Protein AF-0000000086162042 (afdb_homodimer)

Solvent-accessible surface area (backbone atoms only — not comparable to full-atom values): 24853 Å² total; per-residue (Å²): 127,79,74,77,62,45,45,48,78,40,85,40,24,37,42,48,48,70,63,56,84,47,50,54,35,71,56,29,41,53,58,57,47,88,60,57,48,69,50,65,50,83,80,40,79,59,46,59,61,54,40,73,39,38,67,61,43,44,52,30,48,55,51,42,52,52,53,35,34,64,70,43,76,64,46,82,65,42,69,62,51,71,56,38,72,80,53,67,36,53,46,74,47,71,36,30,50,52,36,25,56,50,19,40,76,35,66,69,40,43,71,57,27,49,67,53,44,54,53,48,73,65,33,88,47,50,42,57,59,33,75,86,20,37,24,28,38,41,34,38,31,46,60,15,35,37,52,74,46,45,31,50,37,58,62,40,31,39,35,41,35,28,62,37,66,44,67,56,45,38,38,34,42,51,89,46,72,50,66,82,44,65,47,42,66,45,34,30,30,48,12,17,43,28,32,38,41,22,68,21,88,54,62,52,33,30,24,47,33,36,30,26,48,34,84,76,60,50,72,64,46,52,50,17,48,37,52,44,52,52,51,32,49,72,69,52,69,59,54,72,76,96,128,81,75,76,62,47,46,48,78,40,86,39,24,37,44,48,47,71,62,56,82,46,51,54,37,72,56,27,42,54,57,59,47,87,59,58,45,69,49,65,50,84,80,38,77,60,47,58,60,55,41,73,39,36,66,61,43,44,50,30,50,54,52,41,51,50,53,36,35,64,69,44,76,63,46,81,66,42,68,61,49,68,61,38,73,79,51,68,38,54,47,75,47,72,37,29,48,54,37,25,57,48,18,40,77,34,67,69,40,43,70,56,26,49,68,51,45,52,54,50,73,66,32,89,44,52,42,56,60,33,75,86,20,38,24,28,39,41,35,38,30,45,61,15,34,37,52,74,44,46,31,49,36,56,63,41,31,38,35,43,36,27,63,36,65,43,69,55,44,38,39,33,42,51,90,48,73,49,67,80,44,65,47,43,67,46,32,30,30,46,12,17,42,28,33,38,40,23,68,22,87,55,61,52,32,30,25,46,32,36,29,27,48,33,82,77,59,51,71,63,44,52,51,18,47,38,52,45,54,52,52,32,50,73,72,50,69,59,56,72,73,99

Radius of gyration: 27.19 Å; Cα contacts (8 Å, |Δi|>4): 1074; chains: 2; bounding box: 62×88×57 Å

InterPro domains:
  IPR007803 Aspartyl/asparaginy/proline hydroxylase [PF05118] (51-215)
  IPR027443 Isopenicillin N synthase-like superfamily [G3DSA:2.60.120.330] (26-227)
  IPR051821 Aspartyl/Asparaginyl beta-hydroxylase domain-containing protein [PTHR46332] (1-233)

Sequence (484 aa):
MTAPHRAALLRSALCLTTAKPRPSPTLFFFPGLKSQAWHDPKDFAWVQRLEANHAVIRDEFLALREARLKASAGTSVSDYNVNDKEHQLHQGEWDWLSYVTQGRRQADFAVACPKTVEILESIPGFMTNLPFAYSFFSVLKPKSTIKAHSAPCNVRLRCHFPLFVPEGCGIRVGDETRHWEEGKALVFDDAYDHEVWHDGASGERVLLLFDVWHPDLIREERECLVDMFDSAREKGWLKDTQMTAPHRAALLRSALCLTTAKPRPSPTLFFFPGLKSQAWHDPKDFAWVQRLEANHAVIRDEFLALREARLKASAGTSVSDYNVNDKEHQLHQGEWDWLSYVTQGRRQADFAVACPKTVEILESIPGFMTNLPFAYSFFSVLKPKSTIKAHSAPCNVRLRCHFPLFVPEGCGIRVGDETRHWEEGKALVFDDAYDHEVWHDGASGERVLLLFDVWHPDLIREERECLVDMFDSAREKGWLKDTQ

Structure (mmCIF, N/CA/C/O backbone):
data_AF-0000000086162042-model_v1
#
loop_
_entity.id
_entity.type
_entity.pdbx_description
1 polymer 'Aspartyl/asparaginy/proline hydroxylase domain-containing protein'
#
loop_
_atom_site.group_PDB
_atom_site.id
_atom_site.type_symbol
_atom_site.label_atom_id
_atom_site.label_alt_id
_atom_site.label_comp_id
_atom_site.label_asym_id
_atom_site.label_entity_id
_atom_site.label_seq_id
_atom_site.pdbx_PDB_ins_code
_atom_site.Cartn_x
_atom_site.Cartn_y
_atom_site.Cartn_z
_atom_site.occupancy
_atom_site.B_iso_or_equiv
_atom_site.auth_seq_id
_atom_site.auth_comp_id
_atom_site.auth_asym_id
_atom_site.auth_atom_id
_atom_site.pdbx_PDB_model_num
ATOM 1 N N . MET A 1 1 ? 31.812 0.628 -6.352 1 40.72 1 MET A N 1
ATOM 2 C CA . MET A 1 1 ? 30.984 1.696 -5.785 1 40.72 1 MET A CA 1
ATOM 3 C C . MET A 1 1 ? 29.516 1.479 -6.109 1 40.72 1 MET A C 1
ATOM 5 O O . MET A 1 1 ? 29.141 1.393 -7.277 1 40.72 1 MET A O 1
ATOM 9 N N . THR A 1 2 ? 28.875 0.822 -5.246 1 59.25 2 THR A N 1
ATOM 10 C CA . THR A 1 2 ? 27.5 0.41 -5.543 1 59.25 2 THR A CA 1
ATOM 11 C C . THR A 1 2 ? 26.672 1.603 -5.992 1 59.25 2 THR A C 1
ATOM 13 O O . THR A 1 2 ? 26.766 2.693 -5.43 1 59.25 2 THR A O 1
ATOM 16 N N . ALA A 1 3 ? 26.344 1.577 -7.164 1 68.31 3 ALA A N 1
ATOM 17 C CA . ALA A 1 3 ? 25.547 2.67 -7.73 1 68.31 3 ALA A CA 1
ATOM 18 C C . ALA A 1 3 ? 24.562 3.221 -6.703 1 68.31 3 ALA A C 1
ATOM 20 O O . ALA A 1 3 ? 23.953 2.459 -5.953 1 68.31 3 ALA A O 1
ATOM 21 N N . PRO A 1 4 ? 24.594 4.504 -6.562 1 83.69 4 PRO A N 1
ATOM 22 C CA . PRO A 1 4 ? 23.688 5.113 -5.59 1 83.69 4 PRO A CA 1
ATOM 23 C C . PRO A 1 4 ? 22.219 4.746 -5.84 1 83.69 4 PRO A C 1
ATOM 25 O O . PRO A 1 4 ? 21.828 4.508 -6.984 1 83.69 4 PRO A O 1
ATOM 28 N N . HIS A 1 5 ? 21.531 4.484 -4.836 1 93.31 5 HIS A N 1
ATOM 29 C CA . HIS A 1 5 ? 20.109 4.227 -4.934 1 93.31 5 HIS A CA 1
ATOM 30 C C . HIS A 1 5 ? 19.375 5.41 -5.551 1 93.31 5 HIS A C 1
ATOM 32 O O . HIS A 1 5 ? 19.812 6.555 -5.43 1 93.31 5 HIS A O 1
ATOM 38 N N . ARG A 1 6 ? 18.359 5.109 -6.312 1 94.31 6 ARG A N 1
ATOM 39 C CA . ARG A 1 6 ? 17.562 6.129 -6.996 1 94.31 6 ARG A CA 1
ATOM 40 C C . ARG A 1 6 ? 16.078 5.898 -6.781 1 94.31 6 ARG A C 1
ATOM 42 O O . ARG A 1 6 ? 15.656 4.785 -6.449 1 94.31 6 ARG A O 1
ATOM 49 N N . ALA A 1 7 ? 15.336 6.988 -6.922 1 96.06 7 ALA A N 1
ATOM 50 C CA . ALA A 1 7 ? 13.875 6.938 -6.922 1 96.06 7 ALA A CA 1
ATOM 51 C C . ALA A 1 7 ? 13.312 7.258 -8.305 1 96.06 7 ALA A C 1
ATOM 53 O O . ALA A 1 7 ? 13.938 7.977 -9.086 1 96.06 7 ALA A O 1
ATOM 54 N N . ALA A 1 8 ? 12.203 6.703 -8.594 1 95.31 8 ALA A N 1
ATOM 55 C CA . ALA A 1 8 ? 11.523 6.984 -9.852 1 95.31 8 ALA A CA 1
ATOM 56 C C . ALA A 1 8 ? 10.008 6.934 -9.68 1 95.31 8 ALA A C 1
ATOM 58 O O . ALA A 1 8 ? 9.5 6.215 -8.82 1 95.31 8 ALA A O 1
ATOM 59 N N . LEU A 1 9 ? 9.297 7.738 -10.438 1 94.81 9 LEU A N 1
ATOM 60 C CA . LEU A 1 9 ? 7.848 7.664 -10.578 1 94.81 9 LEU A CA 1
ATOM 61 C C . LEU A 1 9 ? 7.465 6.859 -11.82 1 94.81 9 LEU A C 1
ATOM 63 O O . LEU A 1 9 ? 7.855 7.203 -12.938 1 94.81 9 LEU A O 1
ATOM 67 N N . LEU A 1 10 ? 6.715 5.789 -11.555 1 94.44 10 LEU A N 1
ATOM 68 C CA . LEU A 1 10 ? 6.258 4.941 -12.656 1 94.44 10 LEU A CA 1
ATOM 69 C C . LEU A 1 10 ? 4.762 5.109 -12.883 1 94.44 10 LEU A C 1
ATOM 71 O O . LEU A 1 10 ? 3.973 5.047 -11.938 1 94.44 10 LEU A O 1
ATOM 75 N N . ARG A 1 11 ? 4.379 5.352 -14.172 1 94 11 ARG A N 1
ATOM 76 C CA . ARG A 1 11 ? 2.957 5.43 -14.484 1 94 11 ARG A CA 1
ATOM 77 C C . ARG A 1 11 ? 2.232 4.152 -14.07 1 94 11 ARG A C 1
ATOM 79 O O . ARG A 1 11 ? 2.707 3.047 -14.344 1 94 11 ARG A O 1
ATOM 86 N N . SER A 1 12 ? 1.153 4.309 -13.43 1 95.31 12 SER A N 1
ATOM 87 C CA . SER A 1 12 ? 0.362 3.191 -12.922 1 95.31 12 SER A CA 1
ATOM 88 C C . SER A 1 12 ? -1.082 3.607 -12.664 1 95.31 12 SER A C 1
ATOM 90 O O . SER A 1 12 ? -1.55 4.613 -13.203 1 95.31 12 SER A O 1
ATOM 92 N N . ALA A 1 13 ? -1.839 2.736 -12.047 1 95.81 13 ALA A N 1
ATOM 93 C CA . ALA A 1 13 ? -3.207 3.031 -11.625 1 95.81 13 ALA A CA 1
ATOM 94 C C . ALA A 1 13 ? -3.449 2.584 -10.188 1 95.81 13 ALA A C 1
ATOM 96 O O . ALA A 1 13 ? -2.889 1.581 -9.742 1 95.81 13 ALA A O 1
ATOM 97 N N . LEU A 1 14 ? -4.207 3.369 -9.516 1 96.38 14 LEU A N 1
ATOM 98 C CA . LEU A 1 14 ? -4.73 2.951 -8.219 1 96.38 14 LEU A CA 1
ATOM 99 C C . LEU A 1 14 ? -6.117 2.334 -8.367 1 96.38 14 LEU A C 1
ATOM 101 O O . LEU A 1 14 ? -6.969 2.873 -9.078 1 96.38 14 LEU A O 1
ATOM 105 N N . CYS A 1 15 ? -6.301 1.246 -7.824 1 97.12 15 CYS A N 1
ATOM 106 C CA . CYS A 1 15 ? -7.629 0.641 -7.758 1 97.12 15 CYS A CA 1
ATOM 107 C C . CYS A 1 15 ? -8.297 0.932 -6.422 1 97.12 15 CYS A C 1
ATOM 109 O O . CYS A 1 15 ? -7.742 0.621 -5.363 1 97.12 15 CYS A O 1
ATOM 111 N N . LEU A 1 16 ? -9.445 1.543 -6.469 1 96.62 16 LEU A N 1
ATOM 112 C CA . LEU A 1 16 ? -10.188 1.916 -5.27 1 96.62 16 LEU A CA 1
ATOM 113 C C . LEU A 1 16 ? -11.617 1.396 -5.332 1 96.62 16 LEU A C 1
ATOM 115 O O . LEU A 1 16 ? -12.148 1.158 -6.418 1 96.62 16 LEU A O 1
ATOM 119 N N . THR A 1 17 ? -12.203 1.139 -4.18 1 96.75 17 THR A N 1
ATOM 120 C CA . THR A 1 17 ? -13.617 0.814 -4.078 1 96.75 17 THR A CA 1
ATOM 121 C C . THR A 1 17 ? -14.328 1.772 -3.125 1 96.75 17 THR A C 1
ATOM 123 O O . THR A 1 17 ? -13.672 2.535 -2.406 1 96.75 17 THR A O 1
ATOM 126 N N . THR A 1 18 ? -15.617 1.813 -3.15 1 95.12 18 THR A N 1
ATOM 127 C CA . THR A 1 18 ? -16.406 2.625 -2.225 1 95.12 18 THR A CA 1
ATOM 128 C C . THR A 1 18 ? -16.797 1.811 -0.996 1 95.12 18 THR A C 1
ATOM 130 O O . THR A 1 18 ? -17.594 2.268 -0.173 1 95.12 18 THR A O 1
ATOM 133 N N . ALA A 1 19 ? -16.25 0.596 -0.892 1 95.62 19 ALA A N 1
ATOM 134 C CA . ALA A 1 19 ? -16.688 -0.339 0.142 1 95.62 19 ALA A CA 1
ATOM 135 C C . ALA A 1 19 ? -16 -0.035 1.476 1 95.62 19 ALA A C 1
ATOM 137 O O . ALA A 1 19 ? -16.562 -0.305 2.541 1 95.62 19 ALA A O 1
ATOM 138 N N . LYS A 1 20 ? -14.805 0.458 1.413 1 95 20 LYS A N 1
ATOM 139 C CA . LYS A 1 20 ? -13.984 0.734 2.59 1 95 20 LYS A CA 1
ATOM 140 C C . LYS A 1 20 ? -13.008 1.875 2.322 1 95 20 LYS A C 1
ATOM 142 O O . LYS A 1 20 ? -12.438 1.967 1.234 1 95 20 LYS A O 1
ATOM 147 N N . PRO A 1 21 ? -12.828 2.748 3.316 1 95.88 21 PRO A N 1
ATOM 148 C CA . PRO A 1 21 ? -11.828 3.797 3.102 1 95.88 21 PRO A CA 1
ATOM 149 C C . PRO A 1 21 ? -10.422 3.24 2.908 1 95.88 21 PRO A C 1
ATOM 151 O O . PRO A 1 21 ? -9.977 2.387 3.684 1 95.88 21 PRO A O 1
ATOM 154 N N . ARG A 1 22 ? -9.758 3.65 1.846 1 97.56 22 ARG A N 1
ATOM 155 C CA . ARG A 1 22 ? -8.367 3.354 1.522 1 97.56 22 ARG A CA 1
ATOM 156 C C . ARG A 1 22 ? -7.594 4.629 1.209 1 97.56 22 ARG A C 1
ATOM 158 O O . ARG A 1 22 ? -8.188 5.645 0.835 1 97.56 22 ARG A O 1
ATOM 165 N N . PRO A 1 23 ? -6.262 4.633 1.492 1 97.88 23 PRO A N 1
ATOM 166 C CA . PRO A 1 23 ? -5.516 5.824 1.083 1 97.88 23 PRO A CA 1
ATOM 167 C C . PRO A 1 23 ? -5.605 6.086 -0.418 1 97.88 23 PRO A C 1
ATOM 169 O O . PRO A 1 23 ? -5.586 5.148 -1.217 1 97.88 23 PRO A O 1
ATOM 172 N N . SER A 1 24 ? -5.738 7.27 -0.773 1 97 24 SER A N 1
ATOM 173 C CA . SER A 1 24 ? -5.906 7.672 -2.166 1 97 24 SER A CA 1
ATOM 174 C C . SER A 1 24 ? -5.105 8.93 -2.477 1 97 24 SER A C 1
ATOM 176 O O . SER A 1 24 ? -5.68 9.961 -2.848 1 97 24 SER A O 1
ATOM 178 N N . PRO A 1 25 ? -3.76 8.875 -2.311 1 97.12 25 PRO A N 1
ATOM 179 C CA . PRO A 1 25 ? -2.973 10.078 -2.59 1 97.12 25 PRO A CA 1
ATOM 180 C C . PRO A 1 25 ? -3.146 10.586 -4.02 1 97.12 25 PRO A C 1
ATOM 182 O O . PRO A 1 25 ? -3.355 9.789 -4.938 1 97.12 25 PRO A O 1
ATOM 185 N N . THR A 1 26 ? -2.945 11.859 -4.23 1 95.06 26 THR A N 1
ATOM 186 C CA . THR A 1 26 ? -3.332 12.484 -5.492 1 95.06 26 THR A CA 1
ATOM 187 C C . THR A 1 26 ? -2.156 12.523 -6.461 1 95.06 26 THR A C 1
ATOM 189 O O . THR A 1 26 ? -2.344 12.688 -7.668 1 95.06 26 THR A O 1
ATOM 192 N N . LEU A 1 27 ? -0.931 12.406 -5.977 1 94.25 27 LEU A N 1
ATOM 193 C CA . LEU A 1 27 ? 0.228 12.547 -6.852 1 94.25 27 LEU A CA 1
ATOM 194 C C . LEU A 1 27 ? 0.87 11.195 -7.137 1 94.25 27 LEU A C 1
ATOM 196 O O . LEU A 1 27 ? 1.043 10.812 -8.297 1 94.25 27 LEU A O 1
ATOM 200 N N . PHE A 1 28 ? 1.265 10.484 -6.074 1 96.5 28 PHE A N 1
ATOM 201 C CA . PHE A 1 28 ? 1.845 9.164 -6.262 1 96.5 28 PHE A CA 1
ATOM 202 C C . PHE A 1 28 ? 1.625 8.297 -5.031 1 96.5 28 PHE A C 1
ATOM 204 O O . PHE A 1 28 ? 1.3 8.805 -3.955 1 96.5 28 PHE A O 1
ATOM 211 N N . PHE A 1 29 ? 1.744 7.066 -5.23 1 98 29 PHE A N 1
ATOM 212 C CA . PHE A 1 29 ? 1.691 6.094 -4.148 1 98 29 PHE A CA 1
ATOM 213 C C . PHE A 1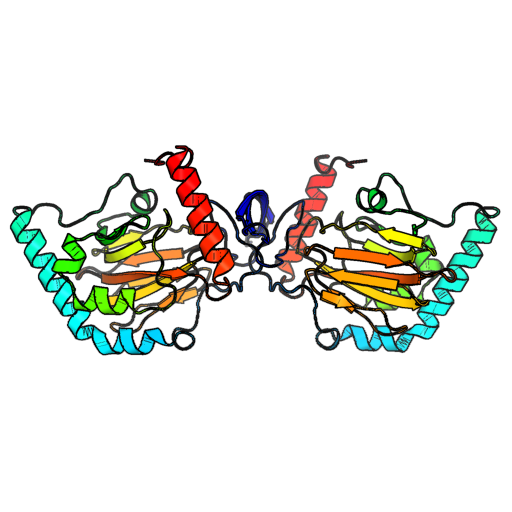 29 ? 3.035 5.391 -3.984 1 98 29 PHE A C 1
ATOM 215 O O . PHE A 1 29 ? 3.627 4.938 -4.965 1 98 29 PHE A O 1
ATOM 222 N N . PHE A 1 30 ? 3.578 5.379 -2.812 1 98.38 30 PHE A N 1
ATOM 223 C CA . PHE A 1 30 ? 4.75 4.59 -2.459 1 98.38 30 PHE A CA 1
ATOM 224 C C . PHE A 1 30 ? 4.34 3.252 -1.854 1 98.38 30 PHE A C 1
ATOM 226 O O . PHE A 1 30 ? 3.834 3.201 -0.732 1 98.38 30 PHE A O 1
ATOM 233 N N . PRO A 1 31 ? 4.562 2.123 -2.537 1 97.88 31 PRO A N 1
ATOM 234 C CA . PRO A 1 31 ? 4.02 0.83 -2.113 1 97.88 31 PRO A CA 1
ATOM 235 C C . PRO A 1 31 ? 4.766 0.241 -0.917 1 97.88 31 PRO A C 1
ATOM 237 O O . PRO A 1 31 ? 5.941 0.548 -0.707 1 97.88 31 PRO A O 1
ATOM 240 N N . GLY A 1 32 ? 4.078 -0.569 -0.151 1 97.12 32 GLY A N 1
ATOM 241 C CA . GLY A 1 32 ? 4.719 -1.431 0.83 1 97.12 32 GLY A CA 1
ATOM 242 C C . GLY A 1 32 ? 4.781 -0.814 2.215 1 97.12 32 GLY A C 1
ATOM 243 O O . GLY A 1 32 ? 5.402 -1.374 3.121 1 97.12 32 GLY A O 1
ATOM 244 N N . LEU A 1 33 ? 4.152 0.346 2.361 1 97.62 33 LEU A N 1
ATOM 245 C CA . LEU A 1 33 ? 4.105 0.973 3.678 1 97.62 33 LEU A CA 1
ATOM 246 C C . LEU A 1 33 ? 2.865 0.53 4.445 1 97.62 33 LEU A C 1
ATOM 248 O O . LEU A 1 33 ? 1.793 0.364 3.859 1 97.62 33 LEU A O 1
ATOM 252 N N . LYS A 1 34 ? 3.092 0.341 5.762 1 95.5 34 LYS A N 1
ATOM 253 C CA . LYS A 1 34 ? 1.915 0.11 6.594 1 95.5 34 LYS A CA 1
ATOM 254 C C . LYS A 1 34 ? 0.9 1.239 6.438 1 95.5 34 LYS A C 1
ATOM 256 O O . LYS A 1 34 ? 1.267 2.416 6.445 1 95.5 34 LYS A O 1
ATOM 261 N N . SER A 1 35 ? -0.365 0.793 6.266 1 95.38 35 SER A N 1
ATOM 262 C CA . SER A 1 35 ? -1.396 1.789 5.992 1 95.38 35 SER A CA 1
ATOM 263 C C . SER A 1 35 ? -2.529 1.706 7.008 1 95.38 35 SER A C 1
ATOM 265 O O . SER A 1 35 ? -3.172 0.663 7.145 1 95.38 35 SER A O 1
ATOM 267 N N . GLN A 1 36 ? -2.754 2.729 7.676 1 96.75 36 GLN A N 1
ATOM 268 C CA . GLN A 1 36 ? -3.895 2.92 8.562 1 96.75 36 GLN A CA 1
ATOM 269 C C . GLN A 1 36 ? -4.207 4.402 8.742 1 96.75 36 GLN A C 1
ATOM 271 O O . GLN A 1 36 ? -3.299 5.234 8.766 1 96.75 36 GLN A O 1
ATOM 276 N N . ALA A 1 37 ? -5.465 4.711 8.914 1 98.19 37 ALA A N 1
ATOM 277 C CA . ALA A 1 37 ? -5.906 6.102 8.977 1 98.19 37 ALA A CA 1
ATOM 278 C C . ALA A 1 37 ? -5.32 6.809 10.195 1 98.19 37 ALA A C 1
ATOM 280 O O . ALA A 1 37 ? -4.766 7.902 10.086 1 98.19 37 ALA A O 1
ATOM 281 N N . TRP A 1 38 ? -5.473 6.145 11.352 1 98.69 38 TRP A N 1
ATOM 282 C CA . TRP A 1 38 ? -5 6.691 12.625 1 98.69 38 TRP A CA 1
ATOM 283 C C . TRP A 1 38 ? -3.855 5.855 13.18 1 98.69 38 TRP A C 1
ATOM 285 O O . TRP A 1 38 ? -3.914 4.625 13.172 1 98.69 38 TRP A O 1
ATOM 295 N N . HIS A 1 39 ? -2.828 6.508 13.586 1 98.44 39 HIS A N 1
ATOM 296 C CA . HIS A 1 39 ? -1.713 5.867 14.273 1 98.44 39 HIS A CA 1
ATOM 297 C C . HIS A 1 39 ? -1.729 6.195 15.766 1 98.44 39 HIS A C 1
ATOM 299 O O . HIS A 1 39 ? -2.104 7.301 16.156 1 98.44 39 HIS A O 1
ATOM 305 N N . ASP A 1 40 ? -1.309 5.285 16.578 1 98.19 40 ASP A N 1
ATOM 306 C CA . ASP A 1 40 ? -1.235 5.527 18.016 1 98.19 40 ASP A CA 1
ATOM 307 C C . ASP A 1 40 ? -0.059 6.438 18.359 1 98.19 40 ASP A C 1
ATOM 309 O O . ASP A 1 40 ? 1.098 6.082 18.141 1 98.19 40 ASP A O 1
ATOM 313 N N . PRO A 1 41 ? -0.391 7.602 18.922 1 98.25 41 PRO A N 1
ATOM 314 C CA . PRO A 1 41 ? 0.701 8.516 19.266 1 98.25 41 PRO A CA 1
ATOM 315 C C . PRO A 1 41 ? 1.749 7.863 20.172 1 98.25 41 PRO A C 1
ATOM 317 O O . PRO A 1 41 ? 2.926 8.227 20.109 1 98.25 41 PRO A O 1
ATOM 320 N N . LYS A 1 42 ? 1.397 6.867 20.922 1 97.19 42 LYS A N 1
ATOM 321 C CA . LYS A 1 42 ? 2.311 6.199 21.844 1 97.19 42 LYS A CA 1
ATOM 322 C C . LYS A 1 42 ? 3.395 5.434 21.094 1 97.19 42 LYS A C 1
ATOM 324 O O . LYS A 1 42 ? 4.422 5.074 21.672 1 97.19 42 LYS A O 1
ATOM 329 N N . ASP A 1 43 ? 3.117 5.156 19.875 1 97 43 ASP A N 1
ATOM 330 C CA . ASP A 1 43 ? 4.094 4.434 19.062 1 97 43 ASP A CA 1
ATOM 331 C C . ASP A 1 43 ? 5.254 5.34 18.656 1 97 43 ASP A C 1
ATOM 333 O O . ASP A 1 43 ? 6.254 4.867 18.109 1 97 43 ASP A O 1
ATOM 337 N N . PHE A 1 44 ? 5.148 6.629 18.953 1 98 44 PHE A N 1
ATOM 338 C CA . PHE A 1 44 ? 6.164 7.613 18.609 1 98 44 PHE A CA 1
ATOM 339 C C . PHE A 1 44 ? 6.785 8.219 19.859 1 98 44 PHE A C 1
ATOM 341 O O . PHE A 1 44 ? 6.145 9 20.562 1 98 44 PHE A O 1
ATOM 348 N N . ALA A 1 45 ? 8.023 8 20.062 1 97.25 45 ALA A N 1
ATOM 349 C CA . ALA A 1 45 ? 8.703 8.383 21.297 1 97.25 45 ALA A CA 1
ATOM 350 C C . ALA A 1 45 ? 8.719 9.906 21.453 1 97.25 45 ALA A C 1
ATOM 352 O O . ALA A 1 45 ? 8.688 10.414 22.578 1 97.25 45 ALA A O 1
ATOM 353 N N . TRP A 1 46 ? 8.727 10.602 20.344 1 98.12 46 TRP A N 1
ATOM 354 C CA . TRP A 1 46 ? 8.844 12.062 20.391 1 98.12 46 TRP A CA 1
ATOM 355 C C . TRP A 1 46 ? 7.555 12.703 20.875 1 98.12 46 TRP A C 1
ATOM 357 O O . TRP A 1 46 ? 7.531 13.883 21.219 1 98.12 46 TRP A O 1
ATOM 367 N N . VAL A 1 47 ? 6.449 12 20.969 1 98.69 47 VAL A N 1
ATOM 368 C CA . VAL A 1 47 ? 5.156 12.562 21.344 1 98.69 47 VAL A CA 1
ATOM 369 C C . VAL A 1 47 ? 5.191 13.008 22.812 1 98.69 47 VAL A C 1
ATOM 371 O O . VAL A 1 47 ? 4.625 14.039 23.156 1 98.69 47 VAL A O 1
ATOM 374 N N . GLN A 1 48 ? 5.859 12.242 23.625 1 98.25 48 GLN A N 1
ATOM 375 C CA . GLN A 1 48 ? 5.926 12.578 25.047 1 98.25 48 GLN A CA 1
ATOM 376 C C . GLN A 1 48 ? 6.566 13.945 25.266 1 98.25 48 GLN A C 1
ATOM 378 O O . GLN A 1 48 ? 6.043 14.773 26.016 1 98.25 48 GLN A O 1
ATOM 383 N N . ARG A 1 49 ? 7.68 14.109 24.641 1 98.19 49 ARG A N 1
ATOM 384 C CA . ARG A 1 49 ? 8.367 15.391 24.766 1 98.19 49 ARG A CA 1
ATOM 385 C C . ARG A 1 49 ? 7.516 16.531 24.203 1 98.19 49 ARG A C 1
ATOM 387 O O . ARG A 1 49 ? 7.461 17.609 24.781 1 98.19 49 ARG A O 1
ATOM 394 N N . LEU A 1 50 ? 6.93 16.328 23.078 1 98.75 50 LEU A N 1
ATOM 395 C CA . LEU A 1 50 ? 6.039 17.312 22.469 1 98.75 50 LEU A CA 1
ATOM 396 C C . LEU A 1 50 ? 4.934 17.719 23.438 1 98.75 50 LEU A C 1
ATOM 398 O O . LEU A 1 50 ? 4.746 18.922 23.703 1 98.75 50 LEU A O 1
ATOM 402 N N . GLU A 1 51 ? 4.281 16.75 24.062 1 98.81 51 GLU A N 1
ATOM 403 C CA . GLU A 1 51 ? 3.146 17 24.938 1 98.81 51 GLU A CA 1
ATOM 404 C C . GLU A 1 51 ? 3.598 17.656 26.234 1 98.81 51 GLU A C 1
ATOM 406 O O . GLU A 1 51 ? 2.877 18.484 26.812 1 98.81 51 GLU A O 1
ATOM 411 N N . ALA A 1 52 ? 4.758 17.344 26.672 1 98.62 52 ALA A N 1
ATOM 412 C CA . ALA A 1 52 ? 5.301 17.922 27.891 1 98.62 52 ALA A CA 1
ATOM 413 C C . ALA A 1 52 ? 5.594 19.406 27.719 1 98.62 52 ALA A C 1
ATOM 415 O O . ALA A 1 52 ? 5.742 20.141 28.703 1 98.62 52 ALA A O 1
ATOM 416 N N . ASN A 1 53 ? 5.688 19.859 26.516 1 98.75 53 ASN A N 1
ATOM 417 C CA . ASN A 1 53 ? 6.055 21.234 26.25 1 98.75 53 ASN A CA 1
ATOM 418 C C . ASN A 1 53 ? 4.879 22.031 25.688 1 98.75 53 ASN A C 1
ATOM 420 O O . ASN A 1 53 ? 5.07 23.047 25 1 98.75 53 ASN A O 1
ATOM 424 N N . HIS A 1 54 ? 3.707 21.609 25.969 1 98.81 54 HIS A N 1
ATOM 425 C CA . HIS A 1 54 ? 2.488 22.25 25.484 1 98.81 54 HIS A CA 1
ATOM 426 C C . HIS A 1 54 ? 2.461 23.734 25.844 1 98.81 54 HIS A C 1
ATOM 428 O O . HIS A 1 54 ? 2.217 24.578 24.984 1 98.81 54 HIS A O 1
ATOM 434 N N . ALA A 1 55 ? 2.771 24.062 27.062 1 98.69 55 ALA A N 1
ATOM 435 C CA . ALA A 1 55 ? 2.66 25.438 27.562 1 98.69 55 ALA A CA 1
ATOM 436 C C . ALA A 1 55 ? 3.615 26.359 26.828 1 98.69 55 ALA A C 1
ATOM 438 O O . ALA A 1 55 ? 3.227 27.453 26.406 1 98.69 55 ALA A O 1
ATOM 439 N N . VAL A 1 56 ? 4.82 25.938 26.656 1 98.69 56 VAL A N 1
ATOM 440 C CA . VAL A 1 56 ? 5.812 26.797 26.016 1 98.69 56 VAL A CA 1
ATOM 441 C C . VAL A 1 56 ? 5.477 26.984 24.547 1 98.69 56 VAL A C 1
ATOM 443 O O . VAL A 1 56 ? 5.652 28.078 24 1 98.69 56 VAL A O 1
ATOM 446 N N . ILE A 1 57 ? 4.996 25.953 23.859 1 98.88 57 ILE A N 1
ATOM 447 C CA . ILE A 1 57 ? 4.605 26.047 22.453 1 98.88 57 ILE A CA 1
ATOM 448 C C . ILE A 1 57 ? 3.42 27 22.312 1 98.88 57 ILE A C 1
ATOM 450 O O . ILE A 1 57 ? 3.406 27.859 21.422 1 98.88 57 ILE A O 1
ATOM 454 N N . ARG A 1 58 ? 2.492 26.891 23.203 1 98.75 58 ARG A N 1
ATOM 455 C CA . ARG A 1 58 ? 1.33 27.781 23.234 1 98.75 58 ARG A CA 1
ATOM 456 C C . ARG A 1 58 ? 1.75 29.234 23.406 1 98.75 58 ARG A C 1
ATOM 458 O O . ARG A 1 58 ? 1.273 30.109 22.703 1 98.75 58 ARG A O 1
ATOM 465 N N . ASP A 1 59 ? 2.633 29.484 24.344 1 98.69 59 ASP A N 1
ATOM 466 C CA . ASP A 1 59 ? 3.088 30.828 24.641 1 98.69 59 ASP A CA 1
ATOM 467 C C . ASP A 1 59 ? 3.82 31.438 23.438 1 98.69 59 ASP A C 1
ATOM 469 O O . ASP A 1 59 ? 3.648 32.625 23.125 1 98.69 59 ASP A O 1
ATOM 473 N N . GLU A 1 60 ? 4.609 30.578 22.797 1 98.81 60 GLU A N 1
ATOM 474 C CA . GLU A 1 60 ? 5.336 31.062 21.625 1 98.81 60 GLU A CA 1
ATOM 475 C C . GLU A 1 60 ? 4.383 31.391 20.484 1 98.81 60 GLU A C 1
ATOM 477 O O . GLU A 1 60 ? 4.602 32.344 19.734 1 98.81 60 GLU A O 1
ATOM 482 N N . PHE A 1 61 ? 3.354 30.641 20.328 1 98.56 61 PHE A N 1
ATOM 483 C CA . PHE A 1 61 ? 2.338 30.953 19.328 1 98.56 61 PHE A CA 1
ATOM 484 C C . PHE A 1 61 ? 1.729 32.312 19.609 1 98.56 61 PHE A C 1
ATOM 486 O O . PHE A 1 61 ? 1.625 33.156 18.688 1 98.56 61 PHE A O 1
ATOM 493 N N . LEU A 1 62 ? 1.335 32.562 20.844 1 98 62 LEU A N 1
ATOM 494 C CA . LEU A 1 62 ? 0.688 33.812 21.203 1 98 62 LEU A CA 1
ATOM 495 C C . LEU A 1 62 ? 1.62 35 20.953 1 98 62 LEU A C 1
ATOM 497 O O . LEU A 1 62 ? 1.188 36.031 20.453 1 98 62 LEU A O 1
ATOM 501 N N . ALA A 1 63 ? 2.859 34.781 21.297 1 97.25 63 ALA A N 1
ATOM 502 C CA . ALA A 1 63 ? 3.842 35.844 21.078 1 97.25 63 ALA A CA 1
ATOM 503 C C . ALA A 1 63 ? 4.02 36.156 19.594 1 97.25 63 ALA A C 1
ATOM 505 O O . ALA A 1 63 ? 4.078 37.312 19.188 1 97.25 63 ALA A O 1
ATOM 506 N N . LEU A 1 64 ? 4.141 35.094 18.812 1 96.75 64 LEU A N 1
ATOM 507 C CA . LEU A 1 64 ? 4.289 35.25 17.375 1 96.75 64 LEU A CA 1
ATOM 508 C C . LEU A 1 64 ? 3.088 35.969 16.766 1 96.75 64 LEU A C 1
ATOM 510 O O . LEU A 1 64 ? 3.254 36.906 15.961 1 96.75 64 LEU A O 1
ATOM 514 N N . ARG A 1 65 ? 1.942 35.562 17.141 1 94.19 65 ARG A N 1
ATOM 515 C CA . ARG A 1 65 ? 0.71 36.156 16.641 1 94.19 65 ARG A CA 1
ATOM 516 C C . ARG A 1 65 ? 0.663 37.656 16.953 1 94.19 65 ARG A C 1
ATOM 518 O O . ARG A 1 65 ? 0.304 38.469 16.109 1 94.19 65 ARG A O 1
ATOM 525 N N . GLU A 1 66 ? 1.01 38 18.141 1 93 66 GLU A N 1
ATOM 526 C CA . GLU A 1 66 ? 1.017 39.375 18.562 1 93 66 GLU A CA 1
ATOM 527 C C . GLU A 1 66 ? 2.008 40.219 17.734 1 93 66 GLU A C 1
ATOM 529 O O . GLU A 1 66 ? 1.695 41.312 17.312 1 93 66 GLU A O 1
ATOM 534 N N . ALA A 1 67 ? 3.141 39.656 17.578 1 91.44 67 ALA A N 1
ATOM 535 C CA . ALA A 1 67 ? 4.172 40.344 16.812 1 91.44 67 ALA A CA 1
ATOM 536 C C . ALA A 1 67 ? 3.703 40.594 15.375 1 91.44 67 ALA A C 1
ATOM 538 O O . ALA A 1 67 ? 3.943 41.688 14.82 1 91.44 67 ALA A O 1
ATOM 539 N N . ARG A 1 68 ? 3.057 39.625 14.82 1 89.5 68 ARG A N 1
ATOM 540 C CA . ARG A 1 68 ? 2.592 39.75 13.445 1 89.5 68 ARG A CA 1
ATOM 541 C C . ARG A 1 68 ? 1.445 40.75 13.344 1 89.5 68 ARG A C 1
ATOM 543 O O . ARG A 1 68 ? 1.336 41.5 12.359 1 89.5 68 ARG A O 1
ATOM 550 N N . LEU A 1 69 ? 0.578 40.781 14.266 1 86.19 69 LEU A N 1
ATOM 551 C CA . LEU A 1 69 ? -0.521 41.75 14.289 1 86.19 69 LEU A CA 1
ATOM 552 C C . LEU A 1 69 ? 0.007 43.156 14.367 1 86.19 69 LEU A C 1
ATOM 554 O O . LEU A 1 69 ? -0.529 44.062 13.719 1 86.19 69 LEU A O 1
ATOM 558 N N . LYS A 1 70 ? 1.036 43.375 15.078 1 86.25 70 LYS A N 1
ATOM 559 C CA . LYS A 1 70 ? 1.65 44.719 15.227 1 86.25 70 LYS A CA 1
ATOM 560 C C . LYS A 1 70 ? 2.328 45.125 13.93 1 86.25 70 LYS A C 1
ATOM 562 O O . LYS A 1 70 ? 2.258 46.312 13.539 1 86.25 70 LYS A O 1
ATOM 567 N N . ALA A 1 71 ? 2.984 44.156 13.328 1 82.69 71 ALA A N 1
ATOM 568 C CA . ALA A 1 71 ? 3.736 44.438 12.109 1 82.69 71 ALA A CA 1
ATOM 569 C C . ALA A 1 71 ? 2.797 44.719 10.945 1 82.69 71 ALA A C 1
ATOM 571 O O . ALA A 1 71 ? 3.117 45.531 10.062 1 82.69 71 ALA A O 1
ATOM 572 N N . SER A 1 72 ? 1.732 44.062 10.781 1 73.25 72 SER A N 1
ATOM 573 C CA . SER A 1 72 ? 0.831 44.188 9.633 1 73.25 72 SER A CA 1
ATOM 574 C C . SER A 1 72 ? -0.191 45.281 9.844 1 73.25 72 SER A C 1
ATOM 576 O O . SER A 1 72 ? -1.066 45.5 9.008 1 73.25 72 SER A O 1
ATOM 578 N N . ALA A 1 73 ? 0.129 46.25 10.727 1 68.12 73 ALA A N 1
ATOM 579 C CA . ALA A 1 73 ? -0.875 47.25 11.055 1 68.12 73 ALA A CA 1
ATOM 580 C C . ALA A 1 73 ? -2.27 46.656 11.117 1 68.12 73 ALA A C 1
ATOM 582 O O . ALA A 1 73 ? -3.24 47.25 10.641 1 68.12 73 ALA A O 1
ATOM 583 N N . GLY A 1 74 ? -2.365 45.5 11.492 1 54.66 74 GLY A N 1
ATOM 584 C CA . GLY A 1 74 ? -3.605 44.781 11.766 1 54.66 74 GLY A CA 1
ATOM 585 C C . GLY A 1 74 ? -4.094 43.969 10.594 1 54.66 74 GLY A C 1
ATOM 586 O O . GLY A 1 74 ? -5.184 43.375 10.641 1 54.66 74 GLY A O 1
ATOM 587 N N . THR A 1 75 ? -3.309 44.062 9.484 1 58.19 75 THR A N 1
ATOM 588 C CA . THR A 1 75 ? -3.797 43.281 8.352 1 58.19 75 THR A CA 1
ATOM 589 C C . THR A 1 75 ? -3.531 41.781 8.57 1 58.19 75 THR A C 1
ATOM 591 O O . THR A 1 75 ? -3.127 41.375 9.656 1 58.19 75 THR A O 1
ATOM 594 N N . SER A 1 76 ? -3.367 40.844 7.469 1 63.94 76 SER A N 1
ATOM 595 C CA . SER A 1 76 ? -3.424 39.406 7.582 1 63.94 76 SER A CA 1
ATOM 596 C C . SER A 1 76 ? -2.107 38.844 8.102 1 63.94 76 SER A C 1
ATOM 598 O O . SER A 1 76 ? -1.032 39.25 7.656 1 63.94 76 SER A O 1
ATOM 600 N N . VAL A 1 77 ? -2.039 38.094 9.234 1 69.19 77 VAL A N 1
ATOM 601 C CA . VAL A 1 77 ? -0.904 37.438 9.875 1 69.19 77 VAL A CA 1
ATOM 602 C C . VAL A 1 77 ? -0.603 36.125 9.156 1 69.19 77 VAL A C 1
ATOM 604 O O . VAL A 1 77 ? 0.39 35.469 9.461 1 69.19 77 VAL A O 1
ATOM 607 N N . SER A 1 78 ? -1.348 35.906 8.125 1 74.06 78 SER A N 1
ATOM 608 C CA . SER A 1 78 ? -1.315 34.594 7.523 1 74.06 78 SER A CA 1
ATOM 609 C C . SER A 1 78 ? -0.291 34.5 6.398 1 74.06 78 SER A C 1
ATOM 611 O O . SER A 1 78 ? -0.142 35.469 5.625 1 74.06 78 SER A O 1
ATOM 613 N N . ASP A 1 79 ? 0.513 33.438 6.5 1 75.19 79 ASP A N 1
ATOM 614 C CA . ASP A 1 79 ? 1.396 33.188 5.371 1 75.19 79 ASP A CA 1
ATOM 615 C C . ASP A 1 79 ? 0.675 32.375 4.285 1 75.19 79 ASP A C 1
ATOM 617 O O . ASP A 1 79 ? 1.301 31.922 3.336 1 75.19 79 ASP A O 1
ATOM 621 N N . TYR A 1 80 ? -0.604 32.5 4.516 1 61.69 80 TYR A N 1
ATOM 622 C CA . TYR A 1 80 ? -1.485 31.75 3.615 1 61.69 80 TYR A CA 1
ATOM 623 C C . TYR A 1 80 ? -1.389 32.281 2.193 1 61.69 80 TYR A C 1
ATOM 625 O O . TYR A 1 80 ? -1.538 33.5 1.968 1 61.69 80 TYR A O 1
ATOM 633 N N . ASN A 1 81 ? -0.684 31.531 1.372 1 57.12 81 ASN A N 1
ATOM 634 C CA . ASN A 1 81 ? -0.77 31.875 -0.042 1 57.12 81 ASN A CA 1
ATOM 635 C C . ASN A 1 81 ? -1.86 31.078 -0.75 1 57.12 81 ASN A C 1
ATOM 637 O O . ASN A 1 81 ? -1.786 29.844 -0.827 1 57.12 81 ASN A O 1
ATOM 641 N N . VAL A 1 82 ? -2.986 31.797 -1.121 1 50.34 82 VAL A N 1
ATOM 642 C CA . VAL A 1 82 ? -4.184 31.234 -1.74 1 50.34 82 VAL A CA 1
ATOM 643 C C . VAL A 1 82 ? -3.785 30.328 -2.91 1 50.34 82 VAL A C 1
ATOM 645 O O . VAL A 1 82 ? -4.523 29.422 -3.273 1 50.34 82 VAL A O 1
ATOM 648 N N . ASN A 1 83 ? -2.631 30.562 -3.43 1 45.78 83 ASN A N 1
ATOM 649 C CA . ASN A 1 83 ? -2.236 29.797 -4.605 1 45.78 83 ASN A CA 1
ATOM 650 C C . ASN A 1 83 ? -1.747 28.406 -4.223 1 45.78 83 ASN A C 1
ATOM 652 O O . ASN A 1 83 ? -1.479 27.578 -5.098 1 45.78 83 ASN A O 1
ATOM 656 N N . ASP A 1 84 ? -1.731 28.172 -2.945 1 55.38 84 ASP A N 1
ATOM 657 C CA . ASP A 1 84 ? -1.361 26.828 -2.502 1 55.38 84 ASP A CA 1
ATOM 658 C C . ASP A 1 84 ? -2.57 25.891 -2.508 1 55.38 84 ASP A C 1
ATOM 660 O O . ASP A 1 84 ? -3.652 26.266 -2.055 1 55.38 84 ASP A O 1
ATOM 664 N N . LYS A 1 85 ? -2.562 24.891 -3.281 1 55.22 85 LYS A N 1
ATOM 665 C CA . LYS A 1 85 ? -3.641 23.922 -3.518 1 55.22 85 LYS A CA 1
ATOM 666 C C . LYS A 1 85 ? -4.348 23.562 -2.213 1 55.22 85 LYS A C 1
ATOM 668 O O . LYS A 1 85 ? -5.578 23.469 -2.176 1 55.22 85 LYS A O 1
ATOM 673 N N . GLU A 1 86 ? -3.584 23.359 -1.197 1 55.16 86 GLU A N 1
ATOM 674 C CA . GLU A 1 86 ? -4.23 23 0.063 1 55.16 86 GLU A CA 1
ATOM 675 C C . GLU A 1 86 ? -5.098 24.156 0.579 1 55.16 86 GLU A C 1
ATOM 677 O O . GLU A 1 86 ? -6.102 23.922 1.255 1 55.16 86 GLU A O 1
ATOM 682 N N . HIS A 1 87 ? -4.82 25.312 0.119 1 55.69 87 HIS A N 1
ATOM 683 C CA . HIS A 1 87 ? -5.453 26.516 0.629 1 55.69 87 HIS A CA 1
ATOM 684 C C . HIS A 1 87 ? -6.828 26.734 -0.001 1 55.69 87 HIS A C 1
ATOM 686 O O . HIS A 1 87 ? -7.676 27.422 0.563 1 55.69 87 HIS A O 1
ATOM 692 N N . GLN A 1 88 ? -7.02 25.969 -1.065 1 62.41 88 GLN A N 1
ATOM 693 C CA . GLN A 1 88 ? -8.281 26.203 -1.767 1 62.41 88 GLN A CA 1
ATOM 694 C C . GLN A 1 88 ? -9.391 25.312 -1.219 1 62.41 88 GLN A C 1
ATOM 696 O O . GLN A 1 88 ? -10.539 25.406 -1.655 1 62.41 88 GLN A O 1
ATOM 701 N N . LEU A 1 89 ? -9.016 24.75 -0.115 1 70.5 89 LEU A N 1
ATOM 702 C CA . LEU A 1 89 ? -9.945 23.719 0.352 1 70.5 89 LEU A CA 1
ATOM 703 C C . LEU A 1 89 ? -10.82 24.25 1.479 1 70.5 89 LEU A C 1
ATOM 705 O O . LEU A 1 89 ? -11.734 23.562 1.942 1 70.5 89 LEU A O 1
ATOM 709 N N . HIS A 1 90 ? -10.555 25.531 1.839 1 79.81 90 HIS A N 1
ATOM 710 C CA . HIS A 1 90 ? -11.266 25.922 3.047 1 79.81 90 HIS A CA 1
ATOM 711 C C . HIS A 1 90 ? -12.445 26.828 2.719 1 79.81 90 HIS A C 1
ATOM 713 O O . HIS A 1 90 ? -12.438 27.531 1.697 1 79.81 90 HIS A O 1
ATOM 719 N N . GLN A 1 91 ? -13.469 26.703 3.455 1 83.06 91 GLN A N 1
ATOM 720 C CA . GLN A 1 91 ? -14.539 27.688 3.602 1 83.06 91 GLN A CA 1
ATOM 721 C C . GLN A 1 91 ? -14.445 28.406 4.938 1 83.06 91 GLN A C 1
ATOM 723 O O . GLN A 1 91 ? -14.156 27.797 5.969 1 83.06 91 GLN A O 1
ATOM 728 N N . GLY A 1 92 ? -14.516 29.781 4.883 1 90.5 92 GLY A N 1
ATOM 729 C CA . GLY A 1 92 ? -14.266 30.578 6.074 1 90.5 92 GLY A CA 1
ATOM 730 C C . GLY A 1 92 ? -12.852 31.125 6.141 1 90.5 92 GLY A C 1
ATOM 731 O O . GLY A 1 92 ? -12.312 31.578 5.137 1 90.5 92 GLY A O 1
ATOM 732 N N . GLU A 1 93 ? -12.367 31.141 7.434 1 89.44 93 GLU A N 1
ATOM 733 C CA . GLU A 1 93 ? -11.031 31.703 7.609 1 89.44 93 GLU A CA 1
ATOM 734 C C . GLU A 1 93 ? -10.07 30.688 8.211 1 89.44 93 GLU A C 1
ATOM 736 O O . GLU A 1 93 ? -10.391 30.047 9.211 1 89.44 93 GLU A O 1
ATOM 741 N N . TRP A 1 94 ? -8.961 30.578 7.586 1 90.75 94 TRP A N 1
ATOM 742 C CA . TRP A 1 94 ? -7.895 29.656 7.984 1 90.75 94 TRP A CA 1
ATOM 743 C C . TRP A 1 94 ? -6.531 30.312 7.812 1 90.75 94 TRP A C 1
ATOM 745 O O . TRP A 1 94 ? -6.133 30.641 6.691 1 90.75 94 TRP A O 1
ATOM 755 N N . ASP A 1 95 ? -5.84 30.516 8.953 1 90.69 95 ASP A N 1
ATOM 756 C CA . ASP A 1 95 ? -4.527 31.156 8.922 1 90.69 95 ASP A CA 1
ATOM 757 C C . ASP A 1 95 ? -3.416 30.156 9.195 1 90.69 95 ASP A C 1
ATOM 759 O O . ASP A 1 95 ? -3.596 29.234 9.992 1 90.69 95 ASP A O 1
ATOM 763 N N . TRP A 1 96 ? -2.332 30.422 8.562 1 92.12 96 TRP A N 1
ATOM 764 C CA . TRP A 1 96 ? -1.125 29.625 8.766 1 92.12 96 TRP A CA 1
ATOM 765 C C . TRP A 1 96 ? 0.023 30.5 9.258 1 92.12 96 TRP A C 1
ATOM 767 O O . TRP A 1 96 ? 0.278 31.578 8.711 1 92.12 96 TRP A O 1
ATOM 777 N N . LEU A 1 97 ? 0.629 30.141 10.266 1 95.44 97 LEU A N 1
ATOM 778 C CA . LEU A 1 97 ? 1.926 30.672 10.664 1 95.44 97 LEU A CA 1
ATOM 779 C C . LEU A 1 97 ? 3.014 29.609 10.539 1 95.44 97 LEU A C 1
ATOM 781 O O . LEU A 1 97 ? 3.146 28.75 11.406 1 95.44 97 LEU A O 1
ATOM 785 N N . SER A 1 98 ? 3.836 29.719 9.484 1 96.19 98 SER A N 1
ATOM 786 C CA . SER A 1 98 ? 4.566 28.562 8.977 1 96.19 98 SER A CA 1
ATOM 787 C C . SER A 1 98 ? 6.016 28.578 9.445 1 96.19 98 SER A C 1
ATOM 789 O O . SER A 1 98 ? 6.668 29.625 9.438 1 96.19 98 SER A O 1
ATOM 791 N N . TYR A 1 99 ? 6.453 27.422 9.82 1 97.88 99 TYR A N 1
ATOM 792 C CA . TYR A 1 99 ? 7.883 27.156 9.961 1 97.88 99 TYR A CA 1
ATOM 793 C C . TYR A 1 99 ? 8.445 26.516 8.703 1 97.88 99 TYR A C 1
ATOM 795 O O . TYR A 1 99 ? 9.469 26.953 8.172 1 97.88 99 TYR A O 1
ATOM 803 N N . VAL A 1 100 ? 7.797 25.422 8.258 1 97.38 100 VAL A N 1
ATOM 804 C CA . VAL A 1 100 ? 8.195 24.75 7.027 1 97.38 100 VAL A CA 1
ATOM 805 C C . VAL A 1 100 ? 7.082 24.875 5.988 1 97.38 100 VAL A C 1
ATOM 807 O O . VAL A 1 100 ? 5.938 24.5 6.25 1 97.38 100 VAL A O 1
ATOM 810 N N . THR A 1 101 ? 7.395 25.422 4.852 1 93.94 101 THR A N 1
ATOM 811 C CA . THR A 1 101 ? 6.488 25.5 3.709 1 93.94 101 THR A CA 1
ATOM 812 C C . THR A 1 101 ? 7.133 24.891 2.467 1 93.94 101 THR A C 1
ATOM 814 O O . THR A 1 101 ? 8.18 25.359 2.012 1 93.94 101 THR A O 1
ATOM 817 N N . GLN A 1 102 ? 6.523 23.828 2.012 1 92.25 102 GLN A N 1
ATOM 818 C CA . GLN A 1 102 ? 7.051 23.125 0.846 1 92.25 102 GLN A CA 1
ATOM 819 C C . GLN A 1 102 ? 8.508 22.719 1.056 1 92.25 102 GLN A C 1
ATOM 821 O O . GLN A 1 102 ? 9.352 22.953 0.185 1 92.25 102 GLN A O 1
ATOM 826 N N . GLY A 1 103 ? 8.734 22.359 2.252 1 95.12 103 GLY A N 1
ATOM 827 C CA . GLY A 1 103 ? 10.031 21.797 2.582 1 95.12 103 GLY A CA 1
ATOM 828 C C . GLY A 1 103 ? 11.047 22.844 2.996 1 95.12 103 GLY A C 1
ATOM 829 O O . GLY A 1 103 ? 12.156 22.516 3.422 1 95.12 103 GLY A O 1
ATOM 830 N N . ARG A 1 104 ? 10.68 24.156 2.98 1 94.56 104 ARG A N 1
ATOM 831 C CA . ARG A 1 104 ? 11.625 25.219 3.285 1 94.56 104 ARG A CA 1
ATOM 832 C C . ARG A 1 104 ? 11.383 25.781 4.68 1 94.56 104 ARG A C 1
ATOM 834 O O . ARG A 1 104 ? 10.266 26.172 5.012 1 94.56 104 ARG A O 1
ATOM 841 N N . ARG A 1 105 ? 12.398 25.891 5.379 1 96.94 105 ARG A N 1
ATOM 842 C CA . ARG A 1 105 ? 12.352 26.484 6.715 1 96.94 105 ARG A CA 1
ATOM 843 C C . ARG A 1 105 ? 12.25 28 6.641 1 96.94 105 ARG A C 1
ATOM 845 O O . ARG A 1 105 ? 12.906 28.625 5.816 1 96.94 105 ARG A O 1
ATOM 852 N N . GLN A 1 106 ? 11.43 28.5 7.512 1 95.94 106 GLN A N 1
ATOM 853 C CA . GLN A 1 106 ? 11.258 29.953 7.598 1 95.94 106 GLN A CA 1
ATOM 854 C C . GLN A 1 106 ? 12.039 30.516 8.773 1 95.94 106 GLN A C 1
ATOM 856 O O . GLN A 1 106 ? 11.719 30.25 9.93 1 95.94 106 GLN A O 1
ATOM 861 N N . ALA A 1 107 ? 12.961 31.422 8.539 1 95.88 107 ALA A N 1
ATOM 862 C CA . ALA A 1 107 ? 13.875 31.938 9.547 1 95.88 107 ALA A CA 1
ATOM 863 C C . ALA A 1 107 ? 13.141 32.781 10.578 1 95.88 107 ALA A C 1
ATOM 865 O O . ALA A 1 107 ? 13.469 32.75 11.766 1 95.88 107 ALA A O 1
ATOM 866 N N . ASP A 1 108 ? 12.25 33.594 10.133 1 93.62 108 ASP A N 1
ATOM 867 C CA . ASP A 1 108 ? 11.531 34.469 11.039 1 93.62 108 ASP A CA 1
ATOM 868 C C . ASP A 1 108 ? 10.766 33.688 12.094 1 93.62 108 ASP A C 1
ATOM 870 O O . ASP A 1 108 ? 10.727 34.062 13.266 1 93.62 108 ASP A O 1
ATOM 874 N N . PHE A 1 109 ? 10.156 32.594 11.68 1 96.81 109 PHE A N 1
ATOM 875 C CA . PHE A 1 109 ? 9.469 31.719 12.617 1 96.81 109 PHE A CA 1
ATOM 876 C C . PHE A 1 109 ? 10.445 31.156 13.648 1 96.81 109 PHE A C 1
ATOM 878 O O . PHE A 1 109 ? 10.133 31.094 14.836 1 96.81 109 PHE A O 1
ATOM 885 N N . ALA A 1 110 ? 11.578 30.719 13.188 1 97.5 110 ALA A N 1
ATOM 886 C CA . ALA A 1 110 ? 12.578 30.125 14.062 1 97.5 110 ALA A CA 1
ATOM 887 C C . ALA A 1 110 ? 13.023 31.109 15.141 1 97.5 110 ALA A C 1
ATOM 889 O O . ALA A 1 110 ? 13.266 30.719 16.281 1 97.5 110 ALA A O 1
ATOM 890 N N . VAL A 1 111 ? 13.109 32.344 14.781 1 96.88 111 VAL A N 1
ATOM 891 C CA . VAL A 1 111 ? 13.508 33.406 15.727 1 96.88 111 VAL A CA 1
ATOM 892 C C . VAL A 1 111 ? 12.383 33.625 16.734 1 96.88 111 VAL A C 1
ATOM 894 O O . VAL A 1 111 ? 12.641 33.75 17.938 1 96.88 111 VAL A O 1
ATOM 897 N N . ALA A 1 112 ? 11.195 33.625 16.25 1 96.94 112 ALA A N 1
ATOM 898 C CA . ALA A 1 112 ? 10.047 33.969 17.078 1 96.94 112 ALA A CA 1
ATOM 899 C C . ALA A 1 112 ? 9.648 32.781 17.969 1 96.94 112 ALA A C 1
ATOM 901 O O . ALA A 1 112 ? 9.109 33 19.062 1 96.94 112 ALA A O 1
ATOM 902 N N . CYS A 1 113 ? 9.859 31.578 17.562 1 98.56 113 CYS A N 1
ATOM 903 C CA . CYS A 1 113 ? 9.438 30.375 18.297 1 98.56 113 CYS A CA 1
ATOM 904 C C . CYS A 1 113 ? 10.594 29.406 18.453 1 98.56 113 CYS A C 1
ATOM 906 O O . CYS A 1 113 ? 10.508 28.25 18.016 1 98.56 113 CYS A O 1
ATOM 908 N N . PRO A 1 114 ? 11.617 29.766 19.172 1 98.69 114 PRO A N 1
ATOM 909 C CA . PRO A 1 114 ? 12.844 28.969 19.234 1 98.69 114 PRO A CA 1
ATOM 910 C C . PRO A 1 114 ? 12.633 27.609 19.906 1 98.69 114 PRO A C 1
ATOM 912 O O . PRO A 1 114 ? 13.227 26.625 19.484 1 98.69 114 PRO A O 1
ATOM 915 N N . LYS A 1 115 ? 11.82 27.531 20.953 1 98.69 115 LYS A N 1
ATOM 916 C CA . LYS A 1 115 ? 11.602 26.266 21.625 1 98.69 115 LYS A CA 1
ATOM 917 C C . LYS A 1 115 ? 10.781 25.312 20.766 1 98.69 115 LYS A C 1
ATOM 919 O O . LYS A 1 115 ? 11.055 24.109 20.703 1 98.69 115 LYS A O 1
ATOM 924 N N . THR A 1 116 ? 9.734 25.812 20.109 1 98.88 116 THR A N 1
ATOM 925 C CA . THR A 1 116 ? 8.953 25 19.172 1 98.88 116 THR A CA 1
ATOM 926 C C . THR A 1 116 ? 9.836 24.406 18.094 1 98.88 116 THR A C 1
ATOM 928 O O . THR A 1 116 ? 9.75 23.203 17.797 1 98.88 116 THR A O 1
ATOM 931 N N . VAL A 1 117 ? 10.711 25.219 17.562 1 98.88 117 VAL A N 1
ATOM 932 C CA . VAL A 1 117 ? 11.609 24.781 16.484 1 98.88 117 VAL A CA 1
ATOM 933 C C . VAL A 1 117 ? 12.562 23.719 17.016 1 98.88 117 VAL A C 1
ATOM 935 O O . VAL A 1 117 ? 12.805 22.719 16.344 1 98.88 117 VAL A O 1
ATOM 938 N N . GLU A 1 118 ? 13.094 23.969 18.188 1 98.81 118 GLU A N 1
ATOM 939 C CA . GLU A 1 118 ? 13.977 22.984 18.812 1 98.81 118 GLU A CA 1
ATOM 940 C C . GLU A 1 118 ? 13.289 21.625 18.938 1 98.81 118 GLU A C 1
ATOM 942 O O . GLU A 1 118 ? 13.891 20.594 18.609 1 98.81 118 GLU A O 1
ATOM 947 N N . ILE A 1 119 ? 12.102 21.594 19.375 1 98.81 119 ILE A N 1
ATOM 948 C CA . ILE A 1 119 ? 11.328 20.359 19.562 1 98.81 119 ILE A CA 1
ATOM 949 C C . ILE A 1 119 ? 11.094 19.688 18.203 1 98.81 119 ILE A C 1
ATOM 951 O O . ILE A 1 119 ? 11.352 18.5 18.047 1 98.81 119 ILE A O 1
ATOM 955 N N . LEU A 1 120 ? 10.633 20.438 17.188 1 98.88 120 LEU A N 1
ATOM 956 C CA . LEU A 1 120 ? 10.359 19.906 15.859 1 98.88 120 LEU A CA 1
ATOM 957 C C . LEU A 1 120 ? 11.609 19.297 15.25 1 98.88 120 LEU A C 1
ATOM 959 O O . LEU A 1 120 ? 11.578 18.172 14.734 1 98.88 120 LEU A O 1
ATOM 963 N N . GLU A 1 121 ? 12.719 20.031 15.359 1 98.56 121 GLU A N 1
ATOM 964 C CA . GLU A 1 121 ? 13.969 19.609 14.734 1 98.56 121 GLU A CA 1
ATOM 965 C C . GLU A 1 121 ? 14.555 18.391 15.445 1 98.56 121 GLU A C 1
ATOM 967 O O . GLU A 1 121 ? 15.398 17.672 14.883 1 98.56 121 GLU A O 1
ATOM 972 N N . SER A 1 122 ? 14.133 18.156 16.641 1 98.31 122 SER A N 1
ATOM 973 C CA . SER A 1 122 ? 14.625 17.016 17.406 1 98.31 122 SER A CA 1
ATOM 974 C C . SER A 1 122 ? 13.859 15.75 17.031 1 98.31 122 SER A C 1
ATOM 976 O O . SER A 1 122 ? 14.273 14.641 17.391 1 98.31 122 SER A O 1
ATOM 978 N N . ILE A 1 123 ? 12.688 15.812 16.375 1 98.38 123 ILE A N 1
ATOM 979 C CA . ILE A 1 123 ? 11.852 14.68 16.016 1 98.38 123 ILE A CA 1
ATOM 980 C C . ILE A 1 123 ? 12.531 13.867 14.914 1 98.38 123 ILE A C 1
ATOM 982 O O . ILE A 1 123 ? 12.797 14.391 13.828 1 98.38 123 ILE A O 1
ATOM 986 N N . PRO A 1 124 ? 12.789 12.578 15.25 1 96.5 124 PRO A N 1
ATOM 987 C CA . PRO A 1 124 ? 13.297 11.734 14.164 1 96.5 124 PRO A CA 1
ATOM 988 C C . PRO A 1 124 ? 12.312 11.625 13 1 96.5 124 PRO A C 1
ATOM 990 O O . PRO A 1 124 ? 11.156 11.25 13.203 1 96.5 124 PRO A O 1
ATOM 993 N N . GLY A 1 125 ? 12.719 12.125 11.836 1 96.44 125 GLY A N 1
ATOM 994 C CA . GLY A 1 125 ? 11.852 12.008 10.672 1 96.44 125 GLY A CA 1
ATOM 995 C C . GLY A 1 125 ? 11.055 13.266 10.391 1 96.44 125 GLY A C 1
ATOM 996 O O . GLY A 1 125 ? 10.18 13.273 9.523 1 96.44 125 GLY A O 1
ATOM 997 N N . PHE A 1 126 ? 11.32 14.344 11.273 1 98.5 126 PHE A N 1
ATOM 998 C CA . PHE A 1 126 ? 10.695 15.617 10.922 1 98.5 126 PHE A CA 1
ATOM 999 C C . PHE A 1 126 ? 10.93 15.945 9.445 1 98.5 126 PHE A C 1
ATOM 1001 O O . PHE A 1 126 ? 12.07 15.945 8.977 1 98.5 126 PHE A O 1
ATOM 1008 N N . MET A 1 127 ? 9.859 16.141 8.773 1 97.69 127 MET A N 1
ATOM 1009 C CA . MET A 1 127 ? 9.953 16.188 7.32 1 97.69 127 MET A CA 1
ATOM 1010 C C . MET A 1 127 ? 10.219 17.625 6.848 1 97.69 127 MET A C 1
ATOM 1012 O O . MET A 1 127 ? 9.5 18.547 7.215 1 97.69 127 MET A O 1
ATOM 1016 N N . THR A 1 128 ? 11.281 17.672 6.074 1 95.81 128 THR A N 1
ATOM 1017 C CA . THR A 1 128 ? 11.648 18.891 5.348 1 95.81 128 THR A CA 1
ATOM 1018 C C . THR A 1 128 ? 12.156 18.547 3.951 1 95.81 128 THR A C 1
ATOM 1020 O O . THR A 1 128 ? 12.172 17.375 3.557 1 95.81 128 THR A O 1
ATOM 1023 N N . ASN A 1 129 ? 12.367 19.438 3.088 1 92.06 129 ASN A N 1
ATOM 1024 C CA . ASN A 1 129 ? 13.078 19.328 1.816 1 92.06 129 ASN A CA 1
ATOM 1025 C C . ASN A 1 129 ? 12.258 18.578 0.78 1 92.06 129 ASN A C 1
ATOM 1027 O O . ASN A 1 129 ? 12.812 17.906 -0.088 1 92.06 129 ASN A O 1
ATOM 1031 N N . LEU A 1 130 ? 11.023 18.453 0.988 1 94.5 130 LEU A N 1
ATOM 1032 C CA . LEU A 1 130 ? 10.078 17.969 -0.011 1 94.5 130 LEU A CA 1
ATOM 1033 C C . LEU A 1 130 ? 8.992 19 -0.28 1 94.5 130 LEU A C 1
ATOM 1035 O O . LEU A 1 130 ? 8.539 19.688 0.641 1 94.5 130 LEU A O 1
ATOM 1039 N N . PRO A 1 131 ? 8.539 19.062 -1.503 1 92.06 131 PRO A N 1
ATOM 1040 C CA . PRO A 1 131 ? 7.582 20.109 -1.847 1 92.06 131 PRO A CA 1
ATOM 1041 C C . PRO A 1 131 ? 6.23 19.922 -1.16 1 92.06 131 PRO A C 1
ATOM 1043 O O . PRO A 1 131 ? 5.383 20.828 -1.205 1 92.06 131 PRO A O 1
ATOM 1046 N N . PHE A 1 132 ? 5.996 18.859 -0.513 1 92.94 132 PHE A N 1
ATOM 1047 C CA . PHE A 1 132 ? 4.719 18.625 0.154 1 92.94 132 PHE A CA 1
ATOM 1048 C C . PHE A 1 132 ? 4.918 18.469 1.657 1 92.94 132 PHE A C 1
ATOM 1050 O O . PHE A 1 132 ? 4.062 17.906 2.346 1 92.94 132 PHE A O 1
ATOM 1057 N N . ALA A 1 133 ? 6.043 18.953 2.162 1 95.75 133 ALA A N 1
ATOM 1058 C CA . ALA A 1 133 ? 6.324 18.938 3.596 1 95.75 133 ALA A CA 1
ATOM 1059 C C . ALA A 1 133 ? 5.938 20.281 4.234 1 95.75 133 ALA A C 1
ATOM 1061 O O . ALA A 1 133 ? 6.312 21.344 3.742 1 95.75 133 ALA A O 1
ATOM 1062 N N . TYR A 1 134 ? 5.219 20.172 5.371 1 96.25 134 TYR A N 1
ATOM 1063 C CA . TYR A 1 134 ? 4.727 21.391 6.02 1 96.25 134 TYR A CA 1
ATOM 1064 C C . TYR A 1 134 ? 4.836 21.281 7.535 1 96.25 134 TYR A C 1
ATOM 1066 O O . TYR A 1 134 ? 4.758 20.188 8.094 1 96.25 134 TYR A O 1
ATOM 1074 N N . SER A 1 135 ? 5.043 22.359 8.172 1 98.25 135 SER A N 1
ATOM 1075 C CA . SER A 1 135 ? 4.883 22.594 9.602 1 98.25 135 SER A CA 1
ATOM 1076 C C . SER A 1 135 ? 4.422 24.031 9.883 1 98.25 135 SER A C 1
ATOM 1078 O O . SER A 1 135 ? 5.051 24.984 9.43 1 98.25 135 SER A O 1
ATOM 1080 N N . PHE A 1 136 ? 3.338 24.156 10.531 1 97.38 136 PHE A N 1
ATOM 1081 C CA . PHE A 1 136 ? 2.822 25.5 10.789 1 97.38 136 PHE A CA 1
ATOM 1082 C C . PHE A 1 136 ? 1.81 25.469 11.93 1 97.38 136 PHE A C 1
ATOM 1084 O O . PHE A 1 136 ? 1.274 24.406 12.266 1 97.38 136 PHE A O 1
ATOM 1091 N N . PHE A 1 137 ? 1.636 26.609 12.547 1 98.19 137 PHE A N 1
ATOM 1092 C CA . PHE A 1 137 ? 0.448 26.797 13.375 1 98.19 137 PHE A CA 1
ATOM 1093 C C . PHE A 1 137 ? -0.791 26.984 12.516 1 98.19 137 PHE A C 1
ATOM 1095 O O . PHE A 1 137 ? -0.868 27.953 11.742 1 98.19 137 PHE A O 1
ATOM 1102 N N . SER A 1 138 ? -1.719 26.078 12.602 1 96.94 138 SER A N 1
ATOM 1103 C CA . SER A 1 138 ? -2.979 26.109 11.867 1 96.94 138 SER A CA 1
ATOM 1104 C C . SER A 1 138 ? -4.094 26.734 12.688 1 96.94 138 SER A C 1
ATOM 1106 O O . SER A 1 138 ? -4.504 26.188 13.711 1 96.94 138 SER A O 1
ATOM 1108 N N . VAL A 1 139 ? -4.559 27.875 12.234 1 96.56 139 VAL A N 1
ATOM 1109 C CA . VAL A 1 139 ? -5.586 28.625 12.961 1 96.56 139 VAL A CA 1
ATOM 1110 C C . VAL A 1 139 ? -6.895 28.594 12.172 1 96.56 139 VAL A C 1
ATOM 1112 O O . VAL A 1 139 ? -7.016 29.234 11.133 1 96.56 139 VAL A O 1
ATOM 1115 N N . LEU A 1 140 ? -7.84 27.844 12.711 1 96.44 140 LEU A N 1
ATOM 1116 C CA . LEU A 1 140 ? -9.148 27.75 12.07 1 96.44 140 LEU A CA 1
ATOM 1117 C C . LEU A 1 140 ? -10.195 28.547 12.844 1 96.44 140 LEU A C 1
ATOM 1119 O O . LEU A 1 140 ? -10.438 28.281 14.023 1 96.44 140 LEU A O 1
ATOM 1123 N N . LYS A 1 141 ? -10.836 29.516 12.203 1 95.62 141 LYS A N 1
ATOM 1124 C CA . LYS A 1 141 ? -11.805 30.391 12.844 1 95.62 141 LYS A CA 1
ATOM 1125 C C . LYS A 1 141 ? -13.172 29.734 12.938 1 95.62 141 LYS A C 1
ATOM 1127 O O . LYS A 1 141 ? -13.406 28.688 12.312 1 95.62 141 LYS A O 1
ATOM 1132 N N . PRO A 1 142 ? -14.062 30.297 13.789 1 97.06 142 PRO A N 1
ATOM 1133 C CA . PRO A 1 142 ? -15.414 29.734 13.891 1 97.06 142 PRO A CA 1
ATOM 1134 C C . PRO A 1 142 ? -16.125 29.672 12.539 1 97.06 142 PRO A C 1
ATOM 1136 O O . PRO A 1 142 ? -15.891 30.5 11.664 1 97.06 142 PRO A O 1
ATOM 1139 N N . LYS A 1 143 ? -16.984 28.656 12.391 1 96.81 143 LYS A N 1
ATOM 1140 C CA . LYS A 1 143 ? -17.812 28.453 11.211 1 96.81 143 LYS A CA 1
ATOM 1141 C C . LYS A 1 143 ? -16.953 28.297 9.953 1 96.81 143 LYS A C 1
ATOM 1143 O O . LYS A 1 143 ? -17.266 28.859 8.906 1 96.81 143 LYS A O 1
ATOM 1148 N N . SER A 1 144 ? -15.789 27.625 10.133 1 95.94 144 SER A N 1
ATOM 1149 C CA . SER A 1 144 ? -14.891 27.344 9.016 1 95.94 144 SER A CA 1
ATOM 1150 C C . SER A 1 144 ? -14.703 25.844 8.812 1 95.94 144 SER A C 1
ATOM 1152 O O . SER A 1 144 ? -14.852 25.062 9.75 1 95.94 144 SER A O 1
ATOM 1154 N N . THR A 1 145 ? -14.43 25.484 7.539 1 95.81 145 THR A N 1
ATOM 1155 C CA . THR A 1 145 ? -14.211 24.078 7.211 1 95.81 145 THR A CA 1
ATOM 1156 C C . THR A 1 145 ? -13.062 23.922 6.215 1 95.81 145 THR A C 1
ATOM 1158 O O . THR A 1 145 ? -12.797 24.844 5.422 1 95.81 145 THR A O 1
ATOM 1161 N N . ILE A 1 146 ? -12.328 22.938 6.375 1 95.44 146 ILE A N 1
ATOM 1162 C CA . ILE A 1 146 ? -11.445 22.422 5.332 1 95.44 146 ILE A CA 1
ATOM 1163 C C . ILE A 1 146 ? -12.078 21.203 4.672 1 95.44 146 ILE A C 1
ATOM 1165 O O . ILE A 1 146 ? -12.273 20.172 5.316 1 95.44 146 ILE A O 1
ATOM 1169 N N . LYS A 1 147 ? -12.359 21.297 3.438 1 95.31 147 LYS A N 1
ATOM 1170 C CA . LYS A 1 147 ? -13.117 20.297 2.705 1 95.31 147 LYS A CA 1
ATOM 1171 C C . LYS A 1 147 ? -12.352 18.984 2.615 1 95.31 147 LYS A C 1
ATOM 1173 O O . LYS A 1 147 ? -11.125 18.969 2.701 1 95.31 147 LYS A O 1
ATOM 1178 N N . ALA A 1 148 ? -13.102 17.938 2.396 1 96.44 148 ALA A N 1
ATOM 1179 C CA . ALA A 1 148 ? -12.516 16.594 2.271 1 96.44 148 ALA A CA 1
ATOM 1180 C C . ALA A 1 148 ? -11.477 16.562 1.154 1 96.44 148 ALA A C 1
ATOM 1182 O O . ALA A 1 148 ? -11.719 17.062 0.053 1 96.44 148 ALA A O 1
ATOM 1183 N N . HIS A 1 149 ? -10.352 16 1.462 1 96.62 149 HIS A N 1
ATOM 1184 C CA . HIS A 1 149 ? -9.25 15.859 0.509 1 96.62 149 HIS A CA 1
ATOM 1185 C C . HIS A 1 149 ? -8.25 14.805 0.972 1 96.62 149 HIS A C 1
ATOM 1187 O O . HIS A 1 149 ? -8.383 14.258 2.07 1 96.62 149 HIS A O 1
ATOM 1193 N N . SER A 1 150 ? -7.332 14.414 0.115 1 96.5 150 SER A N 1
ATOM 1194 C CA . SER A 1 150 ? -6.242 13.5 0.445 1 96.5 150 SER A CA 1
ATOM 1195 C C . SER A 1 150 ? -4.891 14.094 0.075 1 96.5 150 SER A C 1
ATOM 1197 O O . SER A 1 150 ? -4.805 14.953 -0.804 1 96.5 150 SER A O 1
ATOM 1199 N N . ALA A 1 151 ? -3.912 13.727 0.748 1 96.62 151 ALA A N 1
ATOM 1200 C CA . ALA A 1 151 ? -2.553 14.219 0.531 1 96.62 151 ALA A CA 1
ATOM 1201 C C . ALA A 1 151 ? -2.033 13.805 -0.842 1 96.62 151 ALA A C 1
ATOM 1203 O O . ALA A 1 151 ? -2.59 12.906 -1.479 1 96.62 151 ALA A O 1
ATOM 1204 N N . PRO A 1 152 ? -0.972 14.438 -1.305 1 95.38 152 PRO A N 1
ATOM 1205 C CA . PRO A 1 152 ? -0.383 14.078 -2.598 1 95.38 152 PRO A CA 1
ATOM 1206 C C . PRO A 1 152 ? 0.286 12.703 -2.582 1 95.38 152 PRO A C 1
ATOM 1208 O O . PRO A 1 152 ? 0.419 12.07 -3.631 1 95.38 152 PRO A O 1
ATOM 1211 N N . CYS A 1 153 ? 0.698 12.242 -1.442 1 96.88 153 CYS A N 1
ATOM 1212 C CA . CYS A 1 153 ? 1.444 10.992 -1.354 1 96.88 153 CYS A CA 1
ATOM 1213 C C . CYS A 1 153 ? 1.258 10.344 0.012 1 96.88 153 CYS A C 1
ATOM 1215 O O . CYS A 1 153 ? 0.652 10.93 0.908 1 96.88 153 CYS A O 1
ATOM 1217 N N . ASN A 1 154 ? 1.719 9.102 0.161 1 98.19 154 ASN A N 1
ATOM 1218 C CA . ASN A 1 154 ? 1.555 8.367 1.407 1 98.19 154 ASN A CA 1
ATOM 1219 C C . ASN A 1 154 ? 2.885 8.195 2.137 1 98.19 154 ASN A C 1
ATOM 1221 O O . ASN A 1 154 ? 3.012 7.332 3.01 1 98.19 154 ASN A O 1
ATOM 1225 N N . VAL A 1 155 ? 3.906 9.016 1.823 1 98.31 155 VAL A N 1
ATOM 1226 C CA . VAL A 1 155 ? 5.23 8.797 2.393 1 98.31 155 VAL A CA 1
ATOM 1227 C C . VAL A 1 155 ? 5.363 9.562 3.707 1 98.31 155 VAL A C 1
ATOM 1229 O O . VAL A 1 155 ? 6.406 9.508 4.363 1 98.31 155 VAL A O 1
ATOM 1232 N N . ARG A 1 156 ? 4.316 10.227 4.137 1 98.06 156 ARG A N 1
ATOM 1233 C CA . ARG A 1 156 ? 4.371 10.984 5.387 1 98.06 156 ARG A CA 1
ATOM 1234 C C . ARG A 1 156 ? 3.162 10.68 6.266 1 98.06 156 ARG A C 1
ATOM 1236 O O . ARG A 1 156 ? 2.154 10.156 5.781 1 98.06 156 ARG A O 1
ATOM 1243 N N . LEU A 1 157 ? 3.332 10.859 7.559 1 98.56 157 LEU A N 1
ATOM 1244 C CA . LEU A 1 157 ? 2.248 11.023 8.523 1 98.56 157 LEU A CA 1
ATOM 1245 C C . LEU A 1 157 ? 2.143 12.477 8.977 1 98.56 157 LEU A C 1
ATOM 1247 O O . LEU A 1 157 ? 3.135 13.211 8.977 1 98.56 157 LEU A O 1
ATOM 1251 N N . ARG A 1 158 ? 0.953 12.93 9.289 1 98.62 158 ARG A N 1
ATOM 1252 C CA . ARG A 1 158 ? 0.721 14.281 9.789 1 98.62 158 ARG A CA 1
ATOM 1253 C C . ARG A 1 158 ? 0.34 14.258 11.266 1 98.62 158 ARG A C 1
ATOM 1255 O O . ARG A 1 158 ? -0.465 13.43 11.688 1 98.62 158 ARG A O 1
ATOM 1262 N N . CYS A 1 159 ? 0.916 15.094 11.984 1 98.88 159 CYS A N 1
ATOM 1263 C CA . CYS A 1 159 ? 0.597 15.258 13.398 1 98.88 159 CYS A CA 1
ATOM 1264 C C . CYS A 1 159 ? -0.158 16.562 13.641 1 98.88 159 CYS A C 1
ATOM 1266 O O . CYS A 1 159 ? 0.235 17.609 13.133 1 98.88 159 CYS A O 1
ATOM 1268 N N . HIS A 1 160 ? -1.236 16.484 14.305 1 98.88 160 HIS A N 1
ATOM 1269 C CA . HIS A 1 160 ? -1.93 17.625 14.906 1 98.88 160 HIS A CA 1
ATOM 1270 C C . HIS A 1 160 ? -1.656 17.719 16.406 1 98.88 160 HIS A C 1
ATOM 1272 O O . HIS A 1 160 ? -1.99 16.797 17.156 1 98.88 160 HIS A O 1
ATOM 1278 N N . PHE A 1 161 ? -1.039 18.75 16.844 1 98.94 161 PHE A N 1
ATOM 1279 C CA . PHE A 1 161 ? -0.844 19 18.266 1 98.94 161 PHE A CA 1
ATOM 1280 C C . PHE A 1 161 ? -1.651 20.219 18.719 1 98.94 161 PHE A C 1
ATOM 1282 O O . PHE A 1 161 ? -1.232 21.359 18.516 1 98.94 161 PHE A O 1
ATOM 1289 N N . PRO A 1 162 ? -2.76 19.953 19.375 1 98.94 162 PRO A N 1
ATOM 1290 C CA . PRO A 1 162 ? -3.713 21.031 19.672 1 98.94 162 PRO A CA 1
ATOM 1291 C C . PRO A 1 162 ? -3.252 21.922 20.812 1 98.94 162 PRO A C 1
ATOM 1293 O O . PRO A 1 162 ? -2.85 21.438 21.875 1 98.94 162 PRO A O 1
ATOM 1296 N N . LEU A 1 163 ? -3.342 23.203 20.578 1 98.88 163 LEU A N 1
ATOM 1297 C CA . LEU A 1 163 ? -3.025 24.219 21.594 1 98.88 163 LEU A CA 1
ATOM 1298 C C . LEU A 1 163 ? -4.301 24.797 22.188 1 98.88 163 LEU A C 1
ATOM 1300 O O . LEU A 1 163 ? -4.41 24.938 23.406 1 98.88 163 LEU A O 1
ATOM 1304 N N . PHE A 1 164 ? -5.227 25.203 21.344 1 98.69 164 PHE A N 1
ATOM 1305 C CA . PHE A 1 164 ? -6.547 25.703 21.703 1 98.69 164 PHE A CA 1
ATOM 1306 C C . PHE A 1 164 ? -7.633 24.969 20.922 1 98.69 164 PHE A C 1
ATOM 1308 O O . PHE A 1 164 ? -7.547 24.844 19.703 1 98.69 164 PHE A O 1
ATOM 1315 N N . VAL A 1 165 ? -8.617 24.422 21.641 1 98.56 165 VAL A N 1
ATOM 1316 C CA . VAL A 1 165 ? -9.68 23.688 20.984 1 98.56 165 VAL A CA 1
ATOM 1317 C C . VAL A 1 165 ? -11.039 24.109 21.531 1 98.56 165 VAL A C 1
ATOM 1319 O O . VAL A 1 165 ? -11.508 23.562 22.531 1 98.56 165 VAL A O 1
ATOM 1322 N N . PRO A 1 166 ? -11.641 25.047 20.922 1 98 166 PRO A N 1
ATOM 1323 C CA . PRO A 1 166 ? -13 25.391 21.328 1 98 166 PRO A CA 1
ATOM 1324 C C . PRO A 1 166 ? -14.008 24.281 21.047 1 98 166 PRO A C 1
ATOM 1326 O O . PRO A 1 166 ? -13.656 23.266 20.438 1 98 166 PRO A O 1
ATOM 1329 N N . GLU A 1 167 ? -15.195 24.484 21.531 1 96.62 167 GLU A N 1
ATOM 1330 C CA . GLU A 1 167 ? -16.266 23.531 21.266 1 96.62 167 GLU A CA 1
ATOM 1331 C C . GLU A 1 167 ? -16.656 23.531 19.781 1 96.62 167 GLU A C 1
ATOM 1333 O O . GLU A 1 167 ? -16.5 24.547 19.109 1 96.62 167 GLU A O 1
ATOM 1338 N N . GLY A 1 168 ? -17.094 22.359 19.281 1 97.5 168 GLY A N 1
ATOM 1339 C CA . GLY A 1 168 ? -17.672 22.281 17.938 1 97.5 168 GLY A CA 1
ATOM 1340 C C . GLY A 1 168 ? -16.641 21.984 16.875 1 97.5 168 GLY A C 1
ATOM 1341 O O . GLY A 1 168 ? -16.891 22.156 15.68 1 97.5 168 GLY A O 1
ATOM 1342 N N . CYS A 1 169 ? -15.461 21.609 17.25 1 98.25 169 CYS A N 1
ATOM 1343 C CA . CYS A 1 169 ? -14.414 21.281 16.297 1 98.25 169 CYS A CA 1
ATOM 1344 C C . CYS A 1 169 ? -14.273 19.781 16.141 1 98.25 169 CYS A C 1
ATOM 1346 O O . CYS A 1 169 ? -14.492 19.031 17.094 1 98.25 169 CYS A O 1
ATOM 1348 N N . GLY A 1 170 ? -13.906 19.359 14.875 1 98.44 170 GLY A N 1
ATOM 1349 C CA . GLY A 1 170 ? -13.703 17.938 14.648 1 98.44 170 GLY A CA 1
ATOM 1350 C C . GLY A 1 170 ? -12.922 17.641 13.383 1 98.44 170 GLY A C 1
ATOM 1351 O O . GLY A 1 170 ? -12.703 18.531 12.562 1 98.44 170 GLY A O 1
ATOM 1352 N N . ILE A 1 171 ? -12.516 16.391 13.297 1 98.75 171 ILE A N 1
ATOM 1353 C CA . ILE A 1 171 ? -11.773 15.898 12.141 1 98.75 171 ILE A CA 1
ATOM 1354 C C . ILE A 1 171 ? -12.227 14.477 11.805 1 98.75 171 ILE A C 1
ATOM 1356 O O . ILE A 1 171 ? -12.422 13.648 12.695 1 98.75 171 ILE A O 1
ATOM 1360 N N . ARG A 1 172 ? -12.438 14.258 10.547 1 98.69 172 ARG A N 1
ATOM 1361 C CA . ARG A 1 172 ? -12.695 12.914 10.039 1 98.69 172 ARG A CA 1
ATOM 1362 C C . ARG A 1 172 ? -11.547 12.43 9.156 1 98.69 172 ARG A C 1
ATOM 1364 O O . ARG A 1 172 ? -11.094 13.156 8.273 1 98.69 172 ARG A O 1
ATOM 1371 N N . VAL A 1 173 ? -11.047 11.273 9.422 1 98.75 173 VAL A N 1
ATOM 1372 C CA . VAL A 1 173 ? -10.086 10.578 8.57 1 98.75 173 VAL A CA 1
ATOM 1373 C C . VAL A 1 173 ? -10.625 9.203 8.203 1 98.75 173 VAL A C 1
ATOM 1375 O O . VAL A 1 173 ? -10.906 8.383 9.086 1 98.75 173 VAL A O 1
ATOM 1378 N N . GLY A 1 174 ? -10.688 8.945 6.941 1 97.62 174 GLY A N 1
ATOM 1379 C CA . GLY A 1 174 ? -11.422 7.742 6.555 1 97.62 174 GLY A CA 1
ATOM 1380 C C . GLY A 1 174 ? -12.859 7.742 7.027 1 97.62 174 GLY A C 1
ATOM 1381 O O . GLY A 1 174 ? -13.625 8.664 6.719 1 97.62 174 GLY A O 1
ATOM 1382 N N . ASP A 1 175 ? -13.203 6.801 7.883 1 96.81 175 ASP A N 1
ATOM 1383 C CA . ASP A 1 175 ? -14.586 6.699 8.336 1 96.81 175 ASP A CA 1
ATOM 1384 C C . ASP A 1 175 ? -14.711 7 9.828 1 96.81 175 ASP A C 1
ATOM 1386 O O . ASP A 1 175 ? -15.773 6.832 10.414 1 96.81 175 ASP A O 1
ATOM 1390 N N . GLU A 1 176 ? -13.672 7.461 10.391 1 98.31 176 GLU A N 1
ATOM 1391 C CA . GLU A 1 176 ? -13.672 7.703 11.828 1 98.31 176 GLU A CA 1
ATOM 1392 C C . GLU A 1 176 ? -13.531 9.188 12.141 1 98.31 176 GLU A C 1
ATOM 1394 O O . GLU A 1 176 ? -12.695 9.875 11.547 1 98.31 176 GLU A O 1
ATOM 1399 N N . THR A 1 177 ? -14.328 9.648 13 1 98.5 177 THR A N 1
ATOM 1400 C CA . THR A 1 177 ? -14.281 11.031 13.469 1 98.5 177 THR A CA 1
ATOM 1401 C C . THR A 1 177 ? -13.656 11.117 14.859 1 98.5 177 THR A C 1
ATOM 1403 O O . THR A 1 177 ? -13.945 10.281 15.727 1 98.5 177 THR A O 1
ATOM 1406 N N . ARG A 1 178 ? -12.844 12.117 15.023 1 98.5 178 ARG A N 1
ATOM 1407 C CA . ARG A 1 178 ? -12.266 12.391 16.328 1 98.5 178 ARG A CA 1
ATOM 1408 C C . ARG A 1 178 ? -12.336 13.875 16.672 1 98.5 178 ARG A C 1
ATOM 1410 O O . ARG A 1 178 ? -12.641 14.695 15.805 1 98.5 178 ARG A O 1
ATOM 1417 N N . HIS A 1 179 ? -12.141 14.102 17.922 1 98.12 179 HIS A N 1
ATOM 1418 C CA . HIS A 1 179 ? -12.016 15.461 18.438 1 98.12 179 HIS A CA 1
ATOM 1419 C C . HIS A 1 179 ? -10.633 15.695 19.047 1 98.12 179 HIS A C 1
ATOM 1421 O O . HIS A 1 179 ? -9.977 14.75 19.484 1 98.12 179 HIS A O 1
ATOM 1427 N N . TRP A 1 180 ? -10.219 16.922 19 1 98.44 180 TRP A N 1
ATOM 1428 C CA . TRP A 1 180 ? -8.906 17.25 19.547 1 98.44 180 TRP A CA 1
ATOM 1429 C C . TRP A 1 180 ? -9 17.5 21.047 1 98.44 180 TRP A C 1
ATOM 1431 O O . TRP A 1 180 ? -10.023 17.984 21.547 1 98.44 180 TRP A O 1
ATOM 1441 N N . GLU A 1 181 ? -8.039 17.109 21.781 1 98.38 181 GLU A N 1
ATOM 1442 C CA . GLU A 1 181 ? -7.793 17.469 23.172 1 98.38 181 GLU A CA 1
ATOM 1443 C C . GLU A 1 181 ? -6.504 18.281 23.312 1 98.38 181 GLU A C 1
ATOM 1445 O O . GLU A 1 181 ? -5.445 17.859 22.844 1 98.38 181 GLU A O 1
ATOM 1450 N N . GLU A 1 182 ? -6.672 19.5 23.938 1 98.69 182 GLU A N 1
ATOM 1451 C CA . GLU A 1 182 ? -5.5 20.344 24.094 1 98.69 182 GLU A CA 1
ATOM 1452 C C . GLU A 1 182 ? -4.352 19.594 24.766 1 98.69 182 GLU A C 1
ATOM 1454 O O . GLU A 1 182 ? -4.555 18.922 25.781 1 98.69 182 GLU A O 1
ATOM 1459 N N . GLY A 1 183 ? -3.213 19.641 24.109 1 98.75 183 GLY A N 1
ATOM 1460 C CA . GLY A 1 183 ? -2.02 19.031 24.688 1 98.75 183 GLY A CA 1
ATOM 1461 C C . GLY A 1 183 ? -1.878 17.562 24.359 1 98.75 183 GLY A C 1
ATOM 1462 O O . GLY A 1 183 ? -0.935 16.906 24.812 1 98.75 183 GLY A O 1
ATOM 1463 N N . LYS A 1 184 ? -2.783 17.031 23.578 1 98.81 184 LYS A N 1
ATOM 1464 C CA . LYS A 1 184 ? -2.717 15.625 23.172 1 98.81 184 LYS A CA 1
ATOM 1465 C C . LYS A 1 184 ? -2.596 15.5 21.656 1 98.81 184 LYS A C 1
ATOM 1467 O O . LYS A 1 184 ? -3.49 15.922 20.922 1 98.81 184 LYS A O 1
ATOM 1472 N N . ALA A 1 185 ? -1.598 14.836 21.25 1 98.81 185 ALA A N 1
ATOM 1473 C CA . ALA A 1 185 ? -1.291 14.758 19.812 1 98.81 185 ALA A CA 1
ATOM 1474 C C . ALA A 1 185 ? -2.186 13.742 19.125 1 98.81 185 ALA A C 1
ATOM 1476 O O . ALA A 1 185 ? -2.549 12.719 19.703 1 98.81 185 ALA A O 1
ATOM 1477 N N . LEU A 1 186 ? -2.549 14 17.922 1 98.88 186 LEU A N 1
ATOM 1478 C CA . LEU A 1 186 ? -3.105 13.039 16.969 1 98.88 186 LEU A CA 1
ATOM 1479 C C . LEU A 1 186 ? -2.146 12.797 15.812 1 98.88 186 LEU A C 1
ATOM 1481 O O . LEU A 1 186 ? -1.547 13.734 15.297 1 98.88 186 LEU A O 1
ATOM 1485 N N . VAL A 1 187 ? -1.933 11.586 15.461 1 98.81 187 VAL A N 1
ATOM 1486 C CA . VAL A 1 187 ? -1.109 11.203 14.32 1 98.81 187 VAL A CA 1
ATOM 1487 C C . VAL A 1 187 ? -1.942 10.391 13.328 1 98.81 187 VAL A C 1
ATOM 1489 O O . VAL A 1 187 ? -2.607 9.43 13.711 1 98.81 187 VAL A O 1
ATOM 1492 N N . PHE A 1 188 ? -1.94 10.805 12.078 1 98.81 188 PHE A N 1
ATOM 1493 C CA . PHE A 1 188 ? -2.777 10.109 11.102 1 98.81 188 PHE A CA 1
ATOM 1494 C C . PHE A 1 188 ? -2.139 10.141 9.719 1 98.81 188 PHE A C 1
ATOM 1496 O O . PHE A 1 188 ? -1.187 10.883 9.484 1 98.81 188 PHE A O 1
ATOM 1503 N N . ASP A 1 189 ? -2.529 9.25 8.867 1 98.62 189 ASP A N 1
ATOM 1504 C CA . ASP A 1 189 ? -2.156 9.18 7.461 1 98.62 189 ASP A CA 1
ATOM 1505 C C . ASP A 1 189 ? -3.09 10.031 6.605 1 98.62 189 ASP A C 1
ATOM 1507 O O . ASP A 1 189 ? -4.223 9.633 6.324 1 98.62 189 ASP A O 1
ATOM 1511 N N . ASP A 1 190 ? -2.619 11.18 6.16 1 98.12 190 ASP A N 1
ATOM 1512 C CA . ASP A 1 190 ? -3.504 12.117 5.48 1 98.12 190 ASP A CA 1
ATOM 1513 C C . ASP A 1 190 ? -3.664 11.758 4.008 1 98.12 190 ASP A C 1
ATOM 1515 O O . ASP A 1 190 ? -4.309 12.484 3.25 1 98.12 190 ASP A O 1
ATOM 1519 N N . ALA A 1 191 ? -3.062 10.586 3.594 1 98.25 191 ALA A N 1
ATOM 1520 C CA . ALA A 1 191 ? -3.404 10.031 2.287 1 98.25 191 ALA A CA 1
ATOM 1521 C C . ALA A 1 191 ? -4.832 9.484 2.279 1 98.25 191 ALA A C 1
ATOM 1523 O O . ALA A 1 191 ? -5.41 9.258 1.213 1 98.25 191 ALA A O 1
ATOM 1524 N N . TYR A 1 192 ? -5.352 9.117 3.473 1 98.5 192 TYR A N 1
ATOM 1525 C CA . TYR A 1 192 ? -6.781 8.852 3.578 1 98.5 192 TYR A CA 1
ATOM 1526 C C . TYR A 1 192 ? -7.586 10.141 3.426 1 98.5 192 TYR A C 1
ATOM 1528 O O . TYR A 1 192 ? -7.176 11.195 3.906 1 98.5 192 TYR A O 1
ATOM 1536 N N . ASP A 1 193 ? -8.695 10.039 2.805 1 97.88 193 ASP A N 1
ATOM 1537 C CA . ASP A 1 193 ? -9.625 11.164 2.762 1 97.88 193 ASP A CA 1
ATOM 1538 C C . ASP A 1 193 ? -9.898 11.703 4.164 1 97.88 193 ASP A C 1
ATOM 1540 O O . ASP A 1 193 ? -10.094 10.93 5.102 1 97.88 193 ASP A O 1
ATOM 1544 N N . HIS A 1 194 ? -9.805 13.031 4.305 1 98.31 194 HIS A N 1
ATOM 1545 C CA . HIS A 1 194 ? -10.031 13.625 5.617 1 98.31 194 HIS A CA 1
ATOM 1546 C C . HIS A 1 194 ? -10.617 15.023 5.5 1 98.31 194 HIS A C 1
ATOM 1548 O O . HIS A 1 194 ? -10.469 15.68 4.469 1 98.31 194 HIS A O 1
ATOM 1554 N N . GLU A 1 195 ? -11.305 15.445 6.43 1 97.88 195 GLU A N 1
ATOM 1555 C CA . GLU A 1 195 ? -11.922 16.766 6.496 1 97.88 195 GLU A CA 1
ATOM 1556 C C . GLU A 1 195 ? -11.922 17.312 7.926 1 97.88 195 GLU A C 1
ATOM 1558 O O . GLU A 1 195 ? -11.844 16.531 8.883 1 97.88 195 GLU A O 1
ATOM 1563 N N . VAL A 1 196 ? -11.906 18.562 8.055 1 97.88 196 VAL A N 1
ATOM 1564 C CA . VAL A 1 196 ? -11.828 19.266 9.328 1 97.88 196 VAL A CA 1
ATOM 1565 C C . VAL A 1 196 ? -12.914 20.344 9.391 1 97.88 196 VAL A C 1
ATOM 1567 O O . VAL A 1 196 ? -13.219 20.984 8.383 1 97.88 196 VAL A O 1
ATOM 1570 N N . TRP A 1 197 ? -13.539 20.531 10.555 1 97.81 197 TRP A N 1
ATOM 1571 C CA . TRP A 1 197 ? -14.539 21.578 10.68 1 97.81 197 TRP A CA 1
ATOM 1572 C C . TRP A 1 197 ? -14.445 22.266 12.039 1 97.81 197 TRP A C 1
ATOM 1574 O O . TRP A 1 197 ? -13.922 21.688 13 1 97.81 197 TRP A O 1
ATOM 1584 N N . HIS A 1 198 ? -14.828 23.484 12.094 1 98.06 198 HIS A N 1
ATOM 1585 C CA . HIS A 1 198 ? -15.125 24.312 13.266 1 98.06 198 HIS A CA 1
ATOM 1586 C C . HIS A 1 198 ? -16.547 24.859 13.203 1 98.06 198 HIS A C 1
ATOM 1588 O O . HIS A 1 198 ? -16.766 25.969 12.695 1 98.06 198 HIS A O 1
ATOM 1594 N N . ASP A 1 199 ? -17.438 24.219 13.883 1 96.94 199 ASP A N 1
ATOM 1595 C CA . ASP A 1 199 ? -18.844 24.594 13.828 1 96.94 199 ASP A CA 1
ATOM 1596 C C . ASP A 1 199 ? -19.203 25.516 15 1 96.94 199 ASP A C 1
ATOM 1598 O O . ASP A 1 199 ? -20.344 25.969 15.102 1 96.94 199 ASP A O 1
ATOM 1602 N N . GLY A 1 200 ? -18.312 25.75 15.828 1 95.94 200 GLY A N 1
ATOM 1603 C CA . GLY A 1 200 ? -18.562 26.594 16.984 1 95.94 200 GLY A CA 1
ATOM 1604 C C . GLY A 1 200 ? -18.75 28.047 16.625 1 95.94 200 GLY A C 1
ATOM 1605 O O . GLY A 1 200 ? -18.5 28.453 15.492 1 95.94 200 GLY A O 1
ATOM 1606 N N . ALA A 1 201 ? -19.109 28.844 17.672 1 94.56 201 ALA A N 1
ATOM 1607 C CA . ALA A 1 201 ? -19.453 30.234 17.438 1 94.56 201 ALA A CA 1
ATOM 1608 C C . ALA A 1 201 ? -18.328 31.172 17.875 1 94.56 201 ALA A C 1
ATOM 1610 O O . ALA A 1 201 ? -18.312 32.344 17.516 1 94.56 201 ALA A O 1
ATOM 1611 N N . SER A 1 202 ? -17.484 30.688 18.641 1 96.25 202 SER A N 1
ATOM 1612 C CA . SER A 1 202 ? -16.422 31.547 19.172 1 96.25 202 SER A CA 1
ATOM 1613 C C . SER A 1 202 ? -15.148 30.75 19.438 1 96.25 202 SER A C 1
ATOM 1615 O O . SER A 1 202 ? -15.188 29.516 19.516 1 96.25 202 SER A O 1
ATOM 1617 N N . GLY A 1 203 ? -14.062 31.5 19.422 1 96.88 203 GLY A N 1
ATOM 1618 C CA . GLY A 1 203 ? -12.773 30.875 19.688 1 96.88 203 GLY A CA 1
ATOM 1619 C C . GLY A 1 203 ? -12.102 30.328 18.453 1 96.88 203 GLY A C 1
ATOM 1620 O O . GLY A 1 203 ? -12.781 29.828 17.547 1 96.88 203 GLY A O 1
ATOM 1621 N N . GLU A 1 204 ? -10.867 30.328 18.422 1 97.44 204 GLU A N 1
ATOM 1622 C CA . GLU A 1 204 ? -10.102 29.797 17.312 1 97.44 204 GLU A CA 1
ATOM 1623 C C . GLU A 1 204 ? -9.492 28.438 17.656 1 97.44 204 GLU A C 1
ATOM 1625 O O . GLU A 1 204 ? -8.984 28.25 18.766 1 97.44 204 GLU A O 1
ATOM 1630 N N . ARG A 1 205 ? -9.672 27.516 16.75 1 98.5 205 ARG A N 1
ATOM 1631 C CA . ARG A 1 205 ? -8.945 26.25 16.906 1 98.5 205 ARG A CA 1
ATOM 1632 C C . ARG A 1 205 ? -7.508 26.391 16.406 1 98.5 205 ARG A C 1
ATOM 1634 O O . ARG A 1 205 ? -7.27 26.75 15.258 1 98.5 205 ARG A O 1
ATOM 1641 N N . VAL A 1 206 ? -6.527 26.172 17.266 1 98.62 206 VAL A N 1
ATOM 1642 C CA . VAL A 1 206 ? -5.117 26.328 16.922 1 98.62 206 VAL A CA 1
ATOM 1643 C C . VAL A 1 206 ? -4.379 25.016 17.156 1 98.62 206 VAL A C 1
ATOM 1645 O O . VAL A 1 206 ? -4.426 24.453 18.266 1 98.62 206 VAL A O 1
ATOM 1648 N N . LEU A 1 207 ? -3.713 24.547 16.109 1 98.5 207 LEU A N 1
ATOM 1649 C CA . LEU A 1 207 ? -2.865 23.359 16.172 1 98.5 207 LEU A CA 1
ATOM 1650 C C . LEU A 1 207 ? -1.445 23.688 15.727 1 98.5 207 LEU A C 1
ATOM 1652 O O . LEU A 1 207 ? -1.246 24.516 14.836 1 98.5 207 LEU A O 1
ATOM 1656 N N . LEU A 1 208 ? -0.5 23.047 16.375 1 98.88 208 LEU A N 1
ATOM 1657 C CA . LEU A 1 208 ? 0.758 22.844 15.664 1 98.88 208 LEU A CA 1
ATOM 1658 C C . LEU A 1 208 ? 0.671 21.625 14.75 1 98.88 208 LEU A C 1
ATOM 1660 O O . LEU A 1 208 ? 0.472 20.5 15.227 1 98.88 208 LEU A O 1
ATOM 1664 N N . LEU A 1 209 ? 0.71 21.812 13.445 1 98.75 209 LEU A N 1
ATOM 1665 C CA . LEU A 1 209 ? 0.663 20.781 12.43 1 98.75 209 LEU A CA 1
ATOM 1666 C C . LEU A 1 209 ? 2.039 20.562 11.812 1 98.75 209 LEU A C 1
ATOM 1668 O O . LEU A 1 209 ? 2.73 21.516 11.469 1 98.75 209 LEU A O 1
ATOM 1672 N N . PHE A 1 210 ? 2.467 19.328 11.727 1 98.81 210 PHE A N 1
ATOM 1673 C CA . PHE A 1 210 ? 3.727 19.047 11.039 1 98.81 210 PHE A CA 1
ATOM 1674 C C . PHE A 1 210 ? 3.74 17.641 10.469 1 98.81 210 PHE A C 1
ATOM 1676 O O . PHE A 1 210 ? 2.945 16.797 10.875 1 98.81 210 PHE A O 1
ATOM 1683 N N . ASP A 1 211 ? 4.578 17.469 9.531 1 98.62 211 ASP A N 1
ATOM 1684 C CA . ASP A 1 211 ? 4.695 16.188 8.836 1 98.62 211 ASP A CA 1
ATOM 1685 C C . ASP A 1 211 ? 5.953 15.438 9.273 1 98.62 211 ASP A C 1
ATOM 1687 O O . ASP A 1 211 ? 7.004 16.047 9.477 1 98.62 211 ASP A O 1
ATOM 1691 N N . VAL A 1 212 ? 5.797 14.156 9.414 1 98.62 212 VAL A N 1
ATOM 1692 C CA . VAL A 1 212 ? 6.938 13.281 9.656 1 98.62 212 VAL A CA 1
ATOM 1693 C C . VAL A 1 212 ? 6.996 12.195 8.586 1 98.62 212 VAL A C 1
ATOM 1695 O O . VAL A 1 212 ? 5.965 11.797 8.039 1 98.62 212 VAL A O 1
ATOM 1698 N N . TRP A 1 213 ? 8.18 11.734 8.281 1 98.56 213 TRP A N 1
ATOM 1699 C CA . TRP A 1 213 ? 8.328 10.609 7.367 1 98.56 213 TRP A CA 1
ATOM 1700 C C . TRP A 1 213 ? 7.562 9.391 7.871 1 98.56 213 TRP A C 1
ATOM 1702 O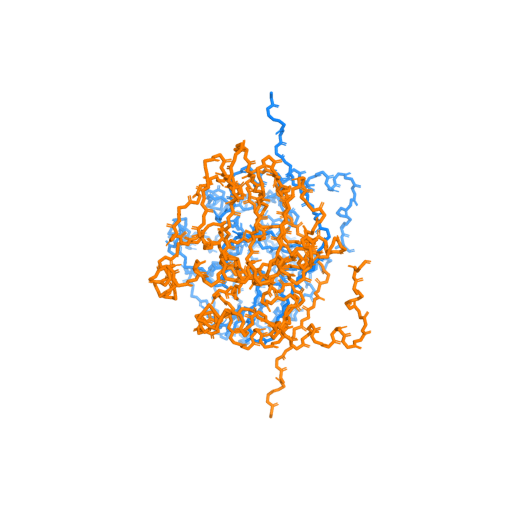 O . TRP A 1 213 ? 7.57 9.094 9.07 1 98.56 213 TRP A O 1
ATOM 1712 N N . HIS A 1 214 ? 6.902 8.711 6.945 1 98.12 214 HIS A N 1
ATOM 1713 C CA . HIS A 1 214 ? 6.348 7.422 7.332 1 98.12 214 HIS A CA 1
ATOM 1714 C C . HIS A 1 214 ? 7.414 6.527 7.957 1 98.12 214 HIS A C 1
ATOM 1716 O O . HIS A 1 214 ? 8.508 6.379 7.406 1 98.12 214 HIS A O 1
ATOM 1722 N N . PRO A 1 215 ? 7.121 5.895 9.078 1 97.12 215 PRO A N 1
ATOM 1723 C CA . PRO A 1 215 ? 8.156 5.18 9.836 1 97.12 215 PRO A CA 1
ATOM 1724 C C . PRO A 1 215 ? 8.695 3.965 9.094 1 97.12 215 PRO A C 1
ATOM 1726 O O . PRO A 1 215 ? 9.805 3.5 9.383 1 97.12 215 PRO A O 1
ATOM 1729 N N . ASP A 1 216 ? 7.992 3.428 8.078 1 97.12 216 ASP A N 1
ATOM 1730 C CA . ASP A 1 216 ? 8.406 2.221 7.367 1 97.12 216 ASP A CA 1
ATOM 1731 C C . ASP A 1 216 ? 9.43 2.543 6.281 1 97.12 216 ASP A C 1
ATOM 1733 O O . ASP A 1 216 ? 9.992 1.637 5.66 1 97.12 216 ASP A O 1
ATOM 1737 N N . LEU A 1 217 ? 9.664 3.826 6.004 1 97.81 217 LEU A N 1
ATOM 1738 C CA . LEU A 1 217 ? 10.711 4.195 5.062 1 97.81 217 LEU A CA 1
ATOM 1739 C C . LEU A 1 217 ? 12.086 4.109 5.715 1 97.81 217 LEU A C 1
ATOM 1741 O O . LEU A 1 217 ? 12.297 4.633 6.812 1 97.81 217 LEU A O 1
ATOM 1745 N N . ILE A 1 218 ? 13.008 3.469 5.035 1 96.75 218 ILE A N 1
ATOM 1746 C CA . ILE A 1 218 ? 14.383 3.438 5.531 1 96.75 218 ILE A CA 1
ATOM 1747 C C . ILE A 1 218 ? 15.117 4.695 5.082 1 96.75 218 ILE A C 1
ATOM 1749 O O . ILE A 1 218 ? 14.648 5.422 4.203 1 96.75 218 ILE A O 1
ATOM 1753 N N . ARG A 1 219 ? 16.219 4.984 5.703 1 96.5 219 ARG A N 1
ATOM 1754 C CA . ARG A 1 219 ? 16.969 6.219 5.473 1 96.5 219 ARG A CA 1
ATOM 1755 C C . ARG A 1 219 ? 17.312 6.375 3.996 1 96.5 219 ARG A C 1
ATOM 1757 O O . ARG A 1 219 ? 17.188 7.465 3.434 1 96.5 219 ARG A O 1
ATOM 1764 N N . GLU A 1 220 ? 17.734 5.312 3.34 1 97.38 220 GLU A N 1
ATOM 1765 C CA . GLU A 1 220 ? 18.156 5.359 1.943 1 97.38 220 GLU A CA 1
ATOM 1766 C C . GLU A 1 220 ? 16.984 5.719 1.026 1 97.38 220 GLU A C 1
ATOM 1768 O O . GLU A 1 220 ? 17.172 6.426 0.033 1 97.38 220 GLU A O 1
ATOM 1773 N N . GLU A 1 221 ? 15.844 5.203 1.311 1 97.88 221 GLU A N 1
ATOM 1774 C CA . GLU A 1 221 ? 14.664 5.543 0.523 1 97.88 221 GLU A CA 1
ATOM 1775 C C . GLU A 1 221 ? 14.312 7.023 0.662 1 97.88 221 GLU A C 1
ATOM 1777 O O . GLU A 1 221 ? 13.984 7.684 -0.326 1 97.88 221 GLU A O 1
ATOM 1782 N N . ARG A 1 222 ? 14.391 7.547 1.889 1 97.69 222 ARG A N 1
ATOM 1783 C CA . ARG A 1 222 ? 14.125 8.961 2.129 1 97.69 222 ARG A CA 1
ATOM 1784 C C . ARG A 1 222 ? 15.078 9.844 1.328 1 97.69 222 ARG A C 1
ATOM 1786 O O . ARG A 1 222 ? 14.656 10.812 0.691 1 97.69 222 ARG A O 1
ATOM 1793 N N . GLU A 1 223 ? 16.297 9.453 1.379 1 96.69 223 GLU A N 1
ATOM 1794 C CA . GLU A 1 223 ? 17.328 10.211 0.656 1 96.69 223 GLU A CA 1
ATOM 1795 C C . GLU A 1 223 ? 17.062 10.195 -0.847 1 96.69 223 GLU A C 1
ATOM 1797 O O . GLU A 1 223 ? 17.219 11.211 -1.522 1 96.69 223 GLU A O 1
ATOM 1802 N N . CYS A 1 224 ? 16.656 9.062 -1.392 1 97.25 224 CYS A N 1
ATOM 1803 C CA . CYS A 1 224 ? 16.344 8.945 -2.809 1 97.25 224 CYS A CA 1
ATOM 1804 C C . CYS A 1 224 ? 15.188 9.867 -3.186 1 97.25 224 CYS A C 1
ATOM 1806 O O . CYS A 1 224 ? 15.219 10.5 -4.242 1 97.25 224 CYS A O 1
ATOM 1808 N N . LEU A 1 225 ? 14.203 9.906 -2.326 1 97 225 LEU A N 1
ATOM 1809 C CA . LEU A 1 225 ? 13.039 10.75 -2.59 1 97 225 LEU A CA 1
ATOM 1810 C C . LEU A 1 225 ? 13.43 12.227 -2.59 1 97 225 LEU A C 1
ATOM 1812 O O . LEU A 1 225 ? 13.023 12.977 -3.48 1 97 225 LEU A O 1
ATOM 1816 N N . VAL A 1 226 ? 14.164 12.656 -1.59 1 96.31 226 VAL A N 1
ATOM 1817 C CA . VAL A 1 226 ? 14.609 14.047 -1.505 1 96.31 226 VAL A CA 1
ATOM 1818 C C . VAL A 1 226 ? 15.398 14.414 -2.76 1 96.31 226 VAL A C 1
ATOM 1820 O O . VAL A 1 226 ? 15.156 15.453 -3.373 1 96.31 226 VAL A O 1
ATOM 1823 N N . ASP A 1 227 ? 16.312 13.516 -3.154 1 95.44 227 ASP A N 1
ATOM 1824 C CA . ASP A 1 227 ? 17.141 13.75 -4.332 1 95.44 227 ASP A CA 1
ATOM 1825 C C . ASP A 1 227 ? 16.281 13.867 -5.59 1 95.44 227 ASP A C 1
ATOM 1827 O O . ASP A 1 227 ? 16.531 14.727 -6.441 1 95.44 227 ASP A O 1
ATOM 1831 N N . MET A 1 228 ? 15.336 13.031 -5.719 1 94.75 228 MET A N 1
ATOM 1832 C CA . MET A 1 228 ? 14.469 13.016 -6.895 1 94.75 228 MET A CA 1
ATOM 1833 C C . MET A 1 228 ? 13.703 14.328 -7.016 1 94.75 228 MET A C 1
ATOM 1835 O O . MET A 1 228 ? 13.672 14.938 -8.086 1 94.75 228 MET A O 1
ATOM 1839 N N . PHE A 1 229 ? 13.117 14.797 -5.945 1 92.62 229 PHE A N 1
ATOM 1840 C CA . PHE A 1 229 ? 12.289 16 -6.016 1 92.62 229 PHE A CA 1
ATOM 1841 C C . PHE A 1 229 ? 13.148 17.25 -6.082 1 92.62 229 PHE A C 1
ATOM 1843 O O . PHE A 1 229 ? 12.734 18.266 -6.641 1 92.62 229 PHE A O 1
ATOM 1850 N N . ASP A 1 230 ? 14.352 17.203 -5.527 1 91.06 230 ASP A N 1
ATOM 1851 C CA . ASP A 1 230 ? 15.289 18.297 -5.715 1 91.06 230 ASP A CA 1
ATOM 1852 C C . ASP A 1 230 ? 15.672 18.453 -7.184 1 91.06 230 ASP A C 1
ATOM 1854 O O . ASP A 1 230 ? 15.719 19.578 -7.703 1 91.06 230 ASP A O 1
ATOM 1858 N N . SER A 1 231 ? 15.914 17.297 -7.801 1 88.44 231 SER A N 1
ATOM 1859 C CA . SER A 1 231 ? 16.266 17.297 -9.219 1 88.44 231 SER A CA 1
ATOM 1860 C C . SER A 1 231 ? 15.102 17.781 -10.078 1 88.44 231 SER A C 1
ATOM 1862 O O . SER A 1 231 ? 15.305 18.5 -11.055 1 88.44 231 SER A O 1
ATOM 1864 N N . ALA A 1 232 ? 13.898 17.359 -9.719 1 82.81 232 ALA A N 1
ATOM 1865 C CA . ALA A 1 232 ? 12.703 17.781 -10.453 1 82.81 232 ALA A CA 1
ATOM 1866 C C . ALA A 1 232 ? 12.5 19.281 -10.359 1 82.81 232 ALA A C 1
ATOM 1868 O O . ALA A 1 232 ? 12.102 19.922 -11.336 1 82.81 232 ALA A O 1
ATOM 1869 N N . ARG A 1 233 ? 12.742 19.828 -9.281 1 78.38 233 ARG A N 1
ATOM 1870 C CA . ARG A 1 233 ? 12.633 21.266 -9.07 1 78.38 233 ARG A CA 1
ATOM 1871 C C . ARG A 1 233 ? 13.641 22.031 -9.93 1 78.38 233 ARG A C 1
ATOM 1873 O O . ARG A 1 233 ? 13.305 23.047 -10.539 1 78.38 233 ARG A O 1
ATOM 1880 N N . GLU A 1 234 ? 14.781 21.469 -9.969 1 75.12 234 GLU A N 1
ATOM 1881 C CA . GLU A 1 234 ? 15.836 22.109 -10.758 1 75.12 234 GLU A CA 1
ATOM 1882 C C . GLU A 1 234 ? 15.508 22.094 -12.242 1 75.12 234 GLU A C 1
ATOM 1884 O O . GLU A 1 234 ? 15.82 23.031 -12.969 1 75.12 234 GLU A O 1
ATOM 1889 N N . LYS A 1 235 ? 14.805 20.938 -12.664 1 70 235 LYS A N 1
ATOM 1890 C CA . LYS A 1 235 ? 14.484 20.797 -14.086 1 70 235 LYS A CA 1
ATOM 1891 C C . LYS A 1 235 ? 13.172 21.5 -14.43 1 70 235 LYS A C 1
ATOM 1893 O O . LYS A 1 235 ? 12.797 21.578 -15.602 1 70 235 LYS A O 1
ATOM 1898 N N . GLY A 1 236 ? 12.594 22.203 -13.547 1 59.53 236 GLY A N 1
ATOM 1899 C CA . GLY A 1 236 ? 11.359 22.938 -13.766 1 59.53 236 GLY A CA 1
ATOM 1900 C C . GLY A 1 236 ? 10.133 22.062 -13.812 1 59.53 236 GLY A C 1
ATOM 1901 O O . GLY A 1 236 ? 9.062 22.484 -14.25 1 59.53 236 GLY A O 1
ATOM 1902 N N . TRP A 1 237 ? 10.227 20.812 -13.703 1 48.53 237 TRP A N 1
ATOM 1903 C CA . TRP A 1 237 ? 9.094 19.891 -13.828 1 48.53 237 TRP A CA 1
ATOM 1904 C C . TRP A 1 237 ? 8.125 20.078 -12.664 1 48.53 237 TRP A C 1
ATOM 1906 O O . TRP A 1 237 ? 6.938 19.766 -12.781 1 48.53 237 TRP A O 1
ATOM 1916 N N . LEU A 1 238 ? 8.641 20.312 -11.539 1 49.16 238 LEU A N 1
ATOM 1917 C CA . LEU A 1 238 ? 7.684 20.594 -10.477 1 49.16 238 LEU A CA 1
ATOM 1918 C C . LEU A 1 238 ? 7.148 22.016 -10.586 1 49.16 238 LEU A C 1
ATOM 1920 O O . LEU A 1 238 ? 7.73 22.953 -10.023 1 49.16 238 LEU A O 1
ATOM 1924 N N . LYS A 1 239 ? 6.789 22.344 -11.977 1 40.91 239 LYS A N 1
ATOM 1925 C CA . LYS A 1 239 ? 6.199 23.672 -12.109 1 40.91 239 LYS A CA 1
ATOM 1926 C C . LYS A 1 239 ? 5.23 23.969 -10.969 1 40.91 239 LYS A C 1
ATOM 1928 O O . LYS A 1 239 ? 4.492 23.078 -10.539 1 40.91 239 LYS A O 1
ATOM 1933 N N . ASP A 1 240 ? 5.543 25.047 -10.188 1 33.31 240 ASP A N 1
ATOM 1934 C CA . ASP A 1 240 ? 4.664 25.594 -9.164 1 33.31 240 ASP A CA 1
ATOM 1935 C C . ASP A 1 240 ? 3.197 25.453 -9.555 1 33.31 240 ASP A C 1
ATOM 1937 O O . ASP A 1 240 ? 2.76 26.016 -10.562 1 33.31 240 ASP A O 1
ATOM 1941 N N . THR A 1 241 ? 2.674 24.344 -9.633 1 29.77 241 THR A N 1
ATOM 1942 C CA . THR A 1 241 ? 1.228 24.484 -9.766 1 29.77 241 THR A CA 1
ATOM 1943 C C . THR A 1 241 ? 0.711 25.641 -8.906 1 29.77 241 THR A C 1
ATOM 1945 O O . THR A 1 241 ? 0.458 25.469 -7.715 1 29.77 241 THR A O 1
ATOM 1948 N N . GLN A 1 242 ? 1.305 26.672 -8.859 1 23.47 242 GLN A N 1
ATOM 1949 C CA . GLN A 1 242 ? 0.622 27.938 -8.594 1 23.47 242 GLN A CA 1
ATOM 1950 C C . GLN A 1 242 ? -0.48 28.188 -9.617 1 23.47 242 GLN A C 1
ATOM 1952 O O . GLN A 1 242 ? -0.301 27.938 -10.805 1 23.47 242 GLN A O 1
ATOM 1957 N N . MET B 1 1 ? -31.922 2.25 -0.582 1 38.59 1 MET B N 1
ATOM 1958 C CA . MET B 1 1 ? -31.125 1.218 -1.231 1 38.59 1 MET B CA 1
ATOM 1959 C C . MET B 1 1 ? -29.672 1.683 -1.417 1 38.59 1 MET B C 1
ATOM 1961 O O . MET B 1 1 ? -29.422 2.701 -2.064 1 38.59 1 MET B O 1
ATOM 1965 N N . THR B 1 2 ? -28.828 1.47 -0.436 1 56.03 2 THR B N 1
ATOM 1966 C CA . THR B 1 2 ? -27.5 2.045 -0.449 1 56.03 2 THR B CA 1
ATOM 1967 C C . THR B 1 2 ? -26.766 1.692 -1.743 1 56.03 2 THR B C 1
ATOM 1969 O O . THR B 1 2 ? -26.875 0.566 -2.232 1 56.03 2 THR B O 1
ATOM 1972 N N . ALA B 1 3 ? -26.578 2.609 -2.568 1 66.62 3 ALA B N 1
ATOM 1973 C CA . ALA B 1 3 ? -25.938 2.402 -3.861 1 66.62 3 ALA B CA 1
ATOM 1974 C C . ALA B 1 3 ? -24.844 1.333 -3.768 1 66.62 3 ALA B C 1
ATOM 1976 O O . ALA B 1 3 ? -24.109 1.277 -2.785 1 66.62 3 ALA B O 1
ATOM 1977 N N . PRO B 1 4 ? -24.938 0.436 -4.652 1 82.81 4 PRO B N 1
ATOM 1978 C CA . PRO B 1 4 ? -23.938 -0.639 -4.633 1 82.81 4 PRO B CA 1
ATOM 1979 C C . PRO B 1 4 ? -22.516 -0.117 -4.688 1 82.81 4 PRO B C 1
ATOM 1981 O O . PRO B 1 4 ? -22.25 0.934 -5.277 1 82.81 4 PRO B O 1
ATOM 1984 N N . HIS B 1 5 ? -21.688 -0.655 -3.938 1 93.19 5 HIS B N 1
ATOM 1985 C CA . HIS B 1 5 ? -20.281 -0.312 -3.979 1 93.19 5 HIS B CA 1
ATOM 1986 C C . HIS B 1 5 ? -19.688 -0.562 -5.363 1 93.19 5 HIS B C 1
ATOM 1988 O O . HIS B 1 5 ? -20.172 -1.422 -6.102 1 93.19 5 HIS B O 1
ATOM 1994 N N . ARG B 1 6 ? -18.766 0.265 -5.734 1 94.25 6 ARG B N 1
ATOM 1995 C CA . ARG B 1 6 ? -18.125 0.177 -7.043 1 94.25 6 ARG B CA 1
ATOM 1996 C C . ARG B 1 6 ? -16.609 0.246 -6.918 1 94.25 6 ARG B C 1
ATOM 1998 O O . ARG B 1 6 ? -16.078 0.733 -5.91 1 94.25 6 ARG B O 1
ATOM 2005 N N . ALA B 1 7 ? -15.953 -0.305 -7.926 1 96.06 7 ALA B N 1
ATOM 2006 C CA . ALA B 1 7 ? -14.5 -0.193 -8.07 1 96.06 7 ALA B CA 1
ATOM 2007 C C . ALA B 1 7 ? -14.133 0.687 -9.266 1 96.06 7 ALA B C 1
ATOM 2009 O O . ALA B 1 7 ? -14.898 0.784 -10.227 1 96.06 7 ALA B O 1
ATOM 2010 N N . ALA B 1 8 ? -13.039 1.326 -9.156 1 95.31 8 ALA B N 1
ATOM 2011 C CA . ALA B 1 8 ? -12.539 2.143 -10.266 1 95.31 8 ALA B CA 1
ATOM 2012 C C . ALA B 1 8 ? -11.008 2.131 -10.305 1 95.31 8 ALA B C 1
ATOM 2014 O O . ALA B 1 8 ? -10.352 1.964 -9.273 1 95.31 8 ALA B O 1
ATOM 2015 N N . LEU B 1 9 ? -10.453 2.225 -11.492 1 94.75 9 LEU B N 1
ATOM 2016 C CA . LEU B 1 9 ? -9.031 2.465 -11.703 1 94.75 9 LEU B CA 1
ATOM 2017 C C . LEU B 1 9 ? -8.758 3.949 -11.93 1 94.75 9 LEU B C 1
ATOM 2019 O O . LEU B 1 9 ? -9.305 4.555 -12.852 1 94.75 9 LEU B O 1
ATOM 2023 N N . LEU B 1 10 ? -7.926 4.496 -11.047 1 94.56 10 LEU B N 1
ATOM 2024 C CA . LEU B 1 10 ? -7.566 5.906 -11.156 1 94.56 10 LEU B CA 1
ATOM 2025 C C . LEU B 1 10 ? -6.117 6.062 -11.609 1 94.56 10 LEU B C 1
ATOM 2027 O O . LEU B 1 10 ? -5.215 5.434 -11.047 1 94.56 10 LEU B O 1
ATOM 2031 N N . ARG B 1 11 ? -5.906 6.883 -12.664 1 94.06 11 ARG B N 1
ATOM 2032 C CA . ARG B 1 11 ? -4.539 7.16 -13.094 1 94.06 11 ARG B CA 1
ATOM 2033 C C . ARG B 1 11 ? -3.699 7.711 -11.945 1 94.06 11 ARG B C 1
ATOM 2035 O O . ARG B 1 11 ? -4.145 8.602 -11.219 1 94.06 11 ARG B O 1
ATOM 2042 N N . SER B 1 12 ? -2.562 7.184 -11.789 1 95.38 12 SER B N 1
ATOM 2043 C CA . SER B 1 12 ? -1.65 7.57 -10.719 1 95.38 12 SER B CA 1
ATOM 2044 C C . SER B 1 12 ? -0.212 7.191 -11.055 1 95.38 12 SER B C 1
ATOM 2046 O O . SER B 1 12 ? 0.124 6.98 -12.219 1 95.38 12 SER B O 1
ATOM 2048 N N . ALA B 1 13 ? 0.668 7.336 -10.094 1 95.75 13 ALA B N 1
ATOM 2049 C CA . ALA B 1 13 ? 2.057 6.906 -10.227 1 95.75 13 ALA B CA 1
ATOM 2050 C C . ALA B 1 13 ? 2.504 6.109 -9.008 1 95.75 13 ALA B C 1
ATOM 2052 O O . ALA B 1 13 ? 2.062 6.379 -7.887 1 95.75 13 ALA B O 1
ATOM 2053 N N . LEU B 1 14 ? 3.287 5.137 -9.273 1 96.38 14 LEU B N 1
ATOM 2054 C CA . LEU B 1 14 ? 3.99 4.441 -8.203 1 96.38 14 LEU B CA 1
ATOM 2055 C C . LEU B 1 14 ? 5.383 5.027 -7.996 1 96.38 14 LEU B C 1
ATOM 2057 O O . LEU B 1 14 ? 6.109 5.27 -8.961 1 96.38 14 LEU B O 1
ATOM 2061 N N . CYS B 1 15 ? 5.695 5.336 -6.836 1 97.19 15 CYS B N 1
ATOM 2062 C CA . CYS B 1 15 ? 7.051 5.762 -6.5 1 97.19 15 CYS B CA 1
ATOM 2063 C C . CYS B 1 15 ? 7.867 4.598 -5.953 1 97.19 15 CYS B C 1
ATOM 2065 O O . CYS B 1 15 ? 7.469 3.957 -4.98 1 97.19 15 CYS B O 1
ATOM 2067 N N . LEU B 1 16 ? 8.969 4.301 -6.586 1 96.75 16 LEU B N 1
ATOM 2068 C CA . LEU B 1 16 ? 9.836 3.191 -6.199 1 96.75 16 LEU B CA 1
ATOM 2069 C C . LEU B 1 16 ? 11.273 3.662 -6.023 1 96.75 16 LEU B C 1
ATOM 2071 O O . LEU B 1 16 ? 11.68 4.672 -6.605 1 96.75 16 LEU B O 1
ATOM 2075 N N . THR B 1 17 ? 12 3.002 -5.164 1 96.81 17 THR B N 1
ATOM 2076 C CA . THR B 1 17 ? 13.438 3.215 -5.035 1 96.81 17 THR B CA 1
ATOM 2077 C C . THR B 1 17 ? 14.203 1.911 -5.25 1 96.81 17 THR B C 1
ATOM 2079 O O . THR B 1 17 ? 13.602 0.835 -5.297 1 96.81 17 THR B O 1
ATOM 2082 N N . THR B 1 18 ? 15.477 1.97 -5.461 1 95.19 18 THR B N 1
ATOM 2083 C CA . THR B 1 18 ? 16.312 0.786 -5.586 1 95.19 18 THR B CA 1
ATOM 2084 C C . THR B 1 18 ? 16.906 0.399 -4.234 1 95.19 18 THR B C 1
ATOM 2086 O O . THR B 1 18 ? 17.766 -0.48 -4.156 1 95.19 18 THR B O 1
ATOM 2089 N N . ALA B 1 19 ? 16.469 1.078 -3.178 1 95.62 19 ALA B N 1
ATOM 2090 C CA . ALA B 1 19 ? 17.078 0.921 -1.862 1 95.62 19 ALA B CA 1
ATOM 2091 C C . ALA B 1 19 ? 16.562 -0.327 -1.157 1 95.62 19 ALA B C 1
ATOM 2093 O O . ALA B 1 19 ? 17.266 -0.928 -0.342 1 95.62 19 ALA B O 1
ATOM 2094 N N . LYS B 1 20 ? 15.328 -0.677 -1.424 1 95.06 20 LYS B N 1
ATOM 2095 C CA . LYS B 1 20 ? 14.656 -1.8 -0.782 1 95.06 20 LYS B CA 1
ATOM 2096 C C . LYS B 1 20 ? 13.586 -2.393 -1.696 1 95.06 20 LYS B C 1
ATOM 2098 O O . LYS B 1 20 ? 12.875 -1.66 -2.389 1 95.06 20 LYS B O 1
ATOM 2103 N N . PRO B 1 21 ? 13.469 -3.719 -1.711 1 95.88 21 PRO B N 1
ATOM 2104 C CA . PRO B 1 21 ? 12.391 -4.293 -2.521 1 95.88 21 PRO B CA 1
ATOM 2105 C C . PRO B 1 21 ? 11.008 -3.867 -2.043 1 95.88 21 PRO B C 1
ATOM 2107 O O . PRO B 1 21 ? 10.719 -3.93 -0.846 1 95.88 21 PRO B O 1
ATOM 2110 N N . ARG B 1 22 ? 10.195 -3.371 -2.941 1 97.62 22 ARG B N 1
ATOM 2111 C CA . ARG B 1 22 ? 8.789 -3.016 -2.746 1 97.62 22 ARG B CA 1
ATOM 2112 C C . ARG B 1 22 ? 7.914 -3.645 -3.822 1 97.62 22 ARG B C 1
ATOM 2114 O O . ARG B 1 22 ? 8.391 -3.977 -4.906 1 97.62 22 ARG B O 1
ATOM 2121 N N . PRO B 1 23 ? 6.637 -3.939 -3.482 1 97.88 23 PRO B N 1
ATOM 2122 C CA . PRO B 1 23 ? 5.777 -4.441 -4.555 1 97.88 23 PRO B CA 1
ATOM 2123 C C . PRO B 1 23 ? 5.66 -3.467 -5.723 1 97.88 23 PRO B C 1
ATOM 2125 O O . PRO B 1 23 ? 5.594 -2.252 -5.512 1 97.88 23 PRO B O 1
ATOM 2128 N N . SER B 1 24 ? 5.68 -3.955 -6.867 1 97.06 24 SER B N 1
ATOM 2129 C CA . SER B 1 24 ? 5.641 -3.146 -8.078 1 97.06 24 SER B CA 1
ATOM 2130 C C . SER B 1 24 ? 4.738 -3.775 -9.133 1 97.06 24 SER B C 1
ATOM 2132 O O . SER B 1 24 ? 5.199 -4.125 -10.227 1 97.06 24 SER B O 1
ATOM 2134 N N . PRO B 1 25 ? 3.428 -3.939 -8.82 1 97.12 25 PRO B N 1
ATOM 2135 C CA . PRO B 1 25 ? 2.543 -4.555 -9.812 1 97.12 25 PRO B CA 1
ATOM 2136 C C . PRO B 1 25 ? 2.504 -3.779 -11.133 1 97.12 25 PRO B C 1
ATOM 2138 O O . PRO B 1 25 ? 2.645 -2.553 -11.133 1 97.12 25 PRO B O 1
ATOM 2141 N N . THR B 1 26 ? 2.205 -4.449 -12.211 1 95.12 26 THR B N 1
ATOM 2142 C CA . THR B 1 26 ? 2.393 -3.869 -13.539 1 95.12 26 THR B CA 1
ATOM 2143 C C . THR B 1 26 ? 1.101 -3.223 -14.031 1 95.12 26 THR B C 1
ATOM 2145 O O . THR B 1 26 ? 1.124 -2.398 -14.945 1 95.12 26 THR B O 1
ATOM 2148 N N . LEU B 1 27 ? -0.049 -3.592 -13.484 1 94.25 27 LEU B N 1
ATOM 2149 C CA . LEU B 1 27 ? -1.315 -3.088 -14.008 1 94.25 27 LEU B CA 1
ATOM 2150 C C . LEU B 1 27 ? -1.904 -2.031 -13.078 1 94.25 27 LEU B C 1
ATOM 2152 O O . LEU B 1 27 ? -2.193 -0.913 -13.508 1 94.25 27 LEU B O 1
ATOM 2156 N N . PHE B 1 28 ? -2.127 -2.402 -11.812 1 96.44 28 PHE B N 1
ATOM 2157 C CA . PHE B 1 28 ? -2.645 -1.434 -10.852 1 96.44 28 PHE B CA 1
ATOM 2158 C C . PHE B 1 28 ? -2.223 -1.8 -9.43 1 96.44 28 PHE B C 1
ATOM 2160 O O . PHE B 1 28 ? -1.794 -2.928 -9.18 1 96.44 28 PHE B O 1
ATOM 2167 N N . PHE B 1 29 ? -2.291 -0.867 -8.602 1 98 29 PHE B N 1
ATOM 2168 C CA . PHE B 1 29 ? -2.047 -1.061 -7.176 1 98 29 PHE B CA 1
ATOM 2169 C C . PHE B 1 29 ? -3.314 -0.811 -6.367 1 98 29 PHE B C 1
ATOM 2171 O O . PHE B 1 29 ? -3.998 0.195 -6.57 1 98 29 PHE B O 1
ATOM 2178 N N . PHE B 1 30 ? -3.703 -1.707 -5.551 1 98.38 30 PHE B N 1
ATOM 2179 C CA . PHE B 1 30 ? -4.773 -1.533 -4.574 1 98.38 30 PHE B CA 1
ATOM 2180 C C . PHE B 1 30 ? -4.207 -1.104 -3.227 1 98.38 30 PHE B C 1
ATOM 2182 O O . PHE B 1 30 ? -3.553 -1.892 -2.541 1 98.38 30 PHE B O 1
ATOM 2189 N N . PRO B 1 31 ? -4.445 0.122 -2.777 1 97.88 31 PRO B N 1
ATOM 2190 C CA . PRO B 1 31 ? -3.773 0.667 -1.594 1 97.88 31 PRO B CA 1
ATOM 2191 C C . PRO B 1 31 ? -4.324 0.095 -0.289 1 97.88 31 PRO B C 1
ATOM 2193 O O . PRO B 1 31 ? -5.48 -0.331 -0.236 1 97.88 31 PRO B O 1
ATOM 2196 N N . GLY B 1 32 ? -3.504 0.082 0.727 1 97.19 32 GLY B N 1
ATOM 2197 C CA . GLY B 1 32 ? -3.961 -0.144 2.088 1 97.19 32 GLY B CA 1
ATOM 2198 C C . GLY B 1 32 ? -3.879 -1.599 2.512 1 97.19 32 GLY B C 1
ATOM 2199 O O . GLY B 1 32 ? -4.34 -1.962 3.596 1 97.19 32 GLY B O 1
ATOM 2200 N N . LEU B 1 33 ? -3.314 -2.422 1.65 1 97.62 33 LEU B N 1
ATOM 2201 C CA . LEU B 1 33 ? -3.137 -3.826 2.004 1 97.62 33 LEU B CA 1
ATOM 2202 C C . LEU B 1 33 ? -1.784 -4.051 2.672 1 97.62 33 LEU B C 1
ATOM 2204 O O . LEU B 1 33 ? -0.788 -3.436 2.289 1 97.62 33 LEU B O 1
ATOM 2208 N N . LYS B 1 34 ? -1.821 -4.949 3.674 1 95.56 34 LYS B N 1
ATOM 2209 C CA . LYS B 1 34 ? -0.538 -5.367 4.23 1 95.56 34 LYS B CA 1
ATOM 2210 C C . LYS B 1 34 ? 0.381 -5.914 3.143 1 95.56 34 LYS B C 1
ATOM 2212 O O . LYS B 1 34 ? -0.053 -6.695 2.291 1 95.56 34 LYS B O 1
ATOM 2217 N N . SER B 1 35 ? 1.629 -5.426 3.229 1 95.31 35 SER B N 1
ATOM 2218 C CA . SER B 1 35 ? 2.555 -5.801 2.166 1 95.31 35 SER B CA 1
ATOM 2219 C C . SER B 1 35 ? 3.812 -6.453 2.732 1 95.31 35 SER B C 1
ATOM 2221 O O . SER B 1 35 ? 4.523 -5.848 3.537 1 95.31 35 SER B O 1
ATOM 2223 N N . GLN B 1 36 ? 4.062 -7.605 2.342 1 96.81 36 GLN B N 1
ATOM 2224 C CA . GLN B 1 36 ? 5.297 -8.336 2.611 1 96.81 36 GLN B CA 1
ATOM 2225 C C . GLN B 1 36 ? 5.535 -9.414 1.559 1 96.81 36 GLN B C 1
ATOM 2227 O O . GLN B 1 36 ? 4.59 -10.016 1.051 1 96.81 36 GLN B O 1
ATOM 2232 N N . ALA B 1 37 ? 6.785 -9.672 1.272 1 98.12 37 ALA B N 1
ATOM 2233 C CA . ALA B 1 37 ? 7.141 -10.594 0.196 1 98.12 37 ALA B CA 1
ATOM 2234 C C . ALA B 1 37 ? 6.672 -12.016 0.509 1 98.12 37 ALA B C 1
ATOM 2236 O O . ALA B 1 37 ? 6.031 -12.656 -0.324 1 98.12 37 ALA B O 1
ATOM 2237 N N . TRP B 1 38 ? 7.008 -12.461 1.738 1 98.69 38 TRP B N 1
ATOM 2238 C CA . TRP B 1 38 ? 6.664 -13.805 2.188 1 98.69 38 TRP B CA 1
ATOM 2239 C C . TRP B 1 38 ? 5.648 -13.758 3.324 1 98.69 38 TRP B C 1
ATOM 2241 O O . TRP B 1 38 ? 5.777 -12.945 4.246 1 98.69 38 TRP B O 1
ATOM 2251 N N . HIS B 1 39 ? 4.641 -14.539 3.221 1 98.44 39 HIS B N 1
ATOM 2252 C CA . HIS B 1 39 ? 3.662 -14.719 4.289 1 98.44 39 HIS B CA 1
ATOM 2253 C C . HIS B 1 39 ? 3.842 -16.062 4.984 1 98.44 39 HIS B C 1
ATOM 2255 O O . HIS B 1 39 ? 4.191 -17.062 4.344 1 98.44 39 HIS B O 1
ATOM 2261 N N . ASP B 1 40 ? 3.592 -16.125 6.246 1 98.19 40 ASP B N 1
ATOM 2262 C CA . ASP B 1 40 ? 3.688 -17.375 6.988 1 98.19 40 ASP B CA 1
ATOM 2263 C C . ASP B 1 40 ? 2.512 -18.297 6.664 1 98.19 40 ASP B C 1
ATOM 2265 O O . ASP B 1 40 ? 1.359 -17.953 6.945 1 98.19 40 ASP B O 1
ATOM 2269 N N . PRO B 1 41 ? 2.83 -19.453 6.09 1 98.25 41 PRO B N 1
ATOM 2270 C CA . PRO B 1 41 ? 1.736 -20.375 5.758 1 98.25 41 PRO B CA 1
ATOM 2271 C C . PRO B 1 41 ? 0.855 -20.703 6.961 1 98.25 41 PRO B C 1
ATOM 2273 O O . PRO B 1 41 ? -0.339 -20.969 6.805 1 98.25 41 PRO B O 1
ATOM 2276 N N . LYS B 1 42 ? 1.356 -20.594 8.156 1 97.12 42 LYS B N 1
ATOM 2277 C CA . LYS B 1 42 ? 0.611 -20.922 9.367 1 97.12 42 LYS B CA 1
ATOM 2278 C C . LYS B 1 42 ? -0.512 -19.922 9.609 1 97.12 42 LYS B C 1
ATOM 2280 O O . LYS B 1 42 ? -1.433 -20.188 10.383 1 97.12 42 LYS B O 1
ATOM 2285 N N . ASP B 1 43 ? -0.366 -18.781 9.008 1 97 43 ASP B N 1
ATOM 2286 C CA . ASP B 1 43 ? -1.392 -17.766 9.172 1 97 43 ASP B CA 1
ATOM 2287 C C . ASP B 1 43 ? -2.646 -18.109 8.367 1 97 43 ASP B C 1
ATOM 2289 O O . ASP B 1 43 ? -3.678 -17.453 8.508 1 97 43 ASP B O 1
ATOM 2293 N N . PHE B 1 44 ? -2.586 -19.172 7.566 1 98 44 PHE B N 1
ATOM 2294 C CA . PHE B 1 44 ? -3.697 -19.594 6.727 1 98 44 PHE B CA 1
ATOM 2295 C C . PHE B 1 44 ? -4.191 -20.969 7.145 1 98 44 PHE B C 1
ATOM 2297 O O . PHE B 1 44 ? -3.512 -21.984 6.918 1 98 44 PHE B O 1
ATOM 2304 N N . ALA B 1 45 ? -5.367 -21.062 7.574 1 97.25 45 ALA B N 1
ATOM 2305 C CA . ALA B 1 45 ? -5.914 -22.281 8.148 1 97.25 45 ALA B CA 1
ATOM 2306 C C . ALA B 1 45 ? -6 -23.391 7.102 1 97.25 45 ALA B C 1
ATOM 2308 O O . ALA B 1 45 ? -5.859 -24.578 7.422 1 97.25 45 ALA B O 1
ATOM 2309 N N . TRP B 1 46 ? -6.188 -23.016 5.871 1 98.12 46 TRP B N 1
ATOM 2310 C CA . TRP B 1 46 ? -6.387 -23.984 4.805 1 98.12 46 TRP B CA 1
ATOM 2311 C C . TRP B 1 46 ? -5.086 -24.703 4.469 1 98.12 46 TRP B C 1
ATOM 2313 O O . TRP B 1 46 ? -5.09 -25.719 3.787 1 98.12 46 TRP B O 1
ATOM 2323 N N . VAL B 1 47 ? -3.934 -24.25 4.91 1 98.69 47 VAL B N 1
ATOM 2324 C CA . VAL B 1 47 ? -2.637 -24.828 4.566 1 98.69 47 VAL B CA 1
ATOM 2325 C C . VAL B 1 47 ? -2.516 -26.234 5.164 1 98.69 47 VAL B C 1
ATOM 2327 O O . VAL B 1 47 ? -1.967 -27.141 4.531 1 98.69 47 VAL B O 1
ATOM 2330 N N . GLN B 1 48 ? -3.027 -26.406 6.344 1 98.25 48 GLN B N 1
ATOM 2331 C CA . GLN B 1 48 ? -2.934 -27.703 7.004 1 98.25 48 GLN B CA 1
ATOM 2332 C C . GLN B 1 48 ? -3.621 -28.781 6.18 1 98.25 48 GLN B C 1
ATOM 2334 O O . GLN B 1 48 ? -3.053 -29.859 5.961 1 98.25 48 GLN B O 1
ATOM 2339 N N . ARG B 1 49 ? -4.812 -28.484 5.789 1 98.19 49 ARG B N 1
ATOM 2340 C CA . ARG B 1 49 ? -5.551 -29.453 4.98 1 98.19 49 ARG B CA 1
ATOM 2341 C C . ARG B 1 49 ? -4.848 -29.703 3.65 1 98.19 49 ARG B C 1
ATOM 2343 O O . ARG B 1 49 ? -4.777 -30.844 3.186 1 98.19 49 ARG B O 1
ATOM 2350 N N . LEU B 1 50 ? -4.402 -28.688 3.014 1 98.75 50 LEU B N 1
ATOM 2351 C CA . LEU B 1 50 ? -3.654 -28.797 1.767 1 98.75 50 LEU B CA 1
ATOM 2352 C C . LEU B 1 50 ? -2.463 -29.734 1.934 1 98.75 50 LEU B C 1
ATOM 2354 O O . LEU B 1 50 ? -2.314 -30.703 1.18 1 98.75 50 LEU B O 1
ATOM 2358 N N . GLU B 1 51 ? -1.675 -29.547 2.99 1 98.81 51 GLU B N 1
ATOM 2359 C CA . GLU B 1 51 ? -0.454 -30.312 3.213 1 98.81 51 GLU B CA 1
ATOM 2360 C C . GLU B 1 51 ? -0.773 -31.75 3.602 1 98.81 51 GLU B C 1
ATOM 2362 O O . GLU B 1 51 ? -0.038 -32.688 3.242 1 98.81 51 GLU B O 1
ATOM 2367 N N . ALA B 1 52 ? -1.859 -31.938 4.266 1 98.62 52 ALA B N 1
ATOM 2368 C CA . ALA B 1 52 ? -2.275 -33.281 4.68 1 98.62 52 ALA B CA 1
ATOM 2369 C C . ALA B 1 52 ? -2.676 -34.125 3.473 1 98.62 52 ALA B C 1
ATOM 2371 O O . ALA B 1 52 ? -2.74 -35.344 3.561 1 98.62 52 ALA B O 1
ATOM 2372 N N . ASN B 1 53 ? -2.941 -33.5 2.385 1 98.75 53 ASN B N 1
ATOM 2373 C CA . ASN B 1 53 ? -3.42 -34.219 1.21 1 98.75 53 ASN B CA 1
ATOM 2374 C C . ASN B 1 53 ? -2.373 -34.25 0.1 1 98.75 53 ASN B C 1
ATOM 2376 O O . ASN B 1 53 ? -2.713 -34.375 -1.076 1 98.75 53 ASN B O 1
ATOM 2380 N N . HIS B 1 54 ? -1.159 -34.094 0.428 1 98.81 54 HIS B N 1
ATOM 2381 C CA . HIS B 1 54 ? -0.053 -34.062 -0.522 1 98.81 54 HIS B CA 1
ATOM 2382 C C . HIS B 1 54 ? -0.066 -35.312 -1.42 1 98.81 54 HIS B C 1
ATOM 2384 O O . HIS B 1 54 ? 0.011 -35.188 -2.645 1 98.81 54 HIS B O 1
ATOM 2390 N N . ALA B 1 55 ? -0.23 -36.469 -0.845 1 98.69 55 ALA B N 1
ATOM 2391 C CA . ALA B 1 55 ? -0.136 -37.719 -1.581 1 98.69 55 ALA B CA 1
ATOM 2392 C C . ALA B 1 55 ? -1.233 -37.812 -2.639 1 98.69 55 ALA B C 1
ATOM 2394 O O . ALA B 1 55 ? -0.968 -38.188 -3.783 1 98.69 55 ALA B O 1
ATOM 2395 N N . VAL B 1 56 ? -2.42 -37.469 -2.266 1 98.62 56 VAL B N 1
ATOM 2396 C CA . VAL B 1 56 ? -3.539 -37.625 -3.193 1 98.62 56 VAL B CA 1
ATOM 2397 C C . VAL B 1 56 ? -3.402 -36.594 -4.32 1 98.62 56 VAL B C 1
ATOM 2399 O O . VAL B 1 56 ? -3.713 -36.906 -5.477 1 98.62 56 VAL B O 1
ATOM 2402 N N . ILE B 1 57 ? -2.967 -35.375 -4.043 1 98.88 57 ILE B N 1
ATOM 2403 C CA . ILE B 1 57 ? -2.766 -34.344 -5.059 1 98.88 57 ILE B CA 1
ATOM 2404 C C . ILE B 1 57 ? -1.668 -34.781 -6.027 1 98.88 57 ILE B C 1
ATOM 2406 O O . ILE B 1 57 ? -1.817 -34.656 -7.242 1 98.88 57 ILE B O 1
ATOM 2410 N N . ARG B 1 58 ? -0.629 -35.344 -5.488 1 98.75 58 ARG B N 1
ATOM 2411 C CA . ARG B 1 58 ? 0.474 -35.875 -6.297 1 98.75 58 ARG B CA 1
ATOM 2412 C C . ARG B 1 58 ? -0.004 -36.969 -7.234 1 98.75 58 ARG B C 1
ATOM 2414 O O . ARG B 1 58 ? 0.324 -36.969 -8.422 1 98.75 58 ARG B O 1
ATOM 2421 N N . ASP B 1 59 ? -0.771 -37.906 -6.707 1 98.69 59 ASP B N 1
ATOM 2422 C CA . ASP B 1 59 ? -1.264 -39 -7.5 1 98.69 59 ASP B CA 1
ATOM 2423 C C . ASP B 1 59 ? -2.178 -38.531 -8.625 1 98.69 59 ASP B C 1
ATOM 2425 O O . ASP B 1 59 ? -2.115 -39.031 -9.742 1 98.69 59 ASP B O 1
ATOM 2429 N N . GLU B 1 60 ? -2.994 -37.562 -8.289 1 98.81 60 GLU B N 1
ATOM 2430 C CA . GLU B 1 60 ? -3.891 -37.031 -9.312 1 98.81 60 GLU B CA 1
ATOM 2431 C C . GLU B 1 60 ? -3.115 -36.281 -10.406 1 98.81 60 GLU B C 1
ATOM 2433 O O . GLU B 1 60 ? -3.484 -36.344 -11.586 1 98.81 60 GLU B O 1
ATOM 2438 N N . PHE B 1 61 ? -2.07 -35.625 -10.062 1 98.5 61 PHE B N 1
ATOM 2439 C CA . PHE B 1 61 ? -1.211 -35.031 -11.07 1 98.5 61 PHE B CA 1
ATOM 2440 C C . PHE B 1 61 ? -0.657 -36.094 -12.023 1 98.5 61 PHE B C 1
ATOM 2442 O O . PHE B 1 61 ? -0.718 -35.906 -13.242 1 98.5 61 PHE B O 1
ATOM 2449 N N . LEU B 1 62 ? -0.117 -37.156 -11.461 1 98 62 LEU B N 1
ATOM 2450 C CA . LEU B 1 62 ? 0.495 -38.188 -12.266 1 98 62 LEU B CA 1
ATOM 2451 C C . LEU B 1 62 ? -0.529 -38.812 -13.203 1 98 62 LEU B C 1
ATOM 2453 O O . LEU B 1 62 ? -0.226 -39.094 -14.367 1 98 62 LEU B O 1
ATOM 2457 N N . ALA B 1 63 ? -1.701 -39.031 -12.68 1 97.25 63 ALA B N 1
ATOM 2458 C CA . ALA B 1 63 ? -2.766 -39.594 -13.492 1 97.25 63 ALA B CA 1
ATOM 2459 C C . ALA B 1 63 ? -3.146 -38.656 -14.641 1 97.25 63 ALA B C 1
ATOM 2461 O O . ALA B 1 63 ? -3.326 -39.125 -15.773 1 97.25 63 ALA B O 1
ATOM 2462 N N . LEU B 1 64 ? -3.314 -37.406 -14.32 1 96.69 64 LEU B N 1
ATOM 2463 C CA . LEU B 1 64 ? -3.65 -36.406 -15.336 1 96.69 64 LEU B CA 1
ATOM 2464 C C . LEU B 1 64 ? -2.582 -36.344 -16.422 1 96.69 64 LEU B C 1
ATOM 2466 O O . LEU B 1 64 ? -2.9 -36.344 -17.609 1 96.69 64 LEU B O 1
ATOM 2470 N N . ARG B 1 65 ? -1.374 -36.312 -16.016 1 94.19 65 ARG B N 1
ATOM 2471 C CA . ARG B 1 65 ? -0.252 -36.25 -16.953 1 94.19 65 ARG B CA 1
ATOM 2472 C C . ARG B 1 65 ? -0.255 -37.438 -17.891 1 94.19 65 ARG B C 1
ATOM 2474 O O . ARG B 1 65 ? -0.058 -37.281 -19.094 1 94.19 65 ARG B O 1
ATOM 2481 N N . GLU B 1 66 ? -0.465 -38.594 -17.344 1 92.94 66 GLU B N 1
ATOM 2482 C CA . GLU B 1 66 ? -0.502 -39.812 -18.141 1 92.94 66 GLU B CA 1
ATOM 2483 C C . GLU B 1 66 ? -1.637 -39.781 -19.156 1 92.94 66 GLU B C 1
ATOM 2485 O O . GLU B 1 66 ? -1.447 -40.156 -20.312 1 92.94 66 GLU B O 1
ATOM 2490 N N . ALA B 1 67 ? -2.746 -39.344 -18.703 1 91.38 67 ALA B N 1
ATOM 2491 C CA . ALA B 1 67 ? -3.904 -39.25 -19.594 1 91.38 67 ALA B CA 1
ATOM 2492 C C . ALA B 1 67 ? -3.637 -38.312 -20.766 1 91.38 67 ALA B C 1
ATOM 2494 O O . ALA B 1 67 ? -4.004 -38.594 -21.906 1 91.38 67 ALA B O 1
ATOM 2495 N N . ARG B 1 68 ? -3.02 -37.219 -20.453 1 89.5 68 ARG B N 1
ATOM 2496 C CA . ARG B 1 68 ? -2.738 -36.25 -21.5 1 89.5 68 ARG B CA 1
ATOM 2497 C C . ARG B 1 68 ? -1.675 -36.75 -22.469 1 89.5 68 ARG B C 1
ATOM 2499 O O . ARG B 1 68 ? -1.732 -36.469 -23.656 1 89.5 68 ARG B O 1
ATOM 2506 N N . LEU B 1 69 ? -0.704 -37.406 -22 1 86.12 69 LEU B N 1
ATOM 2507 C CA . LEU B 1 69 ? 0.331 -38 -22.844 1 86.12 69 LEU B CA 1
ATOM 2508 C C . LEU B 1 69 ? -0.265 -39 -23.828 1 86.12 69 LEU B C 1
ATOM 2510 O O . LEU B 1 69 ? 0.131 -39.062 -24.984 1 86.12 69 LEU B O 1
ATOM 2514 N N . LYS B 1 70 ? -1.202 -39.75 -23.406 1 86.19 70 LYS B N 1
ATOM 2515 C CA . LYS B 1 70 ? -1.87 -40.75 -24.234 1 86.19 70 LYS B CA 1
ATOM 2516 C C . LYS B 1 70 ? -2.734 -40.094 -25.312 1 86.19 70 LYS B C 1
ATOM 2518 O O . LYS B 1 70 ? -2.781 -40.531 -26.453 1 86.19 70 LYS B O 1
ATOM 2523 N N . ALA B 1 71 ? -3.387 -39.031 -24.859 1 82.88 71 ALA B N 1
ATOM 2524 C CA . ALA B 1 71 ? -4.305 -38.312 -25.766 1 82.88 71 ALA B CA 1
ATOM 2525 C C . ALA B 1 71 ? -3.539 -37.562 -26.844 1 82.88 71 ALA B C 1
ATOM 2527 O O . ALA B 1 71 ? -4.016 -37.406 -27.969 1 82.88 71 ALA B O 1
ATOM 2528 N N . SER B 1 72 ? -2.479 -36.938 -26.562 1 73.06 72 SER B N 1
ATOM 2529 C CA . SER B 1 72 ? -1.736 -36.094 -27.484 1 73.06 72 SER B CA 1
ATOM 2530 C C . SER B 1 72 ? -0.768 -36.906 -28.328 1 73.06 72 SER B C 1
ATOM 2532 O O . SER B 1 72 ? -0.012 -36.344 -29.141 1 73.06 72 SER B O 1
ATOM 2534 N N . ALA B 1 73 ? -1.025 -38.219 -28.422 1 68 73 ALA B N 1
ATOM 2535 C CA . ALA B 1 73 ? -0.052 -39.062 -29.109 1 68 73 ALA B CA 1
ATOM 2536 C C . ALA B 1 73 ? 1.375 -38.625 -28.781 1 68 73 ALA B C 1
ATOM 2538 O O . ALA B 1 73 ? 2.234 -38.562 -29.656 1 68 73 ALA B O 1
ATOM 2539 N N . GLY B 1 74 ? 1.595 -38.188 -27.703 1 54.56 74 GLY B N 1
ATOM 2540 C CA . GLY B 1 74 ? 2.902 -37.875 -27.141 1 54.56 74 GLY B CA 1
ATOM 2541 C C . GLY B 1 74 ? 3.293 -36.406 -27.328 1 54.56 74 GLY B C 1
ATOM 2542 O O . GLY B 1 74 ? 4.406 -36 -26.984 1 54.56 74 GLY B O 1
ATOM 2543 N N . THR B 1 75 ? 2.367 -35.688 -28.016 1 58.38 75 THR B N 1
ATOM 2544 C CA . THR B 1 75 ? 2.76 -34.281 -28.203 1 58.38 75 THR B CA 1
ATOM 2545 C C . THR B 1 75 ? 2.621 -33.5 -26.891 1 58.38 75 THR B C 1
ATOM 2547 O O . THR B 1 75 ? 2.441 -34.094 -25.828 1 58.38 75 THR B O 1
ATOM 2550 N N . SER B 1 76 ? 2.346 -32.094 -26.859 1 63.94 76 SER B N 1
ATOM 2551 C CA . SER B 1 76 ? 2.502 -31.234 -25.688 1 63.94 76 SER B CA 1
ATOM 2552 C C . SER B 1 76 ? 1.3 -31.344 -24.766 1 63.94 76 SER B C 1
ATOM 2554 O O . SER B 1 76 ? 0.153 -31.312 -25.219 1 63.94 76 SER B O 1
ATOM 2556 N N . VAL B 1 77 ? 1.435 -31.719 -23.469 1 69.06 77 VAL B N 1
ATOM 2557 C CA . VAL B 1 77 ? 0.432 -31.844 -22.422 1 69.06 77 VAL B CA 1
ATOM 2558 C C . VAL B 1 77 ? 0.122 -30.453 -21.844 1 69.06 77 VAL B C 1
ATOM 2560 O O . VAL B 1 77 ? -0.785 -30.312 -21.016 1 69.06 77 VAL B O 1
ATOM 2563 N N . SER B 1 78 ? 0.743 -29.5 -22.422 1 74.06 78 SER B N 1
ATOM 2564 C CA . SER B 1 78 ? 0.718 -28.188 -21.797 1 74.06 78 SER B CA 1
ATOM 2565 C C . SER B 1 78 ? -0.422 -27.328 -22.344 1 74.06 78 SER B C 1
ATOM 2567 O O . SER B 1 78 ? -0.704 -27.344 -23.531 1 74.06 78 SER B O 1
ATOM 2569 N N . ASP B 1 79 ? -1.16 -26.75 -21.375 1 75.06 79 ASP B N 1
ATOM 2570 C CA . ASP B 1 79 ? -2.148 -25.766 -21.797 1 75.06 79 ASP B CA 1
ATOM 2571 C C . ASP B 1 79 ? -1.524 -24.375 -21.891 1 75.06 79 ASP B C 1
ATOM 2573 O O . ASP B 1 79 ? -2.236 -23.391 -22.062 1 75.06 79 ASP B O 1
ATOM 2577 N N . TYR B 1 80 ? -0.23 -24.547 -21.891 1 61.59 80 TYR B N 1
ATOM 2578 C CA . TY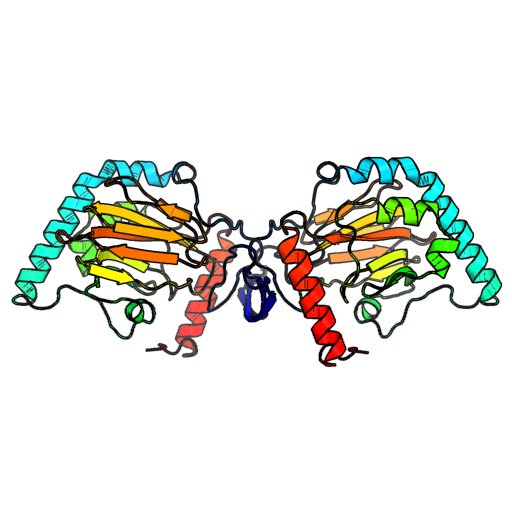R B 1 80 ? 0.552 -23.312 -21.953 1 61.59 80 TYR B CA 1
ATOM 2579 C C . TYR B 1 80 ? 0.344 -22.609 -23.281 1 61.59 80 TYR B C 1
ATOM 2581 O O . TYR B 1 80 ? 0.516 -23.203 -24.344 1 61.59 80 TYR B O 1
ATOM 2589 N N . ASN B 1 81 ? -0.434 -21.547 -23.203 1 57.03 81 ASN B N 1
ATOM 2590 C CA . ASN B 1 81 ? -0.501 -20.719 -24.406 1 57.03 81 ASN B CA 1
ATOM 2591 C C . ASN B 1 81 ? 0.537 -19.594 -24.359 1 57.03 81 ASN B C 1
ATOM 2593 O O . ASN B 1 81 ? 0.481 -18.719 -23.5 1 57.03 81 ASN B O 1
ATOM 2597 N N . VAL B 1 82 ? 1.597 -19.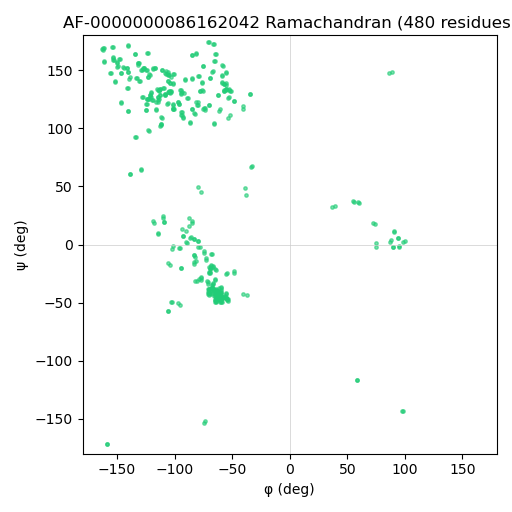734 -25.25 1 50.75 82 VAL B N 1
ATOM 2598 C CA . VAL B 1 82 ? 2.738 -18.828 -25.344 1 50.75 82 VAL B CA 1
ATOM 2599 C C . VAL B 1 82 ? 2.248 -17.391 -25.406 1 50.75 82 VAL B C 1
ATOM 2601 O O . VAL B 1 82 ? 2.965 -16.469 -25.031 1 50.75 82 VAL B O 1
ATOM 2604 N N . ASN B 1 83 ? 1.058 -17.234 -25.844 1 45.47 83 ASN B N 1
ATOM 2605 C CA . ASN B 1 83 ? 0.567 -15.859 -26.016 1 45.47 83 ASN B CA 1
ATOM 2606 C C . ASN B 1 83 ? 0.16 -15.242 -24.688 1 45.47 83 ASN B C 1
ATOM 2608 O O . ASN B 1 83 ? -0.167 -14.055 -24.609 1 45.47 83 ASN B O 1
ATOM 2612 N N . ASP B 1 84 ? 0.283 -16.047 -23.688 1 54.78 84 ASP B N 1
ATOM 2613 C CA . ASP B 1 84 ? 0.001 -15.508 -22.359 1 54.78 84 ASP B CA 1
ATOM 2614 C C . ASP B 1 84 ? 1.228 -14.812 -21.766 1 54.78 84 ASP B C 1
ATOM 2616 O O . ASP B 1 84 ? 2.346 -15.32 -21.875 1 54.78 84 ASP B O 1
ATOM 2620 N N . LYS B 1 85 ? 1.181 -13.562 -21.531 1 54.66 85 LYS B N 1
ATOM 2621 C CA . LYS B 1 85 ? 2.254 -12.695 -21.062 1 54.66 85 LYS B CA 1
ATOM 2622 C C . LYS B 1 85 ? 3.137 -13.406 -20.047 1 54.66 85 LYS B C 1
ATOM 2624 O O . LYS B 1 85 ? 4.359 -13.258 -20.062 1 54.66 85 LYS B O 1
ATOM 2629 N N . GLU B 1 86 ? 2.533 -14.102 -19.156 1 54.41 86 GLU B N 1
ATOM 2630 C CA . GLU B 1 86 ? 3.35 -14.805 -18.156 1 54.41 86 GLU B CA 1
ATOM 2631 C C . GLU B 1 86 ? 4.219 -15.867 -18.828 1 54.41 86 GLU B C 1
ATOM 2633 O O . GLU B 1 86 ? 5.309 -16.188 -18.344 1 54.41 86 GLU B O 1
ATOM 2638 N N . HIS B 1 87 ? 3.834 -16.297 -20 1 54.72 87 HIS B N 1
ATOM 2639 C CA . HIS B 1 87 ? 4.457 -17.422 -20.688 1 54.72 87 HIS B CA 1
ATOM 2640 C C . HIS B 1 87 ? 5.723 -16.984 -21.422 1 54.72 87 HIS B C 1
ATOM 2642 O O . HIS B 1 87 ? 6.57 -17.812 -21.75 1 54.72 87 HIS B O 1
ATOM 2648 N N . GLN B 1 88 ? 5.852 -15.664 -21.469 1 61.31 88 GLN B N 1
ATOM 2649 C CA . GLN B 1 88 ? 7.008 -15.211 -22.234 1 61.31 88 GLN B CA 1
ATOM 2650 C C . GLN B 1 88 ? 8.219 -15 -21.328 1 61.31 88 GLN B C 1
ATOM 2652 O O . GLN B 1 88 ? 9.289 -14.609 -21.797 1 61.31 88 GLN B O 1
ATOM 2657 N N . LEU B 1 89 ? 7.996 -15.531 -20.172 1 70.38 89 LEU B N 1
ATOM 2658 C CA . LEU B 1 89 ? 9.023 -15.18 -19.188 1 70.38 89 LEU B CA 1
ATOM 2659 C C . LEU B 1 89 ? 10 -16.344 -19 1 70.38 89 LEU B C 1
ATOM 2661 O O . LEU B 1 89 ? 11.008 -16.188 -18.297 1 70.38 89 LEU B O 1
ATOM 2665 N N . HIS B 1 90 ? 9.68 -17.453 -19.703 1 79.31 90 HIS B N 1
ATOM 2666 C CA . HIS B 1 90 ? 10.516 -18.594 -19.328 1 79.31 90 HIS B CA 1
ATOM 2667 C C . HIS B 1 90 ? 11.586 -18.859 -20.375 1 79.31 90 HIS B C 1
ATOM 2669 O O . HIS B 1 90 ? 11.414 -18.547 -21.547 1 79.31 90 HIS B O 1
ATOM 2675 N N . GLN B 1 91 ? 12.719 -19.266 -19.922 1 82.75 91 GLN B N 1
ATOM 2676 C CA . GLN B 1 91 ? 13.742 -19.953 -20.703 1 82.75 91 GLN B CA 1
ATOM 2677 C C . GLN B 1 91 ? 13.766 -21.438 -20.406 1 82.75 91 GLN B C 1
ATOM 2679 O O . GLN B 1 91 ? 13.633 -21.844 -19.25 1 82.75 91 GLN B O 1
ATOM 2684 N N . GLY B 1 92 ? 13.742 -22.281 -21.484 1 90.5 92 GLY B N 1
ATOM 2685 C CA . GLY B 1 92 ? 13.594 -23.719 -21.312 1 90.5 92 GLY B CA 1
ATOM 2686 C C . GLY B 1 92 ? 12.172 -24.203 -21.5 1 90.5 92 GLY B C 1
ATOM 2687 O O . GLY B 1 92 ? 11.477 -23.766 -22.422 1 90.5 92 GLY B O 1
ATOM 2688 N N . GLU B 1 93 ? 11.844 -25.219 -20.641 1 89.62 93 GLU B N 1
ATOM 2689 C CA . GLU B 1 93 ? 10.516 -25.797 -20.797 1 89.62 93 GLU B CA 1
ATOM 2690 C C . GLU B 1 93 ? 9.695 -25.656 -19.516 1 89.62 93 GLU B C 1
ATOM 2692 O O . GLU B 1 93 ? 10.18 -25.969 -18.438 1 89.62 93 GLU B O 1
ATOM 2697 N N . TRP B 1 94 ? 8.531 -25.188 -19.688 1 90.81 94 TRP B N 1
ATOM 2698 C CA . TRP B 1 94 ? 7.574 -24.953 -18.609 1 90.81 94 TRP B CA 1
ATOM 2699 C C . TRP B 1 94 ? 6.16 -25.328 -19.047 1 90.81 94 TRP B C 1
ATOM 2701 O O . TRP B 1 94 ? 5.605 -24.719 -19.953 1 90.81 94 TRP B O 1
ATOM 2711 N N . ASP B 1 95 ? 5.605 -26.359 -18.391 1 90.69 95 ASP B N 1
ATOM 2712 C CA . ASP B 1 95 ? 4.266 -26.828 -18.734 1 90.69 95 ASP B CA 1
ATOM 2713 C C . ASP B 1 95 ? 3.26 -26.453 -17.641 1 90.69 95 ASP B C 1
ATOM 2715 O O . ASP B 1 95 ? 3.59 -26.453 -16.453 1 90.69 95 ASP B O 1
ATOM 2719 N N . TRP B 1 96 ? 2.092 -26.219 -18.109 1 92.25 96 TRP B N 1
ATOM 2720 C CA . TRP B 1 96 ? 0.968 -25.938 -17.219 1 92.25 96 TRP B CA 1
ATOM 2721 C C . TRP B 1 96 ? -0.157 -26.938 -17.422 1 92.25 96 TRP B C 1
ATOM 2723 O O . TRP B 1 96 ? -0.539 -27.234 -18.562 1 92.25 96 TRP B O 1
ATOM 2733 N N . LEU B 1 97 ? -0.61 -27.5 -16.438 1 95.44 97 LEU B N 1
ATOM 2734 C CA . LEU B 1 97 ? -1.877 -28.234 -16.422 1 95.44 97 LEU B CA 1
ATOM 2735 C C . LEU B 1 97 ? -2.904 -27.5 -15.562 1 95.44 97 LEU B C 1
ATOM 2737 O O . LEU B 1 97 ? -2.879 -27.625 -14.336 1 95.44 97 LEU B O 1
ATOM 2741 N N . SER B 1 98 ? -3.848 -26.828 -16.203 1 96.25 98 SER B N 1
ATOM 2742 C CA . SER B 1 98 ? -4.562 -25.734 -15.555 1 96.25 98 SER B CA 1
ATOM 2743 C C . SER B 1 98 ? -5.941 -26.188 -15.086 1 96.25 98 SER B C 1
ATOM 2745 O O . SER B 1 98 ? -6.652 -26.891 -15.805 1 96.25 98 SER B O 1
ATOM 2747 N N . TYR B 1 99 ? -6.27 -25.734 -13.906 1 97.94 99 TYR B N 1
ATOM 2748 C CA . TYR B 1 99 ? -7.652 -25.766 -13.438 1 97.94 99 TYR B CA 1
ATOM 2749 C C . TYR B 1 99 ? -8.336 -24.422 -13.672 1 97.94 99 TYR B C 1
ATOM 2751 O O . TYR B 1 99 ? -9.438 -24.359 -14.211 1 97.94 99 TYR B O 1
ATOM 2759 N N . VAL B 1 100 ? -7.68 -23.328 -13.234 1 97.44 100 VAL B N 1
ATOM 2760 C CA . VAL B 1 100 ? -8.188 -21.984 -13.461 1 97.44 100 VAL B CA 1
ATOM 2761 C C . VAL B 1 100 ? -7.223 -21.203 -14.352 1 97.44 100 VAL B C 1
ATOM 2763 O O . VAL B 1 100 ? -6.035 -21.094 -14.047 1 97.44 100 VAL B O 1
ATOM 2766 N N . THR B 1 101 ? -7.688 -20.719 -15.453 1 94 101 THR B N 1
ATOM 2767 C CA . THR B 1 101 ? -6.938 -19.844 -16.344 1 94 101 THR B CA 1
ATOM 2768 C C . THR B 1 101 ? -7.695 -18.547 -16.594 1 94 101 THR B C 1
ATOM 2770 O O . THR B 1 101 ? -8.812 -18.562 -17.109 1 94 101 THR B O 1
ATOM 2773 N N . GLN B 1 102 ? -7.09 -17.469 -16.141 1 92.44 102 GLN B N 1
ATOM 2774 C CA . GLN B 1 102 ? -7.715 -16.156 -16.281 1 92.44 102 GLN B CA 1
ATOM 2775 C C . GLN B 1 102 ? -9.109 -16.141 -15.656 1 92.44 102 GLN B C 1
ATOM 2777 O O . GLN B 1 102 ? -10.062 -15.672 -16.281 1 92.44 102 GLN B O 1
ATOM 2782 N N . GLY B 1 103 ? -9.156 -16.844 -14.602 1 95.12 103 GLY B N 1
ATOM 2783 C CA . GLY B 1 103 ? -10.375 -16.812 -13.797 1 95.12 103 GLY B CA 1
ATOM 2784 C C . GLY B 1 103 ? -11.391 -17.859 -14.203 1 95.12 103 GLY B C 1
ATOM 2785 O O . GLY B 1 103 ? -12.414 -18.031 -13.547 1 95.12 103 GLY B O 1
ATOM 2786 N N . ARG B 1 104 ? -11.109 -18.656 -15.258 1 94.5 104 ARG B N 1
ATOM 2787 C CA . ARG B 1 104 ? -12.07 -19.641 -15.758 1 94.5 104 ARG B CA 1
ATOM 2788 C C . ARG B 1 104 ? -11.695 -21.047 -15.328 1 94.5 104 ARG B C 1
ATOM 2790 O O . ARG B 1 104 ? -10.562 -21.484 -15.555 1 94.5 104 ARG B O 1
ATOM 2797 N N . ARG B 1 105 ? -12.609 -21.719 -14.836 1 96.94 105 ARG B N 1
ATOM 2798 C CA . ARG B 1 105 ? -12.422 -23.109 -14.438 1 96.94 105 ARG B CA 1
ATOM 2799 C C . ARG B 1 105 ? -12.414 -24.031 -15.648 1 96.94 105 ARG B C 1
ATOM 2801 O O . ARG B 1 105 ? -13.211 -23.859 -16.578 1 96.94 105 ARG B O 1
ATOM 2808 N N . GLN B 1 106 ? -11.531 -24.969 -15.586 1 95.88 106 GLN B N 1
ATOM 2809 C CA . GLN B 1 106 ? -11.438 -25.969 -16.656 1 95.88 106 GLN B CA 1
ATOM 2810 C C . GLN B 1 106 ? -12.094 -27.281 -16.234 1 95.88 106 GLN B C 1
ATOM 2812 O O . GLN B 1 106 ? -11.617 -27.953 -15.328 1 95.88 106 GLN B O 1
ATOM 2817 N N . ALA B 1 107 ? -13.094 -27.719 -16.953 1 95.69 107 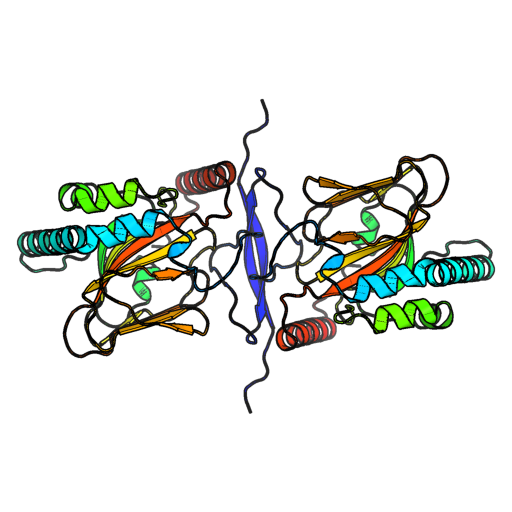ALA B N 1
ATOM 2818 C CA . ALA B 1 107 ? -13.906 -28.875 -16.578 1 95.69 107 ALA B CA 1
ATOM 2819 C C . ALA B 1 107 ? -13.102 -30.172 -16.672 1 95.69 107 ALA B C 1
ATOM 2821 O O . ALA B 1 107 ? -13.273 -31.078 -15.844 1 95.69 107 ALA B O 1
ATOM 2822 N N . ASP B 1 108 ? -12.328 -30.312 -17.672 1 93.5 108 ASP B N 1
ATOM 2823 C CA . ASP B 1 108 ? -11.547 -31.531 -17.859 1 93.5 108 ASP B CA 1
ATOM 2824 C C . ASP B 1 108 ? -10.609 -31.766 -16.672 1 93.5 108 ASP B C 1
ATOM 2826 O O . ASP B 1 108 ? -10.445 -32.906 -16.219 1 93.5 108 ASP B O 1
ATOM 2830 N N . PHE B 1 109 ? -9.992 -30.719 -16.188 1 96.69 109 PHE B N 1
ATOM 2831 C CA . PHE B 1 109 ? -9.148 -30.828 -15 1 96.69 109 PHE B CA 1
ATOM 2832 C C . PHE B 1 109 ? -9.953 -31.297 -13.797 1 96.69 109 PHE B C 1
ATOM 2834 O O . PHE B 1 109 ? -9.492 -32.156 -13.031 1 96.69 109 PHE B O 1
ATOM 2841 N N . ALA B 1 110 ? -11.102 -30.734 -13.617 1 97.44 110 ALA B N 1
ATOM 2842 C CA . ALA B 1 110 ? -11.953 -31.062 -12.477 1 97.44 110 ALA B CA 1
ATOM 2843 C C . ALA B 1 110 ? -12.312 -32.562 -12.477 1 97.44 110 ALA B C 1
ATOM 2845 O O . ALA B 1 110 ? -12.391 -33.188 -11.422 1 97.44 110 ALA B O 1
ATOM 2846 N N . VAL B 1 111 ? -12.531 -33.094 -13.648 1 96.81 111 VAL B N 1
ATOM 2847 C CA . VAL B 1 111 ? -12.867 -34.5 -13.789 1 96.81 111 VAL B CA 1
ATOM 2848 C C . VAL B 1 111 ? -11.641 -35.344 -13.453 1 96.81 111 VAL B C 1
ATOM 2850 O O . VAL B 1 111 ? -11.75 -36.344 -12.742 1 96.81 111 VAL B O 1
ATOM 2853 N N . ALA B 1 112 ? -10.523 -34.906 -13.922 1 96.88 112 ALA B N 1
ATOM 2854 C CA . ALA B 1 112 ? -9.297 -35.688 -13.797 1 96.88 112 ALA B CA 1
ATOM 2855 C C . ALA B 1 112 ? -8.727 -35.594 -12.391 1 96.88 112 ALA B C 1
ATOM 2857 O O . ALA B 1 112 ? -8.062 -36.531 -11.922 1 96.88 112 ALA B O 1
ATOM 2858 N N . CYS B 1 113 ? -8.914 -34.5 -11.695 1 98.56 113 CYS B N 1
ATOM 2859 C CA . CYS B 1 113 ? -8.328 -34.281 -10.383 1 98.56 113 CYS B CA 1
ATOM 2860 C C . CYS B 1 113 ? -9.391 -33.844 -9.383 1 98.56 113 CYS B C 1
ATOM 2862 O O . CYS B 1 113 ? -9.297 -32.75 -8.805 1 98.56 113 CYS B O 1
ATOM 2864 N N . PRO B 1 114 ? -10.336 -34.656 -9.078 1 98.62 114 PRO B N 1
ATOM 2865 C CA . PRO B 1 114 ? -11.5 -34.281 -8.273 1 98.62 114 PRO B CA 1
ATOM 2866 C C . PRO B 1 114 ? -11.125 -33.875 -6.848 1 98.62 114 PRO B C 1
ATOM 2868 O O . PRO B 1 114 ? -11.711 -32.969 -6.273 1 98.62 114 PRO B O 1
ATOM 2871 N N . LYS B 1 115 ? -10.18 -34.594 -6.223 1 98.69 115 LYS B N 1
ATOM 2872 C CA . LYS B 1 115 ? -9.805 -34.281 -4.852 1 98.69 115 LYS B CA 1
ATOM 2873 C C . LYS B 1 115 ? -9.047 -32.938 -4.781 1 98.69 115 LYS B C 1
ATOM 2875 O O . LYS B 1 115 ? -9.258 -32.156 -3.865 1 98.69 115 LYS B O 1
ATOM 2880 N N . THR B 1 116 ? -8.117 -32.719 -5.711 1 98.88 116 THR B N 1
ATOM 2881 C CA . THR B 1 116 ? -7.41 -31.438 -5.789 1 98.88 116 THR B CA 1
ATOM 2882 C C . THR B 1 116 ? -8.391 -30.266 -5.91 1 98.88 116 THR B C 1
ATOM 2884 O O . THR B 1 116 ? -8.273 -29.266 -5.199 1 98.88 116 THR B O 1
ATOM 2887 N N . VAL B 1 117 ? -9.375 -30.438 -6.766 1 98.88 117 VAL B N 1
ATOM 2888 C CA . VAL B 1 117 ? -10.367 -29.406 -7.004 1 98.88 117 VAL B CA 1
ATOM 2889 C C . VAL B 1 117 ? -11.188 -29.172 -5.738 1 98.88 117 VAL B C 1
ATOM 2891 O O . VAL B 1 117 ? -11.453 -28.016 -5.367 1 98.88 117 VAL B O 1
ATOM 2894 N N . GLU B 1 118 ? -11.586 -30.25 -5.113 1 98.81 118 GLU B N 1
ATOM 2895 C CA . GLU B 1 118 ? -12.32 -30.141 -3.859 1 98.81 118 GLU B CA 1
ATOM 2896 C C . GLU B 1 118 ? -11.547 -29.312 -2.836 1 98.81 118 GLU B C 1
ATOM 2898 O O . GLU B 1 118 ? -12.117 -28.453 -2.178 1 98.81 118 GLU B O 1
ATOM 2903 N N . ILE B 1 119 ? -10.305 -29.562 -2.674 1 98.81 119 ILE B N 1
ATOM 2904 C CA . ILE B 1 119 ? -9.445 -28.875 -1.721 1 98.81 119 ILE B CA 1
ATOM 2905 C C . ILE B 1 119 ? -9.344 -27.391 -2.102 1 98.81 119 ILE B C 1
ATOM 2907 O O . ILE B 1 119 ? -9.555 -26.516 -1.264 1 98.81 119 ILE B O 1
ATOM 2911 N N . LEU B 1 120 ? -9.062 -27.078 -3.375 1 98.88 120 LEU B N 1
ATOM 2912 C CA . LEU B 1 120 ? -8.922 -25.703 -3.855 1 98.88 120 LEU B CA 1
ATOM 2913 C C . LEU B 1 120 ? -10.211 -24.922 -3.621 1 98.88 120 LEU B C 1
ATOM 2915 O O . LEU B 1 120 ? -10.172 -23.797 -3.105 1 98.88 120 LEU B O 1
ATOM 2919 N N . GLU B 1 121 ? -11.336 -25.531 -3.971 1 98.56 121 GLU B N 1
ATOM 2920 C CA . GLU B 1 121 ? -12.633 -24.859 -3.883 1 98.56 121 GLU B CA 1
ATOM 2921 C C . GLU B 1 121 ? -13.047 -24.641 -2.432 1 98.56 121 GLU B C 1
ATOM 2923 O O . GLU B 1 121 ? -13.906 -23.812 -2.143 1 98.56 121 GLU B O 1
ATOM 2928 N N . SER B 1 122 ? -12.461 -25.391 -1.539 1 98.31 122 SER B N 1
ATOM 2929 C CA . SER B 1 122 ? -12.781 -25.25 -0.123 1 98.31 122 SER B CA 1
ATOM 2930 C C . SER B 1 122 ? -11.992 -24.109 0.51 1 98.31 122 SER B C 1
ATOM 2932 O O . SER B 1 122 ? -12.289 -23.672 1.627 1 98.31 122 SER B O 1
ATOM 2934 N N . ILE B 1 123 ? -10.93 -23.578 -0.108 1 98.38 123 ILE B N 1
ATOM 2935 C CA . ILE B 1 123 ? -10.078 -22.516 0.413 1 98.38 123 ILE B CA 1
ATOM 2936 C C . ILE B 1 123 ? -10.844 -21.203 0.417 1 98.38 123 ILE B C 1
ATOM 2938 O O . ILE B 1 123 ? -11.281 -20.719 -0.635 1 98.38 123 ILE B O 1
ATOM 2942 N N . PRO B 1 124 ? -10.977 -20.625 1.643 1 96.44 124 PRO B N 1
ATOM 2943 C CA . PRO B 1 124 ? -11.562 -19.281 1.655 1 96.44 124 PRO B CA 1
ATOM 2944 C C . PRO B 1 124 ? -10.727 -18.266 0.871 1 96.44 124 PRO B C 1
ATOM 2946 O O . PRO B 1 124 ? -9.531 -18.109 1.138 1 96.44 124 PRO B O 1
ATOM 2949 N N . GLY B 1 125 ? -11.297 -17.75 -0.203 1 96.44 125 GLY B N 1
ATOM 2950 C CA . GLY B 1 125 ? -10.586 -16.734 -0.967 1 96.44 125 GLY B CA 1
ATOM 2951 C C . GLY B 1 125 ? -9.906 -17.297 -2.205 1 96.44 125 GLY B C 1
ATOM 2952 O O . GLY B 1 125 ? -9.148 -16.594 -2.871 1 96.44 125 GLY B O 1
ATOM 2953 N N . PHE B 1 126 ? -10.125 -18.672 -2.43 1 98.5 126 PHE B N 1
ATOM 2954 C CA . PHE B 1 126 ? -9.633 -19.188 -3.699 1 98.5 126 PHE B CA 1
ATOM 2955 C C . PHE B 1 126 ? -10.062 -18.297 -4.855 1 98.5 126 PHE B C 1
ATOM 2957 O O . PHE B 1 126 ? -11.25 -18 -5.004 1 98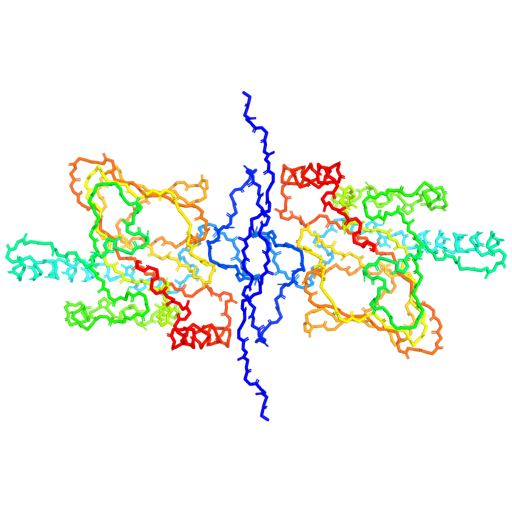.5 126 PHE B O 1
ATOM 2964 N N . MET B 1 127 ? -9.102 -17.844 -5.566 1 97.69 127 MET B N 1
ATOM 2965 C CA . MET B 1 127 ? -9.375 -16.781 -6.527 1 97.69 127 MET B CA 1
ATOM 2966 C C . MET B 1 127 ? -9.789 -17.359 -7.879 1 97.69 127 MET B C 1
ATOM 2968 O O . MET B 1 127 ? -9.078 -18.203 -8.438 1 97.69 127 MET B O 1
ATOM 2972 N N . THR B 1 128 ? -10.938 -16.875 -8.297 1 95.88 128 THR B N 1
ATOM 2973 C CA . THR B 1 128 ? -11.461 -17.125 -9.633 1 95.88 128 THR B CA 1
ATOM 2974 C C . THR B 1 128 ? -12.125 -15.859 -10.188 1 95.88 128 THR B C 1
ATOM 2976 O O . THR B 1 128 ? -12.102 -14.805 -9.555 1 95.88 128 THR B O 1
ATOM 2979 N N . ASN B 1 129 ? -12.5 -15.805 -11.391 1 92.19 129 ASN B N 1
ATOM 2980 C CA . ASN B 1 129 ? -13.359 -14.805 -12.023 1 92.19 129 ASN B CA 1
ATOM 2981 C C . ASN B 1 129 ? -12.633 -13.477 -12.203 1 92.19 129 ASN B C 1
ATOM 2983 O O . ASN B 1 129 ? -13.25 -12.414 -12.164 1 92.19 129 ASN B O 1
ATOM 2987 N N . LEU B 1 130 ? -11.383 -13.492 -12.148 1 94.5 130 LEU B N 1
ATOM 2988 C CA . LEU B 1 130 ? -10.547 -12.359 -12.539 1 94.5 130 LEU B CA 1
ATOM 2989 C C . LEU B 1 130 ? -9.562 -12.766 -13.633 1 94.5 130 LEU B C 1
ATOM 2991 O O . LEU B 1 130 ? -9.039 -13.883 -13.625 1 94.5 130 LEU B O 1
ATOM 2995 N N . PRO B 1 131 ? -9.266 -11.852 -14.508 1 92.19 131 PRO B N 1
ATOM 2996 C CA . PRO B 1 131 ? -8.422 -12.219 -15.648 1 92.19 131 PRO B CA 1
ATOM 2997 C C . PRO B 1 131 ? -6.988 -12.547 -15.242 1 92.19 131 PRO B C 1
ATOM 2999 O O . PRO B 1 131 ? -6.211 -13.047 -16.062 1 92.19 131 PRO B O 1
ATOM 3002 N N . PHE B 1 132 ? -6.613 -12.328 -14.039 1 93 132 PHE B N 1
ATOM 3003 C CA . PHE B 1 132 ? -5.254 -12.602 -13.602 1 93 132 PHE B CA 1
ATOM 3004 C C . PHE B 1 132 ? -5.246 -13.664 -12.508 1 93 132 PHE B C 1
ATOM 3006 O O . PHE B 1 132 ? -4.273 -13.781 -11.758 1 93 132 PHE B O 1
ATOM 3013 N N . ALA B 1 133 ? -6.316 -14.414 -12.398 1 95.88 133 ALA B N 1
ATOM 3014 C CA . ALA B 1 133 ? -6.41 -15.516 -11.445 1 95.88 133 ALA B CA 1
ATOM 3015 C C . ALA B 1 133 ? -6.02 -16.844 -12.102 1 95.88 133 ALA B C 1
ATOM 3017 O O . ALA B 1 133 ? -6.516 -17.172 -13.18 1 95.88 133 ALA B O 1
ATOM 3018 N N . TYR B 1 134 ? -5.16 -17.609 -11.398 1 96.38 134 TYR B N 1
ATOM 3019 C CA . TYR B 1 134 ? -4.664 -18.844 -11.969 1 96.38 134 TYR B CA 1
ATOM 3020 C C . TYR B 1 134 ? -4.574 -19.938 -10.906 1 96.38 134 TYR B C 1
ATOM 3022 O O . TYR B 1 134 ? -4.359 -19.656 -9.727 1 96.38 134 TYR B O 1
ATOM 3030 N N . SER B 1 135 ? -4.766 -21.141 -11.305 1 98.31 135 SER B N 1
ATOM 3031 C CA . SER B 1 135 ? -4.441 -22.375 -10.594 1 98.31 135 SER B CA 1
ATOM 3032 C C . SER B 1 135 ? -4.039 -23.484 -11.555 1 98.31 135 SER B C 1
ATOM 3034 O O . SER B 1 135 ? -4.777 -23.797 -12.492 1 98.31 135 SER B O 1
ATOM 3036 N N . PHE B 1 136 ? -2.895 -23.984 -11.375 1 97.5 136 PHE B N 1
ATOM 3037 C CA . PHE B 1 136 ? -2.434 -25.031 -12.289 1 97.5 136 PHE B CA 1
ATOM 3038 C C . PHE B 1 136 ? -1.286 -25.812 -11.68 1 97.5 136 PHE B C 1
ATOM 3040 O O . PHE B 1 136 ? -0.65 -25.359 -10.727 1 97.5 136 PHE B O 1
ATOM 3047 N N . PHE B 1 137 ? -1.098 -27.016 -12.18 1 98.25 137 PHE B N 1
ATOM 3048 C CA . PHE B 1 137 ? 0.172 -27.688 -11.938 1 98.25 137 PHE B CA 1
ATOM 3049 C C . PHE B 1 137 ? 1.277 -27.094 -12.797 1 98.25 137 PHE B C 1
ATOM 3051 O O . PHE B 1 137 ? 1.197 -27.109 -14.023 1 98.25 137 PHE B O 1
ATOM 3058 N N . SER B 1 138 ? 2.25 -26.516 -12.172 1 97 138 SER B N 1
ATOM 3059 C CA . SER B 1 138 ? 3.4 -25.891 -12.812 1 97 138 SER B CA 1
ATOM 3060 C C . SER B 1 138 ? 4.57 -26.875 -12.914 1 97 138 SER B C 1
ATOM 3062 O O . SER B 1 138 ? 5.141 -27.266 -11.898 1 97 138 SER B O 1
ATOM 3064 N N . VAL B 1 139 ? 4.922 -27.234 -14.117 1 96.62 139 VAL B N 1
ATOM 3065 C CA . VAL B 1 139 ? 5.988 -28.203 -14.352 1 96.62 139 VAL B CA 1
ATOM 3066 C C . VAL B 1 139 ? 7.188 -27.5 -14.992 1 96.62 139 VAL B C 1
ATOM 3068 O O . VAL B 1 139 ? 7.137 -27.125 -16.172 1 96.62 139 VAL B O 1
ATOM 3071 N N . LEU B 1 140 ? 8.227 -27.375 -14.219 1 96.5 140 LEU B N 1
ATOM 3072 C CA . LEU B 1 140 ? 9.445 -26.75 -14.711 1 96.5 140 LEU B CA 1
ATOM 3073 C C . LEU B 1 140 ? 10.531 -27.797 -14.953 1 96.5 140 LEU B C 1
ATOM 3075 O O . LEU B 1 140 ? 10.938 -28.5 -14.031 1 96.5 140 LEU B O 1
ATOM 3079 N N . LYS B 1 141 ? 11.023 -27.891 -16.188 1 95.69 141 LYS B N 1
ATOM 3080 C CA . LYS B 1 141 ? 12.008 -28.891 -16.578 1 95.69 141 LYS B CA 1
ATOM 3081 C C . LYS B 1 141 ? 13.422 -28.453 -16.172 1 95.69 141 LYS B C 1
ATOM 3083 O O . LYS B 1 141 ? 13.633 -27.297 -15.812 1 95.69 141 LYS B O 1
ATOM 3088 N N . PRO B 1 142 ? 14.375 -29.422 -16.172 1 97.12 142 PRO B N 1
ATOM 3089 C CA . PRO B 1 142 ? 15.758 -29.062 -15.859 1 97.12 142 PRO B CA 1
ATOM 3090 C C . PRO B 1 142 ? 16.297 -27.953 -16.75 1 97.12 142 PRO B C 1
ATOM 3092 O O . PRO B 1 142 ? 15.898 -27.844 -17.922 1 97.12 142 PRO B O 1
ATOM 3095 N N . LYS B 1 143 ? 17.188 -27.125 -16.172 1 96.81 143 LYS B N 1
ATOM 3096 C CA . LYS B 1 143 ? 17.875 -26.047 -16.875 1 96.81 143 LYS B CA 1
ATOM 3097 C C . LYS B 1 143 ? 16.875 -25.031 -17.453 1 96.81 143 LYS B C 1
ATOM 3099 O O . LYS B 1 143 ? 17.016 -24.578 -18.578 1 96.81 143 LYS B O 1
ATOM 3104 N N . SER B 1 144 ? 15.781 -24.812 -16.688 1 96 144 SER B N 1
ATOM 3105 C CA . SER B 1 144 ? 14.766 -23.844 -17.078 1 96 144 SER B CA 1
ATOM 3106 C C . SER B 1 144 ? 14.641 -22.734 -16.047 1 96 144 SER B C 1
ATOM 3108 O O . SER B 1 144 ? 14.953 -22.938 -14.867 1 96 144 SER B O 1
ATOM 3110 N N . THR B 1 145 ? 14.242 -21.531 -16.531 1 95.88 145 THR B N 1
ATOM 3111 C CA . THR B 1 145 ? 14.062 -20.391 -15.641 1 95.88 145 THR B CA 1
ATOM 3112 C C . THR B 1 145 ? 12.812 -19.609 -16.016 1 95.88 145 THR B C 1
ATOM 3114 O O . THR B 1 145 ? 12.406 -19.594 -17.188 1 95.88 145 THR B O 1
ATOM 3117 N N . ILE B 1 146 ? 12.164 -19.125 -15.07 1 95.56 146 ILE B N 1
ATOM 3118 C CA . ILE B 1 146 ? 11.188 -18.062 -15.234 1 95.56 146 ILE B CA 1
ATOM 3119 C C . ILE B 1 146 ? 11.797 -16.719 -14.805 1 95.56 146 ILE B C 1
ATOM 3121 O O . ILE B 1 146 ? 12.133 -16.531 -13.633 1 95.56 146 ILE B O 1
ATOM 3125 N N . LYS B 1 147 ? 11.922 -15.836 -15.695 1 95.38 147 LYS B N 1
ATOM 3126 C CA . LYS B 1 147 ? 12.641 -14.578 -15.492 1 95.38 147 LYS B CA 1
ATOM 3127 C C . LYS B 1 147 ? 11.953 -13.703 -14.453 1 95.38 147 LYS B C 1
ATOM 3129 O O . LYS B 1 147 ? 10.742 -13.836 -14.234 1 95.38 147 LYS B O 1
ATOM 3134 N N . ALA B 1 148 ? 12.727 -12.82 -13.898 1 96.5 148 ALA B N 1
ATOM 3135 C CA . ALA B 1 148 ? 12.219 -11.898 -12.891 1 96.5 148 ALA B CA 1
ATOM 3136 C C . ALA B 1 148 ? 11.047 -11.086 -13.43 1 96.5 148 ALA B C 1
ATOM 3138 O O . ALA B 1 148 ? 11.109 -10.555 -14.547 1 96.5 148 ALA B O 1
ATOM 3139 N N . HIS B 1 149 ? 10.008 -11.031 -12.672 1 96.62 149 HIS B N 1
ATOM 3140 C CA . HIS B 1 149 ? 8.805 -10.281 -13.031 1 96.62 149 HIS B CA 1
ATOM 3141 C C . HIS B 1 149 ? 7.941 -10.008 -11.812 1 96.62 149 HIS B C 1
ATOM 3143 O O . HIS B 1 149 ? 8.242 -10.477 -10.711 1 96.62 149 HIS B O 1
ATOM 3149 N N . SER B 1 150 ? 6.938 -9.156 -11.945 1 96.5 150 SER B N 1
ATOM 3150 C CA . SER B 1 150 ? 5.953 -8.883 -10.906 1 96.5 150 SER B CA 1
ATOM 3151 C C . SER B 1 150 ? 4.531 -9.062 -11.422 1 96.5 150 SER B C 1
ATOM 3153 O O . SER B 1 150 ? 4.285 -8.953 -12.625 1 96.5 150 SER B O 1
ATOM 3155 N N . ALA B 1 151 ? 3.674 -9.391 -10.586 1 96.69 151 ALA B N 1
ATOM 3156 C CA . ALA B 1 151 ? 2.273 -9.625 -10.93 1 96.69 151 ALA B CA 1
ATOM 3157 C C . ALA B 1 151 ? 1.609 -8.336 -11.422 1 96.69 151 ALA B C 1
ATOM 3159 O O . ALA B 1 151 ? 2.137 -7.242 -11.211 1 96.69 151 ALA B O 1
ATOM 3160 N N . PRO B 1 152 ? 0.46 -8.453 -12.062 1 95.44 152 PRO B N 1
ATOM 3161 C CA . PRO B 1 152 ? -0.265 -7.27 -12.539 1 95.44 152 PRO B CA 1
ATOM 3162 C C . PRO B 1 152 ? -0.847 -6.434 -11.398 1 95.44 152 PRO B C 1
ATOM 3164 O O . PRO B 1 152 ? -1.078 -5.234 -11.57 1 95.44 152 PRO B O 1
ATOM 3167 N N . CYS B 1 153 ? -1.08 -7.02 -10.266 1 96.88 153 CYS B N 1
ATOM 3168 C CA . CYS B 1 153 ? -1.736 -6.324 -9.164 1 96.88 153 CYS B CA 1
ATOM 3169 C C . CYS B 1 153 ? -1.342 -6.938 -7.824 1 96.88 153 CYS B C 1
ATOM 3171 O O . CYS B 1 153 ? -0.662 -7.961 -7.781 1 96.88 153 CYS B O 1
ATOM 3173 N N . ASN B 1 154 ? -1.706 -6.277 -6.73 1 98.19 154 ASN B N 1
ATOM 3174 C CA . ASN B 1 154 ? -1.344 -6.742 -5.398 1 98.19 154 ASN B CA 1
ATOM 3175 C C . ASN B 1 154 ? -2.559 -7.266 -4.637 1 98.19 154 ASN B C 1
ATOM 3177 O O . ASN B 1 154 ? -2.523 -7.391 -3.412 1 98.19 154 ASN B O 1
ATOM 3181 N N . VAL B 1 155 ? -3.652 -7.609 -5.336 1 98.31 155 VAL B N 1
ATOM 3182 C CA . VAL B 1 155 ? -4.883 -7.977 -4.641 1 98.31 155 VAL B CA 1
ATOM 3183 C C . VAL B 1 155 ? -4.891 -9.477 -4.363 1 98.31 155 VAL B C 1
ATOM 3185 O O . VAL B 1 155 ? -5.836 -10 -3.77 1 98.31 155 VAL B O 1
ATOM 3188 N N . ARG B 1 156 ? -3.852 -10.18 -4.727 1 98.12 156 ARG B N 1
ATOM 3189 C CA . ARG B 1 156 ? -3.791 -11.617 -4.496 1 98.12 156 ARG B CA 1
ATOM 3190 C C . ARG B 1 156 ? -2.467 -12.016 -3.854 1 98.12 156 ARG B C 1
ATOM 3192 O O . ARG B 1 156 ? -1.497 -11.258 -3.898 1 98.12 156 ARG B O 1
ATOM 3199 N N . LEU B 1 157 ? -2.48 -13.141 -3.176 1 98.56 157 LEU B N 1
ATOM 3200 C CA . LEU B 1 157 ? -1.293 -13.914 -2.828 1 98.56 157 LEU B CA 1
ATOM 3201 C C . LEU B 1 157 ? -1.214 -15.195 -3.658 1 98.56 157 LEU B C 1
ATOM 3203 O O . LEU B 1 157 ? -2.238 -15.711 -4.105 1 98.56 157 LEU B O 1
ATOM 3207 N N . ARG B 1 158 ? -0.017 -15.609 -3.904 1 98.69 158 ARG B N 1
ATOM 3208 C CA . ARG B 1 158 ? 0.197 -16.844 -4.645 1 98.69 158 ARG B CA 1
ATOM 3209 C C . ARG B 1 158 ? 0.764 -17.938 -3.74 1 98.69 158 ARG B C 1
ATOM 3211 O O . ARG B 1 158 ? 1.655 -17.672 -2.93 1 98.69 158 ARG B O 1
ATOM 3218 N N . CYS B 1 159 ? 0.209 -19.094 -3.863 1 98.88 159 CYS B N 1
ATOM 3219 C CA . CYS B 1 159 ? 0.695 -20.25 -3.129 1 98.88 159 CYS B CA 1
ATOM 3220 C C . CYS B 1 159 ? 1.396 -21.234 -4.062 1 98.88 159 CYS B C 1
ATOM 3222 O O . CYS B 1 159 ? 0.885 -21.547 -5.141 1 98.88 159 CYS B O 1
ATOM 3224 N N . HIS B 1 160 ? 2.562 -21.641 -3.719 1 98.88 160 HIS B N 1
ATOM 3225 C CA . HIS B 1 160 ? 3.258 -22.781 -4.289 1 98.88 160 HIS B CA 1
ATOM 3226 C C . HIS B 1 160 ? 3.168 -24 -3.363 1 98.88 160 HIS B C 1
ATOM 3228 O O . HIS B 1 160 ? 3.643 -23.953 -2.227 1 98.88 160 HIS B O 1
ATOM 3234 N N . PHE B 1 161 ? 2.559 -25.047 -3.805 1 98.94 161 PHE B N 1
ATOM 3235 C CA . PHE B 1 161 ? 2.529 -26.312 -3.064 1 98.94 161 PHE B CA 1
ATOM 3236 C C . PHE B 1 161 ? 3.314 -27.391 -3.801 1 98.94 161 PHE B C 1
ATOM 3238 O O . PHE B 1 161 ? 2.803 -28 -4.742 1 98.94 161 PHE B O 1
ATOM 3245 N N . PRO B 1 162 ? 4.512 -27.641 -3.328 1 98.94 162 PRO B N 1
ATOM 3246 C CA . PRO B 1 162 ? 5.434 -28.5 -4.078 1 98.94 162 PRO B CA 1
ATOM 3247 C C . PRO B 1 162 ? 5.066 -29.984 -3.979 1 98.94 162 PRO B C 1
ATOM 3249 O O . PRO B 1 162 ? 4.832 -30.5 -2.879 1 98.94 162 PRO B O 1
ATOM 3252 N N . LEU B 1 163 ? 5.043 -30.625 -5.105 1 98.88 163 LEU B N 1
ATOM 3253 C CA . LEU B 1 163 ? 4.797 -32.062 -5.191 1 98.88 163 LEU B CA 1
ATOM 3254 C C . LEU B 1 163 ? 6.098 -32.812 -5.426 1 98.88 163 LEU B C 1
ATOM 3256 O O . LEU B 1 163 ? 6.352 -33.844 -4.773 1 98.88 163 LEU B O 1
ATOM 3260 N N . PHE B 1 164 ? 6.887 -32.406 -6.379 1 98.69 164 PHE B N 1
ATOM 3261 C CA . PHE B 1 164 ? 8.211 -32.906 -6.699 1 98.69 164 PHE B CA 1
ATOM 3262 C C . PHE B 1 164 ? 9.227 -31.781 -6.777 1 98.69 164 PHE B C 1
ATOM 3264 O O . PHE B 1 164 ? 9 -30.766 -7.449 1 98.69 164 PHE B O 1
ATOM 3271 N N . VAL B 1 165 ? 10.328 -31.922 -6.031 1 98.56 165 VAL B N 1
ATOM 3272 C CA . VAL B 1 165 ? 11.344 -30.875 -6.023 1 98.56 165 VAL B CA 1
ATOM 3273 C C . VAL B 1 165 ? 12.727 -31.484 -6.168 1 98.56 165 VAL B C 1
ATOM 3275 O O . VAL B 1 165 ? 13.359 -31.859 -5.172 1 98.56 165 VAL B O 1
ATOM 3278 N N . PRO B 1 166 ? 13.195 -31.594 -7.336 1 98 166 PRO B N 1
ATOM 3279 C CA . PRO B 1 166 ? 14.57 -32.062 -7.512 1 98 166 PRO B CA 1
ATOM 3280 C C . PRO B 1 166 ? 15.602 -31.062 -6.973 1 98 166 PRO B C 1
ATOM 3282 O O . PRO B 1 166 ? 15.234 -29.969 -6.547 1 98 166 PRO B O 1
ATOM 3285 N N . GLU B 1 167 ? 16.812 -31.484 -6.969 1 96.69 167 GLU B N 1
ATOM 3286 C CA . GLU B 1 167 ? 17.906 -30.609 -6.547 1 96.69 167 GLU B CA 1
ATOM 3287 C C . GLU B 1 167 ? 18.094 -29.453 -7.535 1 96.69 167 GLU B C 1
ATOM 3289 O O . GLU B 1 167 ? 17.797 -29.594 -8.719 1 96.69 167 GLU B O 1
ATOM 3294 N N . GLY B 1 168 ? 18.547 -28.297 -7.035 1 97.5 168 GLY B N 1
ATOM 3295 C CA . GLY B 1 168 ? 18.953 -27.203 -7.898 1 97.5 168 GLY B CA 1
ATOM 3296 C C . GLY B 1 168 ? 17.812 -26.25 -8.219 1 97.5 168 GLY B C 1
ATOM 3297 O O . GLY B 1 168 ? 17.906 -25.453 -9.148 1 97.5 168 GLY B O 1
ATOM 3298 N N . CYS B 1 169 ? 16.719 -26.375 -7.551 1 98.25 169 CYS B N 1
ATOM 3299 C CA . CYS B 1 169 ? 15.586 -25.484 -7.781 1 98.25 169 CYS B CA 1
ATOM 3300 C C . CYS B 1 169 ? 15.508 -24.406 -6.715 1 98.25 169 CYS B C 1
ATOM 3302 O O . CYS B 1 169 ? 15.891 -24.641 -5.562 1 98.25 169 CYS B O 1
ATOM 3304 N N . GLY B 1 170 ? 15.023 -23.172 -7.16 1 98.44 170 GLY B N 1
ATOM 3305 C CA . GLY B 1 170 ? 14.875 -22.109 -6.195 1 98.44 170 GLY B CA 1
ATOM 3306 C C . GLY B 1 170 ? 13.961 -20.984 -6.676 1 98.44 170 GLY B C 1
ATOM 3307 O O . GLY B 1 170 ? 13.578 -20.953 -7.848 1 98.44 170 GLY B O 1
ATOM 3308 N N . ILE B 1 171 ? 13.609 -20.156 -5.727 1 98.81 171 ILE B N 1
ATOM 3309 C CA . ILE B 1 171 ? 12.758 -19 -5.996 1 98.81 171 ILE B CA 1
ATOM 3310 C C . ILE B 1 171 ? 13.25 -17.797 -5.191 1 98.81 171 ILE B C 1
ATOM 3312 O O . ILE B 1 171 ? 13.594 -17.938 -4.016 1 98.81 171 ILE B O 1
ATOM 3316 N N . ARG B 1 172 ? 13.312 -16.688 -5.848 1 98.69 172 ARG B N 1
ATOM 3317 C CA . ARG B 1 172 ? 13.594 -15.422 -5.18 1 98.69 172 ARG B CA 1
ATOM 3318 C C . ARG B 1 172 ? 12.375 -14.508 -5.227 1 98.69 172 ARG B C 1
ATOM 3320 O O . ARG B 1 172 ? 11.766 -14.32 -6.281 1 98.69 172 ARG B O 1
ATOM 3327 N N . VAL B 1 173 ? 11.977 -13.984 -4.109 1 98.75 173 VAL B N 1
ATOM 3328 C CA . VAL B 1 173 ? 10.961 -12.945 -4 1 98.75 173 VAL B CA 1
ATOM 3329 C C . VAL B 1 173 ? 11.531 -11.742 -3.25 1 98.75 173 VAL B C 1
ATOM 3331 O O . VAL B 1 173 ? 11.969 -11.867 -2.104 1 98.75 173 VAL B O 1
ATOM 3334 N N . GLY B 1 174 ? 11.445 -10.602 -3.873 1 97.62 174 GLY B N 1
ATOM 3335 C CA . GLY B 1 174 ? 12.188 -9.492 -3.299 1 97.62 174 GLY B CA 1
ATOM 3336 C C . GLY B 1 174 ? 13.68 -9.773 -3.182 1 97.62 174 GLY B C 1
ATOM 3337 O O . GLY B 1 174 ? 14.336 -10.078 -4.176 1 97.62 174 GLY B O 1
ATOM 3338 N N . ASP B 1 175 ? 14.188 -9.797 -1.958 1 96.81 175 ASP B N 1
ATOM 3339 C CA . ASP B 1 175 ? 15.625 -9.992 -1.777 1 96.81 175 ASP B CA 1
ATOM 3340 C C . ASP B 1 175 ? 15.906 -11.32 -1.071 1 96.81 175 ASP B C 1
ATOM 3342 O O . ASP B 1 175 ? 17.047 -11.594 -0.704 1 96.81 175 ASP B O 1
ATOM 3346 N N . GLU B 1 176 ? 14.93 -12.102 -0.92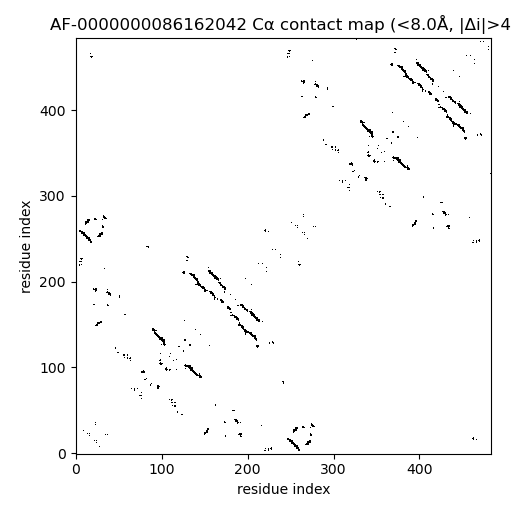9 1 98.25 176 GLU B N 1
ATOM 3347 C CA . GLU B 1 176 ? 15.102 -13.352 -0.196 1 98.25 176 GLU B CA 1
ATOM 3348 C C . GLU B 1 176 ? 14.906 -14.562 -1.11 1 98.25 176 GLU B C 1
ATOM 3350 O O . GLU B 1 176 ? 13.969 -14.602 -1.903 1 98.25 176 GLU B O 1
ATOM 3355 N N . THR B 1 177 ? 15.773 -15.469 -1.012 1 98.5 177 THR B N 1
ATOM 3356 C CA . THR B 1 177 ? 15.703 -16.719 -1.762 1 98.5 177 THR B CA 1
ATOM 3357 C C . THR B 1 177 ? 15.258 -17.875 -0.861 1 98.5 177 THR B C 1
ATOM 3359 O O . THR B 1 177 ? 15.703 -17.969 0.284 1 98.5 177 THR B O 1
ATOM 3362 N N . ARG B 1 178 ? 14.414 -18.688 -1.423 1 98.5 178 ARG B N 1
ATOM 3363 C CA . ARG B 1 178 ? 13.984 -19.891 -0.72 1 98.5 178 ARG B CA 1
ATOM 3364 C C . ARG B 1 178 ? 14.008 -21.109 -1.646 1 98.5 178 ARG B C 1
ATOM 3366 O O . ARG B 1 178 ? 14.156 -20.953 -2.861 1 98.5 178 ARG B O 1
ATOM 3373 N N . HIS B 1 179 ? 13.953 -22.219 -0.986 1 98.12 179 HIS B N 1
ATOM 3374 C CA . HIS B 1 179 ? 13.82 -23.5 -1.676 1 98.12 179 HIS B CA 1
ATOM 3375 C C . HIS B 1 179 ? 12.516 -24.188 -1.299 1 98.12 179 HIS B C 1
ATOM 3377 O O . HIS B 1 179 ? 11.969 -23.953 -0.218 1 98.12 179 HIS B O 1
ATOM 3383 N N . TRP B 1 180 ? 12.031 -24.969 -2.211 1 98.44 180 TRP B N 1
ATOM 3384 C CA . TRP B 1 180 ? 10.781 -25.688 -1.949 1 98.44 180 TRP B CA 1
ATOM 3385 C C . TRP B 1 180 ? 11.047 -26.984 -1.19 1 98.44 180 TRP B C 1
ATOM 3387 O O . TRP B 1 180 ? 12.086 -27.609 -1.379 1 98.44 180 TRP B O 1
ATOM 3397 N N . GLU B 1 181 ? 10.219 -27.344 -0.294 1 98.38 181 GLU B N 1
ATOM 3398 C CA . GLU B 1 181 ? 10.125 -28.656 0.342 1 98.38 181 GLU B CA 1
ATOM 3399 C C . GLU B 1 181 ? 8.82 -29.359 -0.021 1 98.38 181 GLU B C 1
ATOM 3401 O O . GLU B 1 181 ? 7.738 -28.781 0.139 1 98.38 181 GLU B O 1
ATOM 3406 N N . GLU B 1 182 ? 8.984 -30.609 -0.567 1 98.69 182 GLU B N 1
ATOM 3407 C CA . GLU B 1 182 ? 7.793 -31.344 -0.973 1 98.69 182 GLU B CA 1
ATOM 3408 C C . GLU B 1 182 ? 6.785 -31.438 0.171 1 98.69 182 GLU B C 1
ATOM 3410 O O . GLU B 1 182 ? 7.152 -31.766 1.302 1 98.69 182 GLU B O 1
ATOM 3415 N N . GLY B 1 183 ? 5.578 -31.016 -0.13 1 98.75 183 GLY B N 1
ATOM 3416 C CA . GLY B 1 183 ? 4.504 -31.141 0.845 1 98.75 183 GLY B CA 1
ATOM 3417 C C . GLY B 1 183 ? 4.414 -29.953 1.78 1 98.75 183 GLY B C 1
ATOM 3418 O O . GLY B 1 183 ? 3.576 -29.938 2.686 1 98.75 183 GLY B O 1
ATOM 3419 N N . LYS B 1 184 ? 5.238 -28.953 1.562 1 98.81 184 LYS B N 1
ATOM 3420 C CA . LYS B 1 184 ? 5.203 -27.734 2.377 1 98.81 184 LYS B CA 1
ATOM 3421 C C . LYS B 1 184 ? 4.902 -26.516 1.523 1 98.81 184 LYS B C 1
ATOM 3423 O O . LYS B 1 184 ? 5.664 -26.172 0.618 1 98.81 184 LYS B O 1
ATOM 3428 N N . ALA B 1 185 ? 3.896 -25.828 1.894 1 98.88 185 ALA B N 1
ATOM 3429 C CA . ALA B 1 185 ? 3.416 -24.703 1.086 1 98.88 185 ALA B CA 1
ATOM 3430 C C . ALA B 1 185 ? 4.277 -23.469 1.301 1 98.88 185 ALA B C 1
ATOM 3432 O O . ALA B 1 185 ? 4.773 -23.234 2.404 1 98.88 185 ALA B O 1
ATOM 3433 N N . LEU B 1 186 ? 4.469 -22.703 0.304 1 98.88 186 LEU B N 1
ATOM 3434 C CA . LEU B 1 186 ? 4.961 -21.328 0.364 1 98.88 186 LEU B CA 1
ATOM 3435 C C . LEU B 1 186 ? 3.877 -20.344 -0.071 1 98.88 186 LEU B C 1
ATOM 3437 O O . LEU B 1 186 ? 3.16 -20.594 -1.043 1 98.88 186 LEU B O 1
ATOM 3441 N N . VAL B 1 187 ? 3.691 -19.297 0.649 1 98.81 187 VAL B N 1
ATOM 3442 C CA . VAL B 1 187 ? 2.756 -18.234 0.314 1 98.81 187 VAL B CA 1
ATOM 3443 C C . VAL B 1 187 ? 3.504 -16.906 0.194 1 98.81 187 VAL B C 1
ATOM 3445 O O . VAL B 1 187 ? 4.266 -16.531 1.089 1 98.81 187 VAL B O 1
ATOM 3448 N N . PHE B 1 188 ? 3.326 -16.234 -0.913 1 98.81 188 PHE B N 1
ATOM 3449 C CA . PHE B 1 188 ? 4.074 -14.992 -1.107 1 98.81 188 PHE B CA 1
ATOM 3450 C C . PHE B 1 188 ? 3.264 -13.992 -1.93 1 98.81 188 PHE B C 1
ATOM 3452 O O . PHE B 1 188 ? 2.248 -14.352 -2.527 1 98.81 188 PHE B O 1
ATOM 3459 N N . ASP B 1 189 ? 3.592 -12.75 -1.841 1 98.62 189 ASP B N 1
ATOM 3460 C CA . ASP B 1 189 ? 3.049 -11.664 -2.641 1 98.62 189 ASP B CA 1
ATOM 3461 C C . ASP B 1 189 ? 3.814 -11.508 -3.953 1 98.62 189 ASP B C 1
ATOM 3463 O O . ASP B 1 189 ? 4.922 -10.969 -3.973 1 98.62 189 ASP B O 1
ATOM 3467 N N . ASP B 1 190 ? 3.225 -11.93 -5.039 1 98.19 190 ASP B N 1
ATOM 3468 C CA . ASP B 1 190 ? 3.959 -11.969 -6.301 1 98.19 190 ASP B CA 1
ATOM 3469 C C . ASP B 1 190 ? 3.957 -10.602 -6.98 1 98.19 190 ASP B C 1
ATOM 3471 O O . ASP B 1 190 ? 4.461 -10.453 -8.094 1 98.19 190 ASP B O 1
ATOM 3475 N N . ALA B 1 191 ? 3.383 -9.562 -6.27 1 98.25 191 ALA B N 1
ATOM 3476 C CA . ALA B 1 191 ? 3.59 -8.195 -6.719 1 98.25 191 ALA B CA 1
ATOM 3477 C C . ALA B 1 191 ? 5.035 -7.754 -6.488 1 98.25 191 ALA B C 1
ATOM 3479 O O . ALA B 1 191 ? 5.488 -6.762 -7.07 1 98.25 191 ALA B O 1
ATOM 3480 N N . TYR B 1 192 ? 5.711 -8.398 -5.531 1 98.5 192 TYR B N 1
ATOM 3481 C CA . TYR B 1 192 ? 7.156 -8.227 -5.441 1 98.5 192 TYR B CA 1
ATOM 3482 C C . TYR B 1 192 ? 7.859 -8.883 -6.621 1 98.5 192 TYR B C 1
ATOM 3484 O O . TYR B 1 192 ? 7.445 -9.953 -7.078 1 98.5 192 TYR B O 1
ATOM 3492 N N . ASP B 1 193 ? 8.883 -8.289 -7.078 1 97.88 193 ASP B N 1
ATOM 3493 C CA . ASP B 1 193 ? 9.734 -8.93 -8.078 1 97.88 193 ASP B CA 1
ATOM 3494 C C . ASP B 1 193 ? 10.148 -10.328 -7.629 1 97.88 193 ASP B C 1
ATOM 3496 O O . ASP B 1 193 ? 10.508 -10.531 -6.469 1 97.88 193 ASP B O 1
ATOM 3500 N N . HIS B 1 194 ? 10.008 -11.297 -8.531 1 98.38 194 HIS B N 1
ATOM 3501 C CA . HIS B 1 194 ? 10.352 -12.672 -8.172 1 98.38 194 HIS B CA 1
ATOM 3502 C C . HIS B 1 194 ? 10.836 -13.453 -9.391 1 98.38 194 HIS B C 1
ATOM 3504 O O . HIS B 1 194 ? 10.516 -13.102 -10.531 1 98.38 194 HIS B O 1
ATOM 3510 N N . GLU B 1 195 ? 11.609 -14.391 -9.203 1 97.88 195 GLU B N 1
ATOM 3511 C CA . GLU B 1 195 ? 12.141 -15.258 -10.25 1 97.88 195 GLU B CA 1
ATOM 3512 C C . GLU B 1 195 ? 12.297 -16.688 -9.75 1 97.88 195 GLU B C 1
ATOM 3514 O O . GLU B 1 195 ? 12.391 -16.922 -8.539 1 97.88 195 GLU B O 1
ATOM 3519 N N . VAL B 1 196 ? 12.219 -17.609 -10.633 1 97.88 196 VAL B N 1
ATOM 3520 C CA . VAL B 1 196 ? 12.258 -19.031 -10.352 1 97.88 196 VAL B CA 1
ATOM 3521 C C . VAL B 1 196 ? 13.281 -19.719 -11.266 1 97.88 196 VAL B C 1
ATOM 3523 O O . VAL B 1 196 ? 13.414 -19.344 -12.438 1 97.88 196 VAL B O 1
ATOM 3526 N N . TRP B 1 197 ? 14.039 -20.688 -10.734 1 97.88 197 TRP B N 1
ATOM 3527 C CA . TRP B 1 197 ? 14.977 -21.406 -11.586 1 97.88 197 TRP B CA 1
ATOM 3528 C C . TRP B 1 197 ? 15.016 -22.891 -11.227 1 97.88 197 TRP B C 1
ATOM 3530 O O . TRP B 1 197 ? 14.656 -23.266 -10.109 1 97.88 197 TRP B O 1
ATOM 3540 N N . HIS B 1 198 ? 15.328 -23.703 -12.164 1 98.06 198 HIS B N 1
ATOM 3541 C CA . HIS B 1 198 ? 15.719 -25.109 -12.094 1 98.06 198 HIS B CA 1
ATOM 3542 C C . HIS B 1 198 ? 17.078 -25.328 -12.727 1 98.06 198 HIS B C 1
ATOM 3544 O O . HIS B 1 198 ? 17.172 -25.641 -13.914 1 98.06 198 HIS B O 1
ATOM 3550 N N . ASP B 1 199 ? 18.094 -25.375 -11.914 1 96.94 199 ASP B N 1
ATOM 3551 C CA . ASP B 1 199 ? 19.453 -25.484 -12.414 1 96.94 199 ASP B CA 1
ATOM 3552 C C . ASP B 1 199 ? 19.906 -26.953 -12.422 1 96.94 199 ASP B C 1
ATOM 3554 O O . ASP B 1 199 ? 21.031 -27.25 -12.844 1 96.94 199 ASP B O 1
ATOM 3558 N N . GLY B 1 200 ? 19.125 -27.781 -11.969 1 96 200 GLY B N 1
ATOM 3559 C CA . GLY B 1 200 ? 19.469 -29.203 -11.906 1 96 200 GLY B CA 1
ATOM 3560 C C . GLY B 1 200 ? 19.5 -29.859 -13.273 1 96 200 GLY B C 1
ATOM 3561 O O . GLY B 1 200 ? 19.094 -29.266 -14.266 1 96 200 GLY B O 1
ATOM 3562 N N . ALA B 1 201 ? 19.938 -31.141 -13.258 1 94.62 201 ALA B N 1
ATOM 3563 C CA . ALA B 1 201 ? 20.156 -31.828 -14.523 1 94.62 201 ALA B CA 1
ATOM 3564 C C . ALA B 1 201 ? 19.062 -32.844 -14.797 1 94.62 201 ALA B C 1
ATOM 3566 O O . ALA B 1 201 ? 18.906 -33.344 -15.922 1 94.62 201 ALA B O 1
ATOM 3567 N N . SER B 1 202 ? 18.359 -33.156 -13.836 1 96.25 202 SER B N 1
ATOM 3568 C CA . SER B 1 202 ? 17.328 -34.188 -14.008 1 96.25 202 SER B CA 1
ATOM 3569 C C . SER B 1 202 ? 16.141 -33.938 -13.07 1 96.25 202 SER B C 1
ATOM 3571 O O . SER B 1 202 ? 16.266 -33.188 -12.094 1 96.25 202 SER B O 1
ATOM 3573 N N . GLY B 1 203 ? 15.016 -34.5 -13.5 1 96.94 203 GLY B N 1
ATOM 3574 C CA . GLY B 1 203 ? 13.812 -34.375 -12.695 1 96.94 203 GLY B CA 1
ATOM 3575 C C . GLY B 1 203 ? 13.031 -33.094 -12.984 1 96.94 203 GLY B C 1
ATOM 3576 O O . GLY B 1 203 ? 13.609 -32.062 -13.273 1 96.94 203 GLY B O 1
ATOM 3577 N N . GLU B 1 204 ? 11.805 -33.156 -12.867 1 97.5 204 GLU B N 1
ATOM 3578 C CA . GLU B 1 204 ? 10.93 -32 -13.07 1 97.5 204 GLU B CA 1
ATOM 3579 C C . GLU B 1 204 ? 10.453 -31.438 -11.742 1 97.5 204 GLU B C 1
ATOM 3581 O O . GLU B 1 204 ? 10.102 -32.188 -10.828 1 97.5 204 GLU B O 1
ATOM 3586 N N . ARG B 1 205 ? 10.57 -30.141 -11.625 1 98.5 205 ARG B N 1
ATOM 3587 C CA . ARG B 1 205 ? 9.945 -29.484 -10.484 1 98.5 205 ARG B CA 1
ATOM 3588 C C . ARG B 1 205 ? 8.453 -29.281 -10.711 1 98.5 205 ARG B C 1
ATOM 3590 O O . ARG B 1 205 ? 8.047 -28.641 -11.695 1 98.5 205 ARG B O 1
ATOM 3597 N N . VAL B 1 206 ? 7.602 -29.828 -9.883 1 98.62 206 VAL B N 1
ATOM 3598 C CA . VAL B 1 206 ? 6.156 -29.75 -10.039 1 98.62 206 VAL B CA 1
ATOM 3599 C C . VAL B 1 206 ? 5.531 -29.125 -8.789 1 98.62 206 VAL B C 1
ATOM 3601 O O . VAL B 1 206 ? 5.754 -29.594 -7.676 1 98.62 206 VAL B O 1
ATOM 3604 N N . LEU B 1 207 ? 4.77 -28.078 -9.008 1 98.5 207 LEU B N 1
ATOM 3605 C CA . LEU B 1 207 ? 4.008 -27.406 -7.961 1 98.5 207 LEU B CA 1
ATOM 3606 C C . LEU B 1 207 ? 2.527 -27.359 -8.312 1 98.5 207 LEU B C 1
ATOM 3608 O O . LEU B 1 207 ? 2.166 -27.234 -9.492 1 98.5 207 LEU B O 1
ATOM 3612 N N . LEU B 1 208 ? 1.711 -27.484 -7.312 1 98.88 208 LEU B N 1
ATOM 3613 C CA . LEU B 1 208 ? 0.388 -26.875 -7.441 1 98.88 208 LEU B CA 1
ATOM 3614 C C . LEU B 1 208 ? 0.431 -25.391 -7.105 1 98.88 208 LEU B C 1
ATOM 3616 O O . LEU B 1 208 ? 0.758 -25.016 -5.977 1 98.88 208 LEU B O 1
ATOM 3620 N N . LEU B 1 209 ? 0.216 -24.547 -8.07 1 98.75 209 LEU B N 1
ATOM 3621 C CA . LEU B 1 209 ? 0.195 -23.094 -7.926 1 98.75 209 LEU B CA 1
ATOM 3622 C C . LEU B 1 209 ? -1.233 -22.562 -7.977 1 98.75 209 LEU B C 1
ATOM 3624 O O . LEU B 1 209 ? -2.02 -22.969 -8.836 1 98.75 209 LEU B O 1
ATOM 3628 N N . PHE B 1 210 ? -1.596 -21.719 -7.043 1 98.81 210 PHE B N 1
ATOM 3629 C CA . PHE B 1 210 ? -2.914 -21.109 -7.109 1 98.81 210 PHE B CA 1
ATOM 3630 C C . PHE B 1 210 ? -2.916 -19.766 -6.402 1 98.81 210 PHE B C 1
ATOM 3632 O O . PHE B 1 210 ? -2.025 -19.469 -5.598 1 98.81 210 PHE B O 1
ATOM 3639 N N . ASP B 1 211 ? -3.854 -18.984 -6.758 1 98.69 211 ASP B N 1
ATOM 3640 C CA . ASP B 1 211 ? -3.98 -17.641 -6.215 1 98.69 211 ASP B CA 1
ATOM 3641 C C . ASP B 1 211 ? -5.125 -17.562 -5.207 1 98.69 211 ASP B C 1
ATOM 3643 O O . ASP B 1 211 ? -6.18 -18.156 -5.406 1 98.69 211 ASP B O 1
ATOM 3647 N N . VAL B 1 212 ? -4.879 -16.812 -4.16 1 98.69 212 VAL B N 1
ATOM 3648 C CA . VAL B 1 212 ? -5.93 -16.5 -3.195 1 98.69 212 VAL B CA 1
ATOM 3649 C C . VAL B 1 212 ? -6.055 -14.984 -3.045 1 98.69 212 VAL B C 1
ATOM 3651 O O . VAL B 1 212 ? -5.078 -14.25 -3.225 1 98.69 212 VAL B O 1
ATOM 3654 N N . TRP B 1 213 ? -7.238 -14.523 -2.742 1 98.56 213 TRP B N 1
ATOM 3655 C CA . TRP B 1 213 ? -7.434 -13.109 -2.453 1 98.56 213 TRP B CA 1
ATOM 3656 C C . TRP B 1 213 ? -6.539 -12.656 -1.301 1 98.56 213 TRP B C 1
ATOM 3658 O O . TRP B 1 213 ? -6.383 -13.383 -0.313 1 98.56 213 TRP B O 1
ATOM 3668 N N . HIS B 1 214 ? -5.961 -11.484 -1.446 1 98.19 214 HIS B N 1
ATOM 3669 C CA . HIS B 1 214 ? -5.285 -10.914 -0.288 1 98.19 214 HIS B CA 1
ATOM 3670 C C . HIS B 1 214 ? -6.207 -10.875 0.926 1 98.19 214 HIS B C 1
ATOM 3672 O O . HIS B 1 214 ? -7.352 -10.43 0.828 1 98.19 214 HIS B O 1
ATOM 3678 N N . PRO B 1 215 ? -5.742 -11.297 2.088 1 97.12 215 PRO B N 1
ATOM 3679 C CA . PRO B 1 215 ? -6.625 -11.469 3.244 1 97.12 215 PRO B CA 1
ATOM 3680 C C . PRO B 1 215 ? -7.188 -10.141 3.76 1 97.12 215 PRO B C 1
ATOM 3682 O O . PRO B 1 215 ? -8.219 -10.125 4.438 1 97.12 215 PRO B O 1
ATOM 3685 N N . ASP B 1 216 ? -6.582 -8.984 3.428 1 97.12 216 ASP B N 1
ATOM 3686 C CA . ASP B 1 216 ? -7.008 -7.688 3.947 1 97.12 216 ASP B CA 1
ATOM 3687 C C . ASP B 1 216 ? -8.18 -7.129 3.141 1 97.12 216 ASP B C 1
ATOM 3689 O O . ASP B 1 216 ? -8.758 -6.105 3.506 1 97.12 216 ASP B O 1
ATOM 3693 N N . LEU B 1 217 ? -8.523 -7.77 2.016 1 97.81 217 LEU B N 1
ATOM 3694 C CA . LEU B 1 217 ? -9.695 -7.355 1.265 1 97.81 217 LEU B CA 1
ATOM 3695 C C . LEU B 1 217 ? -10.977 -7.871 1.921 1 97.81 217 LEU B C 1
ATOM 3697 O O . LEU B 1 217 ? -11.07 -9.055 2.252 1 97.81 217 LEU B O 1
ATOM 3701 N N . ILE B 1 218 ? -11.938 -6.992 2.088 1 96.69 218 ILE B N 1
ATOM 3702 C CA . ILE B 1 218 ? -13.227 -7.43 2.6 1 96.69 218 ILE B CA 1
ATOM 3703 C C . ILE B 1 218 ? -14.094 -7.949 1.449 1 96.69 218 ILE B C 1
ATOM 3705 O O . ILE B 1 218 ? -13.773 -7.723 0.279 1 96.69 218 ILE B O 1
ATOM 3709 N N . ARG B 1 219 ? -15.125 -8.672 1.757 1 96.5 219 ARG B N 1
ATOM 3710 C CA . ARG B 1 219 ? -15.969 -9.336 0.767 1 96.5 219 ARG B CA 1
ATOM 3711 C C . ARG B 1 219 ? -16.516 -8.336 -0.25 1 96.5 219 ARG B C 1
ATOM 3713 O O . ARG B 1 219 ? -16.516 -8.609 -1.452 1 96.5 219 ARG B O 1
ATOM 3720 N N . GLU B 1 220 ? -16.938 -7.176 0.187 1 97.38 220 GLU B N 1
ATOM 3721 C CA . GLU B 1 220 ? -17.531 -6.172 -0.687 1 97.38 220 GLU B CA 1
ATOM 3722 C C . GLU B 1 220 ? -16.516 -5.637 -1.69 1 97.38 220 GLU B C 1
ATOM 3724 O O . GLU B 1 220 ? -16.859 -5.348 -2.838 1 97.38 220 GLU B O 1
ATOM 3729 N N . GLU B 1 221 ? -15.32 -5.457 -1.25 1 97.88 221 GLU B N 1
ATOM 3730 C CA . GLU B 1 221 ? -14.273 -5.004 -2.158 1 97.88 221 GLU B CA 1
ATOM 3731 C C . GLU B 1 221 ? -13.992 -6.047 -3.24 1 97.88 221 GLU B C 1
ATOM 3733 O O . GLU B 1 221 ? -13.836 -5.699 -4.414 1 97.88 221 GLU B O 1
ATOM 3738 N N . ARG B 1 222 ? -13.938 -7.316 -2.854 1 97.69 222 ARG B N 1
ATOM 3739 C CA . ARG B 1 222 ? -13.727 -8.398 -3.812 1 97.69 222 ARG B CA 1
ATOM 3740 C C . ARG B 1 222 ? -14.828 -8.414 -4.867 1 97.69 222 ARG B C 1
ATOM 3742 O O . ARG B 1 222 ? -14.547 -8.531 -6.062 1 97.69 222 ARG B O 1
ATOM 3749 N N . GLU B 1 223 ? -16.016 -8.273 -4.391 1 96.69 223 GLU B N 1
ATOM 3750 C CA . GLU B 1 223 ? -17.156 -8.266 -5.297 1 96.69 223 GLU B CA 1
ATOM 3751 C C . GLU B 1 223 ? -17.078 -7.098 -6.273 1 96.69 223 GLU B C 1
ATOM 3753 O O . GLU B 1 223 ? -17.391 -7.254 -7.461 1 96.69 223 GLU B O 1
ATOM 3758 N N . CYS B 1 224 ? -16.703 -5.934 -5.809 1 97.19 224 CYS B N 1
ATOM 3759 C CA . CYS B 1 224 ? -16.547 -4.758 -6.66 1 97.19 224 CYS B CA 1
ATOM 3760 C C . CYS B 1 224 ? -15.508 -5.004 -7.75 1 97.19 224 CYS B C 1
ATOM 3762 O O . CYS B 1 224 ? -15.711 -4.609 -8.898 1 97.19 224 CYS B O 1
ATOM 3764 N N . LEU B 1 225 ? -14.43 -5.621 -7.367 1 97 225 LEU B N 1
ATOM 3765 C CA . LEU B 1 225 ? -13.359 -5.895 -8.32 1 97 225 LEU B CA 1
ATOM 3766 C C . LEU B 1 225 ? -13.828 -6.871 -9.398 1 97 225 LEU B C 1
AT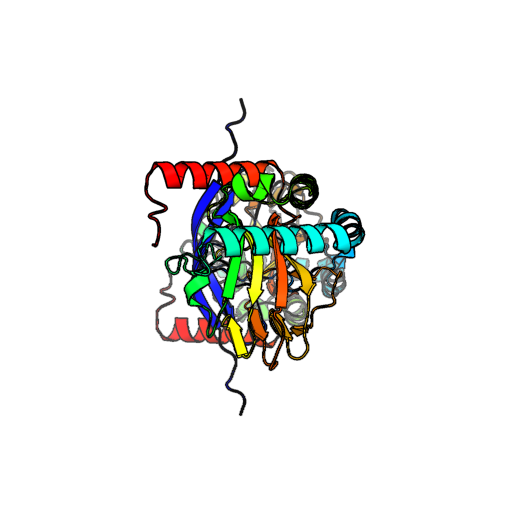OM 3768 O O . LEU B 1 225 ? -13.578 -6.66 -10.586 1 97 225 LEU B O 1
ATOM 3772 N N . VAL B 1 226 ? -14.461 -7.969 -8.984 1 96.31 226 VAL B N 1
ATOM 3773 C CA . VAL B 1 226 ? -14.977 -8.953 -9.93 1 96.31 226 VAL B CA 1
ATOM 3774 C C . VAL B 1 226 ? -15.938 -8.281 -10.906 1 96.31 226 VAL B C 1
ATOM 3776 O O . VAL B 1 226 ? -15.828 -8.477 -12.125 1 96.31 226 VAL B O 1
ATOM 3779 N N . ASP B 1 227 ? -16.828 -7.457 -10.359 1 95.38 227 ASP B N 1
ATOM 3780 C CA . ASP B 1 227 ? -17.812 -6.762 -11.188 1 95.38 227 ASP B CA 1
ATOM 3781 C C . ASP B 1 227 ? -17.125 -5.828 -12.188 1 95.38 227 ASP B C 1
ATOM 3783 O O . ASP B 1 227 ? -17.531 -5.754 -13.352 1 95.38 227 ASP B O 1
ATOM 3787 N N . MET B 1 228 ? -16.172 -5.129 -11.75 1 94.62 228 MET B N 1
ATOM 3788 C CA . MET B 1 228 ? -15.453 -4.176 -12.602 1 94.62 228 MET B CA 1
ATOM 3789 C C . MET B 1 228 ? -14.789 -4.887 -13.766 1 94.62 228 MET B C 1
ATOM 3791 O O . MET B 1 228 ? -14.93 -4.469 -14.922 1 94.62 228 MET B O 1
ATOM 3795 N N . PHE B 1 229 ? -14.109 -5.965 -13.523 1 92.69 229 PHE B N 1
ATOM 3796 C CA . PHE B 1 229 ? -13.367 -6.641 -14.578 1 92.69 229 PHE B CA 1
ATOM 3797 C C . PHE B 1 229 ? -14.305 -7.449 -15.469 1 92.69 229 PHE B C 1
ATOM 3799 O O . PHE B 1 229 ? -14.016 -7.66 -16.641 1 92.69 229 PHE B O 1
ATOM 3806 N N . ASP B 1 230 ? -15.422 -7.918 -14.922 1 91 230 ASP B N 1
ATOM 3807 C CA . ASP B 1 230 ? -16.438 -8.539 -15.758 1 91 230 ASP B CA 1
ATOM 3808 C C . ASP B 1 230 ? -17 -7.547 -16.766 1 91 230 ASP B C 1
ATOM 3810 O O . ASP B 1 230 ? -17.188 -7.875 -17.938 1 91 230 ASP B O 1
ATOM 3814 N N . SER B 1 231 ? -17.25 -6.352 -16.25 1 88.25 231 SER B N 1
ATOM 3815 C CA . SER B 1 231 ? -17.781 -5.289 -17.094 1 88.25 231 SER B CA 1
ATOM 3816 C C . SER B 1 231 ? -16.766 -4.879 -18.156 1 88.25 231 SER B C 1
ATOM 3818 O O . SER B 1 231 ? -17.141 -4.621 -19.312 1 88.25 231 SER B O 1
ATOM 3820 N N . ALA B 1 232 ? -15.5 -4.824 -17.766 1 82.69 232 ALA B N 1
ATOM 3821 C CA . ALA B 1 232 ? -14.445 -4.465 -18.703 1 82.69 232 ALA B CA 1
ATOM 3822 C C . ALA B 1 232 ? -14.312 -5.504 -19.812 1 82.69 232 ALA B C 1
ATOM 3824 O O . ALA B 1 232 ? -14.078 -5.156 -20.984 1 82.69 232 ALA B O 1
ATOM 3825 N N . ARG B 1 233 ? -14.453 -6.684 -19.516 1 77.94 233 ARG B N 1
ATOM 3826 C CA . ARG B 1 233 ? -14.406 -7.773 -20.484 1 77.94 233 ARG B CA 1
ATOM 3827 C C . ARG B 1 233 ? -15.562 -7.664 -21.484 1 77.94 233 ARG B C 1
ATOM 3829 O O . ARG B 1 233 ? -15.367 -7.852 -22.688 1 77.94 233 ARG B O 1
ATOM 3836 N N . GLU B 1 234 ? -16.656 -7.332 -20.906 1 73.94 234 GLU B N 1
ATOM 3837 C CA . GLU B 1 234 ? -17.828 -7.215 -21.766 1 73.94 234 GLU B CA 1
ATOM 3838 C C . GLU B 1 234 ? -17.688 -6.047 -22.734 1 73.94 234 GLU B C 1
ATOM 3840 O O . GLU B 1 234 ? -18.156 -6.121 -23.891 1 73.94 234 GLU B O 1
ATOM 3845 N N . LYS B 1 235 ? -16.984 -4.91 -22.281 1 69.44 235 LYS B N 1
ATOM 3846 C CA . LYS B 1 235 ? -16.844 -3.711 -23.094 1 69.44 235 LYS B CA 1
ATOM 3847 C C . LYS B 1 235 ? -15.625 -3.818 -24.016 1 69.44 235 LYS B C 1
ATOM 3849 O O . LYS B 1 235 ? -15.414 -2.953 -24.875 1 69.44 235 LYS B O 1
ATOM 3854 N N . GLY B 1 236 ? -15.016 -4.91 -24.016 1 56.88 236 GLY B N 1
ATOM 3855 C CA . GLY B 1 236 ? -13.867 -5.141 -24.875 1 56.88 236 GLY B CA 1
ATOM 3856 C C . GLY B 1 236 ? -12.609 -4.445 -24.391 1 56.88 236 GLY B C 1
ATOM 3857 O O . GLY B 1 236 ? -11.633 -4.309 -25.141 1 56.88 236 GLY B O 1
ATOM 3858 N N . TRP B 1 237 ? -12.602 -3.781 -23.359 1 47.19 237 TRP B N 1
ATOM 3859 C CA . TRP B 1 237 ? -11.461 -3.014 -22.891 1 47.19 237 TRP B CA 1
ATOM 3860 C C . TRP B 1 237 ? -10.344 -3.938 -22.406 1 47.19 237 TRP B C 1
ATOM 3862 O O . TRP B 1 237 ? -9.18 -3.541 -22.359 1 47.19 237 TRP B O 1
ATOM 3872 N N . LEU B 1 238 ? -10.719 -5 -21.859 1 48.41 238 LEU B N 1
ATOM 3873 C CA . LEU B 1 238 ? -9.641 -5.93 -21.531 1 48.41 238 LEU B CA 1
ATOM 3874 C C . LEU B 1 238 ? -9.203 -6.707 -22.766 1 48.41 238 LEU B C 1
ATOM 3876 O O . LEU B 1 238 ? -9.812 -7.723 -23.125 1 48.41 238 LEU B O 1
ATOM 3880 N N . LYS B 1 239 ? -8.961 -5.805 -23.891 1 40.28 239 LYS B N 1
ATOM 3881 C CA . LYS B 1 239 ? -8.461 -6.508 -25.078 1 40.28 239 LYS B CA 1
ATOM 3882 C C . LYS B 1 239 ? -7.449 -7.582 -24.688 1 40.28 239 LYS B C 1
ATOM 3884 O O . LYS B 1 239 ? -6.609 -7.363 -23.812 1 40.28 239 LYS B O 1
ATOM 3889 N N . ASP B 1 240 ? -7.785 -8.867 -24.969 1 32.62 240 ASP B N 1
ATOM 3890 C CA . ASP B 1 240 ? -6.855 -9.984 -24.875 1 32.62 240 ASP B CA 1
ATOM 3891 C C . ASP B 1 240 ? -5.438 -9.547 -25.234 1 32.62 240 ASP B C 1
ATOM 3893 O O . ASP B 1 240 ? -5.184 -9.125 -26.375 1 32.62 240 ASP B O 1
ATOM 3897 N N . THR B 1 241 ? -4.805 -8.773 -24.531 1 29.2 241 THR B N 1
ATOM 3898 C CA . THR B 1 241 ? -3.416 -8.719 -24.984 1 29.2 241 THR B CA 1
ATOM 3899 C C . THR B 1 241 ? -2.926 -10.102 -25.391 1 29.2 241 THR B C 1
ATOM 3901 O O . THR B 1 241 ? -2.549 -10.914 -24.547 1 29.2 241 THR B O 1
ATOM 3904 N N . GLN B 1 242 ? -3.59 -10.805 -26.125 1 23.17 242 GLN B N 1
ATOM 3905 C CA . GLN B 1 242 ? -2.986 -11.781 -27.031 1 23.17 242 GLN B CA 1
ATOM 3906 C C . GLN B 1 242 ? -1.942 -11.133 -27.938 1 23.17 242 GLN B C 1
ATOM 3908 O O . GLN B 1 242 ? -2.146 -10.023 -28.422 1 23.17 242 GLN B O 1
#

Nearest PDB structures (foldseek):
  5apa-assembly1_A  TM=8.353E-01  e=1.082E-19  Homo sapiens
  8re6-assembly1_A  TM=8.640E-01  e=1.748E-19  Homo sapiens
  8re7-assembly1_A  TM=8.652E-01  e=2.506E-19  Homo sapiens
  5jqy-assembly1_A  TM=8.628E-01  e=5.148E-19  Homo sapiens
  7e6j-assembly1_A  TM=8.650E-01  e=1.709E-18  Homo sapiens

Foldseek 3Di:
DPPADADDDDDDDDDDDPPFWDQAAAAGEDPDADDDFFDDCVVFPLLVVQLVCLVLQLVLVVQLVVVLCVVVVNPASAPDDCLPPQNVQKDDDKGWAWQAAQQDGDVVSCVSRVPVVVSLVVGAQFGGLHHQWTWTKIKAWAFMKGHKDAHNYQFKKKKWAWNDFDPQKWKDFTHDIDGDDHSHMIIGRRSTIMMIHHHDDDDITITGMGMGTRPPDDPSNVVNNSVVRVVCVVVCNVPSSD/DPPADADDDDDDDDDDDPPFWDQAAAAGEDPDADDDFFDDCVVFPLLVVQLVCLVLQLVLVVQLVVVQCVVVVNPASAPDDCLPPQNVQKDDDKGWAWQAAQQDGDVVSCVSRVVVVVSLVVGAQFGGLHHQWTWTKIKAWAFMKGHKDAHNYQFKKKKWAWNDFDPQKWKDFTHDIDGDDHSHMIIGRRSTTMMIHHHDDDDITITTMGMGTRPPDDPSNVVNNSVVRVVCVVVCNVPSSD

Secondary structure (DSSP, 8-state):
------EEEEEEEEEEESSS-----SS-B-TT----SEE-GGG-THHHHHHHTHHHHHHHHHHHHHHHHHHTTTS------TTSGGGGGEES-EEEEEEEETTEE-HHHHHH-HHHHHHHHHSTTB--SSTT-EEEEEEE-TTEEEEEE--S-SSEEEEEEEEE--TTEEEEETTEEE--BTTB-EEE-TTS-EEEEE--SS--EEEEEEEEE-TTS-HHHHHHHHHHHHHHHHHT-S----/------EEEEEEEEEEESSS-----SS-B-TT----SEE-GGG-THHHHHHHTHHHHHHHHHHHHHHHHHHTTTS------TTSGGGGGEES-EEEEEEEETTEEPHHHHHH-HHHHHHHHHSTTB--SSTT-EEEEEEE-TTEEEEEE--S-SSEEEEEEEEE--TTEEEEETTEEE--BTTB-EEE-TTS-EEEEE--SS--EEEEEEEEE-TTS-HHHHHHHHHHHHHHHHHT-S----

pLDDT: mean 91.42, std 14.34, range [23.17, 98.94]

Organism: Pythium oligandrum (NCBI:txid41045)